Protein AF-0000000072253967 (afdb_homodimer)

Sequence (772 aa):
MDDGGRALGSASVDHFDETDSSAFPDSEAYYEPDLLSLSLSDIFTLGSLANLDDKIRNTKHRLVERRRAIERRVRTPEVIRLRDKLSFVLGLLNVLFTEYVILRQPARLWQWYLYQLTPLLILRYYSYRKSAQHYFMYDYCYFVQALLVAFYFGWPRTQAWRQVMFVALFASANGPVLWAMVAWRNALVFHSLDKMTSVFIHIFPPLVTYNARWHSDLIISRRIGICSHEADCIALGRRAFTVAVPLVIFLIWQTLYLAKILVISRRKLDRNPELITSLRWLTRHSGSAVSRMLNIFGERYQNLALAFWQLIFTGVTCLPTALFWRYKWMHEIVLAFVGLIVVWNGSNYYFEVFASRYTRRMLEYARDRVQKIETNASSNPEKSSMMDDGGRALGSASVDHFDETDSSAFPDSEAYYEPDLLSLSLSDIFTLGSLANLDDKIRNTKHRLVERRRAIERRVRTPEVIRLRDKLSFVLGLLNVLFTEYVILRQPARLWQWYLYQLTPLLILRYYSYRKSAQHYFMYDYCYFVQALLVAFYFGWPRTQAWRQVMFVALFASANGPVLWAMVAWRNALVFHSLDKMTSVFIHIFPPLVTYNARWHSDLIISRRIGICSHEADCIALGRRAFTVAVPLVIFLIWQTLYLAKILVISRRKLDRNPELITSLRWLTRHSGSAVSRMLNIFGERYQNLALAFWQLIFTGVTCLPTALFWRYKWMHEIVLAFVGLIVVWNGSNYYFEVFASRYTRRMLEYARDRVQKIETNASSNPEKSSM

InterPro domains:
  IPR021261 Glycerophosphocholine acyltransferase 1 [PF10998] (84-198)
  IPR021261 Glycerophosphocholine acyltransferase 1 [PTHR31201] (51-378)

Secondary structure (DSSP, 8-state):
----------------------------------GGG--HHHHHHHHHHHHHHHHHHHHHHHHHHHHHHHHHHHTSHHHHHHHHHHHHHHHHHHHHHHHHHHHH-GGGHHHHHHHHHHHHHHHHHHHHHHTT-GGGGGSHHHHHHHHHHHHHTT-S-SHHHHHHHHHHHHHHIIIIIHHHHHHTT----TT-HHHHHHHHHHHHHHHHHHHHHHSTTT---TTT-S-SSHHHHHHHHHHHHHTTHHHHHHHHHHHHHHHIIIIITHHHHHH-TT---HHHHHTSSTTSHHHHHHTTT-GGGHHHHHHHHHHHHHHHHHTTHHHHHH-HHHHHHHHHHHHHHHHHHHHHIIIIIIHHHHHHHHHHHHHHHHHHHHHHHHH-GGGGG-/----------------------------------GGG--HHHHHHHHHHHHHHHHHHHHHHHHHHHHHHHHHHHTSHHHHHHHHHHHHHHHHHHHHHHHHHHHH-GGGHHHHHHHHHHHHHHHHHHHHHHTT-GGGGGSHHHHHHHHHHHHHTT-S-SHHHHHHHHHHHHHHIIIIIHHHHHHTT----TT-HHHHHHHHHHHHHHHHHHHHHHSTTT---TTT-S-SSHHHHHHHHHHHHHTTHHHHHHHHHHHHHHHIIIIITHHHHHH-TT---HHHHHTSSTT-HHHHHHTTT-GGGHHHHHHHHHHHHHHHHHTTHHHHHH-HHHHHHHHHHHHHHHHHHHHHIIIIIIHHHHHHHHHHHHHHHHHHHHHHHHH-GGGG--

pLDDT: mean 79.74, std 23.06, range [17.34, 98.75]

Radius of gyration: 39.13 Å; Cα contacts (8 Å, |Δi|>4): 632; chains: 2; bounding box: 82×145×123 Å

Structure (mmCIF, N/CA/C/O backbone):
data_AF-0000000072253967-model_v1
#
loop_
_entity.id
_entity.type
_entity.pdbx_description
1 polymer 'Glycerophosphocholine acyltransferase 1'
#
loop_
_atom_site.group_PDB
_atom_site.id
_atom_site.type_symbol
_atom_site.label_atom_id
_atom_site.label_alt_id
_atom_site.label_comp_id
_atom_site.label_asym_id
_atom_site.label_entity_id
_atom_site.label_seq_id
_atom_site.pdbx_PDB_ins_code
_atom_site.Cartn_x
_atom_site.Cartn_y
_atom_site.Cartn_z
_atom_site.occupancy
_atom_site.B_iso_or_equiv
_atom_site.auth_seq_id
_atom_site.auth_comp_id
_atom_site.auth_asym_id
_atom_site.auth_atom_id
_atom_site.pdbx_PDB_model_num
ATOM 1 N N . MET A 1 1 ? -24.891 -51.688 -54.688 1 18.69 1 MET A N 1
ATOM 2 C CA . MET A 1 1 ? -24.297 -53.031 -54.812 1 18.69 1 MET A CA 1
ATOM 3 C C . MET A 1 1 ? -23.406 -53.344 -53.594 1 18.69 1 MET A C 1
ATOM 5 O O . MET A 1 1 ? -23.906 -53.438 -52.469 1 18.69 1 MET A O 1
ATOM 9 N N . ASP A 1 2 ? -22.094 -53.312 -53.75 1 17.34 2 ASP A N 1
ATOM 10 C CA . ASP A 1 2 ? -21.109 -54.375 -53.531 1 17.34 2 ASP A CA 1
ATOM 11 C C . ASP A 1 2 ? -20.5 -54.25 -52.156 1 17.34 2 ASP A C 1
ATOM 13 O O . ASP A 1 2 ? -19.484 -54.906 -51.844 1 17.34 2 ASP A O 1
ATOM 17 N N . ASP A 1 3 ? -20.781 -53.156 -51.469 1 22.33 3 ASP A N 1
ATOM 18 C CA . ASP A 1 3 ? -19.719 -52.656 -50.625 1 22.33 3 ASP A CA 1
ATOM 19 C C . ASP A 1 3 ? -19.344 -53.719 -49.562 1 22.33 3 ASP A C 1
ATOM 21 O O . ASP A 1 3 ? -20.203 -54.219 -48.844 1 22.33 3 ASP A O 1
ATOM 25 N N . GLY A 1 4 ? -18.297 -54.281 -49.688 1 19.69 4 GLY A N 1
ATOM 26 C CA . GLY A 1 4 ? -17.531 -55.438 -49.312 1 19.69 4 GLY A CA 1
ATOM 27 C C . GLY A 1 4 ? -17.406 -55.625 -47.812 1 19.69 4 GLY A C 1
ATOM 28 O O . GLY A 1 4 ? -17.5 -54.656 -47.031 1 19.69 4 GLY A O 1
ATOM 29 N N . GLY A 1 5 ? -17.531 -56.781 -47.156 1 19.44 5 GLY A N 1
ATOM 30 C CA . GLY A 1 5 ? -17.844 -57.719 -46.094 1 19.44 5 GLY A CA 1
ATOM 31 C C . GLY A 1 5 ? -16.719 -57.875 -45.094 1 19.44 5 GLY A C 1
ATOM 32 O O . GLY A 1 5 ? -16.375 -59 -44.719 1 19.44 5 GLY A O 1
ATOM 33 N N . ARG A 1 6 ? -15.797 -56.594 -45.094 1 20.58 6 ARG A N 1
ATOM 34 C CA . ARG A 1 6 ? -14.453 -56.906 -44.594 1 20.58 6 ARG A CA 1
ATOM 35 C C . ARG A 1 6 ? -14.508 -57.719 -43.312 1 20.58 6 ARG A C 1
ATOM 37 O O . ARG A 1 6 ? -15.172 -57.344 -42.344 1 20.58 6 ARG A O 1
ATOM 44 N N . ALA A 1 7 ? -14.133 -58.906 -43.281 1 19.08 7 ALA A N 1
ATOM 45 C CA . ALA A 1 7 ? -14.148 -60.188 -42.594 1 19.08 7 ALA A CA 1
ATOM 46 C C . ALA A 1 7 ? -13.375 -60.125 -41.25 1 19.08 7 ALA A C 1
ATOM 48 O O . ALA A 1 7 ? -12.148 -60.188 -41.25 1 19.08 7 ALA A O 1
ATOM 49 N N . LEU A 1 8 ? -13.43 -58.906 -40.594 1 20.52 8 LEU A N 1
ATOM 50 C CA . LEU A 1 8 ? -12.484 -58.688 -39.5 1 20.52 8 LEU A CA 1
ATOM 51 C C . LEU A 1 8 ? -12.422 -59.906 -38.594 1 20.52 8 LEU A C 1
ATOM 53 O O . LEU A 1 8 ? -13.461 -60.438 -38.188 1 20.52 8 LEU A O 1
ATOM 57 N N . GLY A 1 9 ? -11.406 -60.531 -38.594 1 18.14 9 GLY A N 1
ATOM 58 C CA . GLY A 1 9 ? -10.891 -61.812 -38.125 1 18.14 9 GLY A CA 1
ATOM 59 C C . GLY A 1 9 ? -11.148 -62.062 -36.656 1 18.14 9 GLY A C 1
ATOM 60 O O . GLY A 1 9 ? -11.469 -61.156 -35.906 1 18.14 9 GLY A O 1
ATOM 61 N N . SER A 1 10 ? -11.273 -63.25 -36.125 1 18.56 10 SER A N 1
ATOM 62 C CA . SER A 1 10 ? -11.805 -64.25 -35.219 1 18.56 10 SER A CA 1
ATOM 63 C C . SER A 1 10 ? -11.016 -64.25 -33.906 1 18.56 10 SER A C 1
ATOM 65 O O . SER A 1 10 ? -10.516 -65.312 -33.469 1 18.56 10 SER A O 1
ATOM 67 N N . ALA A 1 11 ? -10.422 -63.094 -33.5 1 18.89 11 ALA A N 1
ATOM 68 C CA . ALA A 1 11 ? -9.352 -63.281 -32.531 1 18.89 11 ALA A CA 1
ATOM 69 C C . ALA A 1 11 ? -9.797 -64.188 -31.422 1 18.89 11 ALA A C 1
ATOM 71 O O . ALA A 1 11 ? -10.898 -64.062 -30.875 1 18.89 11 ALA A O 1
ATOM 72 N N . SER A 1 12 ? -9.195 -65.312 -31.281 1 17.7 12 SER A N 1
ATOM 73 C CA . SER A 1 12 ? -9.367 -66.5 -30.531 1 17.7 12 SER A CA 1
ATOM 74 C C . SER A 1 12 ? -9.328 -66.25 -29.031 1 17.7 12 SER A C 1
ATOM 76 O O . SER A 1 12 ? -8.406 -65.625 -28.531 1 17.7 12 SER A O 1
ATOM 78 N N . VAL A 1 13 ? -10.43 -65.875 -28.344 1 21.59 13 VAL A N 1
ATOM 79 C CA . VAL A 1 13 ? -10.844 -65.75 -26.938 1 21.59 13 VAL A CA 1
ATOM 80 C C . VAL A 1 13 ? -10.344 -67 -26.141 1 21.59 13 VAL A C 1
ATOM 82 O O . VAL A 1 13 ? -10.867 -68.062 -26.297 1 21.59 13 VAL A O 1
ATOM 85 N N . ASP A 1 14 ? -8.984 -67.125 -26.234 1 19.31 14 ASP A N 1
ATOM 86 C CA . ASP A 1 14 ? -8.477 -68.312 -25.609 1 19.31 14 ASP A CA 1
ATOM 87 C C . ASP A 1 14 ? -9.102 -68.562 -24.234 1 19.31 14 ASP A C 1
ATOM 89 O O . ASP A 1 14 ? -9.398 -67.562 -23.531 1 19.31 14 ASP A O 1
ATOM 93 N N . HIS A 1 15 ? -9.656 -69.75 -23.969 1 21.47 15 HIS A N 1
ATOM 94 C CA . HIS A 1 15 ? -10.438 -70.5 -23.016 1 21.47 15 HIS A CA 1
ATOM 95 C C . HIS A 1 15 ? -9.695 -70.625 -21.688 1 21.47 15 HIS A C 1
ATOM 97 O O . HIS A 1 15 ? -8.82 -71.5 -21.531 1 21.47 15 HIS A O 1
ATOM 103 N N . PHE A 1 16 ? -9 -69.5 -21.281 1 20.86 16 PHE A N 1
ATOM 104 C CA . PHE A 1 16 ? -8.164 -69.875 -20.141 1 20.86 16 PHE A CA 1
ATOM 105 C C . PHE A 1 16 ? -8.922 -70.75 -19.156 1 20.86 16 PHE A C 1
ATOM 107 O O . PHE A 1 16 ? -10.094 -70.5 -18.875 1 20.86 16 PHE A O 1
ATOM 114 N N . ASP A 1 17 ? -8.406 -71.875 -18.875 1 18.98 17 ASP A N 1
ATOM 115 C CA . ASP A 1 17 ? -8.703 -73.125 -18.234 1 18.98 17 ASP A CA 1
ATOM 116 C C . ASP A 1 17 ? -9.25 -72.938 -16.828 1 18.98 17 ASP A C 1
ATOM 118 O O . ASP A 1 17 ? -9.062 -71.875 -16.234 1 18.98 17 ASP A O 1
ATOM 122 N N . GLU A 1 18 ? -9.609 -74 -16.109 1 20.31 18 GLU A N 1
ATOM 123 C CA . GLU A 1 18 ? -10.5 -74.688 -15.164 1 20.31 18 GLU A CA 1
ATOM 124 C C . GLU A 1 18 ? -10.086 -74.375 -13.727 1 20.31 18 GLU A C 1
ATOM 126 O O . GLU A 1 18 ? -10.805 -74.75 -12.789 1 20.31 18 GLU A O 1
ATOM 131 N N . THR A 1 19 ? -8.828 -73.812 -13.43 1 21 19 THR A N 1
ATOM 132 C CA . THR A 1 19 ? -8.258 -74.562 -12.32 1 21 19 THR A CA 1
ATOM 133 C C . THR A 1 19 ? -9.195 -74.562 -11.117 1 21 19 THR A C 1
ATOM 135 O O . THR A 1 19 ? -10.062 -73.688 -11 1 21 19 THR A O 1
ATOM 138 N N . ASP A 1 20 ? -8.789 -75.375 -10 1 20.56 20 ASP A N 1
ATOM 139 C CA . ASP A 1 20 ? -9.336 -76.188 -8.93 1 20.56 20 ASP A CA 1
ATOM 140 C C . ASP A 1 20 ? -9.805 -75.375 -7.75 1 20.56 20 ASP A C 1
ATOM 142 O O . ASP A 1 20 ? -9.008 -74.625 -7.145 1 20.56 20 ASP A O 1
ATOM 146 N N . SER A 1 21 ? -10.953 -74.688 -7.801 1 21.7 21 SER A N 1
ATOM 147 C CA . SER A 1 21 ? -11.688 -74.062 -6.723 1 21.7 21 SER A CA 1
ATOM 148 C C . SER A 1 21 ? -11.664 -74.875 -5.449 1 21.7 21 SER A C 1
ATOM 150 O O . SER A 1 21 ? -12.477 -75.812 -5.281 1 21.7 21 SER A O 1
ATOM 152 N N . SER A 1 22 ? -10.453 -75.312 -5.102 1 21.95 22 SER A N 1
ATOM 153 C CA . SER A 1 22 ? -10.43 -76.25 -3.943 1 21.95 22 SER A CA 1
ATOM 154 C C . SER A 1 22 ? -11.297 -75.688 -2.814 1 21.95 22 SER A C 1
ATOM 156 O O . SER A 1 22 ? -11.625 -74.5 -2.787 1 21.95 22 SER A O 1
ATOM 158 N N . ALA A 1 23 ? -11.57 -76.625 -1.784 1 22.97 23 ALA A N 1
ATOM 159 C CA . ALA A 1 23 ? -12.492 -76.938 -0.687 1 22.97 23 ALA A CA 1
ATOM 160 C C . ALA A 1 23 ? -12.328 -75.938 0.45 1 22.97 23 ALA A C 1
ATOM 162 O O . ALA A 1 23 ? -11.273 -75.875 1.09 1 22.97 23 ALA A O 1
ATOM 163 N N . PHE A 1 24 ? -12.727 -74.688 0.358 1 21.67 24 PHE A N 1
ATOM 164 C CA . PHE A 1 24 ? -12.719 -73.75 1.496 1 21.67 24 PHE A CA 1
ATOM 165 C C . PHE A 1 24 ? -13.211 -74.5 2.756 1 21.67 24 PHE A C 1
ATOM 167 O O . PHE A 1 24 ? -14.328 -75 2.795 1 21.67 24 PHE A O 1
ATOM 174 N N . PRO A 1 25 ? -12.25 -75.062 3.516 1 25.84 25 PRO A N 1
ATOM 175 C CA . PRO A 1 25 ? -12.688 -75.875 4.648 1 25.84 25 PRO A CA 1
ATOM 176 C C . PRO A 1 25 ? -13.766 -75.25 5.488 1 25.84 25 PRO A C 1
ATOM 178 O O . PRO A 1 25 ? -13.898 -74 5.449 1 25.84 25 PRO A O 1
ATOM 181 N N . ASP A 1 26 ? -14.695 -76.062 6.102 1 23.52 26 ASP A N 1
ATOM 182 C CA . ASP A 1 26 ? -15.938 -75.875 6.844 1 23.52 26 ASP A CA 1
ATOM 183 C C . ASP A 1 26 ? -15.758 -74.812 7.969 1 23.52 26 ASP A C 1
ATOM 185 O O . ASP A 1 26 ? -14.633 -74.5 8.32 1 23.52 26 ASP A O 1
ATOM 189 N N . SER A 1 27 ? -16.828 -74.75 8.898 1 24.58 27 SER A N 1
ATOM 190 C CA . SER A 1 27 ? -17.453 -74 9.977 1 24.58 27 SER A CA 1
ATOM 191 C C . SER A 1 27 ? -16.547 -73.938 11.203 1 24.58 27 SER A C 1
ATOM 193 O O . SER A 1 27 ? -16.406 -74.938 11.93 1 24.58 27 SER A O 1
ATOM 195 N N . GLU A 1 28 ? -15.312 -73.562 11.148 1 26.88 28 GLU A N 1
ATOM 196 C CA . GLU A 1 28 ? -14.508 -73.75 12.359 1 26.88 28 GLU A CA 1
ATOM 197 C C . GLU A 1 28 ? -15.211 -73.188 13.578 1 26.88 28 GLU A C 1
ATOM 199 O O . GLU A 1 28 ? -15.719 -72.062 13.531 1 26.88 28 GLU A O 1
ATOM 204 N N . ALA A 1 29 ? -15.625 -74 14.633 1 26.86 29 ALA A N 1
ATOM 205 C CA . ALA A 1 29 ? -16.25 -73.938 15.953 1 26.86 29 ALA A CA 1
ATOM 206 C C . ALA A 1 29 ? -15.656 -72.75 16.766 1 26.86 29 ALA A C 1
ATOM 208 O O . ALA A 1 29 ? -14.438 -72.625 16.844 1 26.86 29 ALA A O 1
ATOM 209 N N . TYR A 1 30 ? -16.359 -71.625 17 1 26.19 30 TYR A N 1
ATOM 210 C CA . TYR A 1 30 ? -16.234 -70.5 17.875 1 26.19 30 TYR A CA 1
ATOM 211 C C . TYR A 1 30 ? -15.758 -70.875 19.266 1 26.19 30 TYR A C 1
ATOM 213 O O . TYR A 1 30 ? -16.516 -71.5 20.016 1 26.19 30 TYR A O 1
ATOM 221 N N . TYR A 1 31 ? -14.539 -71.5 19.344 1 27.09 31 TYR A N 1
ATOM 222 C CA . TYR A 1 31 ? -14.047 -71.812 20.688 1 27.09 31 TYR A CA 1
ATOM 223 C C . TYR A 1 31 ? -14.148 -70.562 21.578 1 27.09 31 TYR A C 1
ATOM 225 O O . TYR A 1 31 ? -13.633 -69.5 21.234 1 27.09 31 TYR A O 1
ATOM 233 N N . GLU A 1 32 ? -15.25 -70.375 22.391 1 30.83 32 GLU A N 1
ATOM 234 C CA . GLU A 1 32 ? -15.461 -69.5 23.516 1 30.83 32 GLU A CA 1
ATOM 235 C C . GLU A 1 32 ? -14.258 -69.5 24.438 1 30.83 32 GLU A C 1
ATOM 237 O O . GLU A 1 32 ? -13.914 -70.5 25.031 1 30.83 32 GLU A O 1
ATOM 242 N N . PRO A 1 33 ? -13.172 -68.75 24.094 1 33.84 33 PRO A N 1
ATOM 243 C CA . PRO A 1 33 ? -12.055 -68.75 25.031 1 33.84 33 PRO A CA 1
ATOM 244 C C . PRO A 1 33 ? -12.508 -68.688 26.484 1 33.84 33 PRO A C 1
ATOM 246 O O . PRO A 1 33 ? -13.547 -68.062 26.781 1 33.84 33 PRO A O 1
ATOM 249 N N . ASP A 1 34 ? -12.383 -69.688 27.188 1 35.53 34 ASP A N 1
ATOM 250 C CA . ASP A 1 34 ? -12.672 -69.812 28.609 1 35.53 34 ASP A CA 1
ATOM 251 C C . ASP A 1 34 ? -12.133 -68.625 29.391 1 35.53 34 ASP A C 1
ATOM 253 O O . ASP A 1 34 ? -10.914 -68.438 29.469 1 35.53 34 ASP A O 1
ATOM 257 N N . LEU A 1 35 ? -12.828 -67.438 29.422 1 37.34 35 LEU A N 1
ATOM 258 C CA . LEU A 1 35 ? -12.617 -66.25 30.219 1 37.34 35 LEU A CA 1
ATOM 259 C C . LEU A 1 35 ? -12.125 -66.562 31.625 1 37.34 35 LEU A C 1
ATOM 261 O O . LEU A 1 35 ? -11.805 -65.688 32.406 1 37.34 35 LEU A O 1
ATOM 265 N N . LEU A 1 36 ? -12.336 -67.875 32 1 38 36 LEU A N 1
ATOM 266 C CA . LEU A 1 36 ? -11.984 -68.188 33.375 1 38 36 LEU A CA 1
ATOM 267 C C . LEU A 1 36 ? -10.469 -68.125 33.594 1 38 36 LEU A C 1
ATOM 269 O O . LEU A 1 36 ? -10 -68.062 34.719 1 38 36 LEU A O 1
ATOM 273 N N . SER A 1 37 ? -9.641 -68.625 32.531 1 40.19 37 SER A N 1
ATOM 274 C CA . SER A 1 37 ? -8.219 -68.688 32.844 1 40.19 37 SER A CA 1
ATOM 275 C C . SER A 1 37 ? -7.543 -67.312 32.656 1 40.19 37 SER A C 1
ATOM 277 O O . SER A 1 37 ? -6.344 -67.25 32.375 1 40.19 37 SER A O 1
ATOM 279 N N . LEU A 1 38 ? -8.258 -66.312 32.375 1 41.09 38 LEU A N 1
ATOM 280 C CA . LEU A 1 38 ? -7.523 -65.062 32.281 1 41.09 38 LEU A CA 1
ATOM 281 C C . LEU A 1 38 ? -6.836 -64.688 33.594 1 41.09 38 LEU A C 1
ATOM 283 O O . LEU A 1 38 ? -7.469 -64.688 34.656 1 41.09 38 LEU A O 1
ATOM 287 N N . SER A 1 39 ? -5.508 -64.875 33.688 1 48.28 39 SER A N 1
ATOM 288 C CA . SER A 1 39 ? -4.715 -64.562 34.875 1 48.28 39 SER A CA 1
ATOM 289 C C . SER A 1 39 ? -4.863 -63.094 35.281 1 48.28 39 SER A C 1
ATOM 291 O O . SER A 1 39 ? -5.25 -62.281 34.438 1 48.28 39 SER A O 1
ATOM 293 N N . LEU A 1 40 ? -4.766 -62.75 36.562 1 52.91 40 LEU A N 1
ATOM 294 C CA . LEU A 1 40 ? -4.801 -61.438 37.188 1 52.91 40 LEU A CA 1
ATOM 295 C C . LEU A 1 40 ? -3.893 -60.469 36.469 1 52.91 40 LEU A C 1
ATOM 297 O O . LEU A 1 40 ? -4.23 -59.281 36.312 1 52.91 40 LEU A O 1
ATOM 301 N N . SER A 1 41 ? -2.736 -60.875 35.938 1 56.81 41 SER A N 1
ATOM 302 C CA . SER A 1 41 ? -1.793 -60.031 35.219 1 56.81 41 SER A CA 1
ATOM 303 C C . SER A 1 41 ? -2.391 -59.531 33.906 1 56.81 41 SER A C 1
ATOM 305 O O . SER A 1 41 ? -2.152 -58.406 33.469 1 56.81 41 SER A O 1
ATOM 307 N N . ASP A 1 42 ? -3.127 -60.375 33.156 1 56 42 ASP A N 1
ATOM 308 C CA . ASP A 1 42 ? -3.754 -60 31.906 1 56 42 ASP A CA 1
ATOM 309 C C . ASP A 1 42 ? -4.855 -58.969 32.125 1 56 42 ASP A C 1
ATOM 311 O O . ASP A 1 42 ? -5.012 -58.031 31.328 1 56 42 ASP A O 1
ATOM 315 N N . ILE A 1 43 ? -5.59 -59.125 33.25 1 54.5 43 ILE A N 1
ATOM 316 C CA . ILE A 1 43 ? -6.605 -58.156 33.594 1 54.5 43 ILE A CA 1
ATOM 317 C C . ILE A 1 43 ? -5.941 -56.812 33.875 1 54.5 43 ILE A C 1
ATOM 319 O O . ILE A 1 43 ? -6.434 -55.75 33.469 1 54.5 43 ILE A O 1
ATOM 323 N N . PHE A 1 44 ? -4.793 -56.812 34.594 1 57.47 44 PHE A N 1
ATOM 324 C CA . PHE A 1 44 ? -4.086 -55.594 34.875 1 57.47 44 PHE A CA 1
ATOM 325 C C . PHE A 1 44 ? -3.561 -54.938 33.594 1 57.47 44 PHE A C 1
ATOM 327 O O . PHE A 1 44 ? -3.621 -53.719 33.469 1 57.47 44 PHE A O 1
ATOM 334 N N . THR A 1 45 ? -2.992 -55.719 32.75 1 58.16 45 THR A N 1
ATOM 335 C CA . THR A 1 45 ? -2.508 -55.156 31.484 1 58.16 45 THR A CA 1
ATOM 336 C C . THR A 1 45 ? -3.668 -54.656 30.625 1 58.16 45 THR A C 1
ATOM 338 O O . THR A 1 45 ? -3.574 -53.625 30 1 58.16 45 THR A O 1
ATOM 341 N N . LEU A 1 46 ? -4.746 -55.406 30.547 1 58.16 46 LEU A N 1
ATOM 342 C CA . LEU A 1 46 ? -5.93 -54.938 29.828 1 58.16 46 LEU A CA 1
ATOM 343 C C . LEU A 1 46 ? -6.531 -53.719 30.484 1 58.16 46 LEU A C 1
ATOM 345 O O . LEU A 1 46 ? -6.961 -52.781 29.797 1 58.16 46 LEU A O 1
ATOM 349 N N . GLY A 1 47 ? -6.555 -53.719 31.797 1 59.94 47 GLY A N 1
ATOM 350 C CA . GLY A 1 47 ? -7.016 -52.562 32.531 1 59.94 47 GLY A CA 1
ATOM 351 C C . GLY A 1 47 ? -6.148 -51.312 32.312 1 59.94 47 GLY A C 1
ATOM 352 O O . GLY A 1 47 ? -6.66 -50.219 32.156 1 59.94 47 GLY A O 1
ATOM 353 N N . SER A 1 48 ? -4.84 -51.625 32.375 1 64.5 48 SER A N 1
ATOM 354 C CA . SER A 1 48 ? -3.893 -50.531 32.156 1 64.5 48 SER A CA 1
ATOM 355 C C . SER A 1 48 ? -3.998 -50.031 30.719 1 64.5 48 SER A C 1
ATOM 357 O O . SER A 1 48 ? -3.971 -48.812 30.484 1 64.5 48 SER A O 1
ATOM 359 N N . LEU A 1 49 ? -4.168 -50.938 29.797 1 66.12 49 LEU A N 1
ATOM 360 C CA . LEU A 1 49 ? -4.344 -50.531 28.406 1 66.12 49 LEU A CA 1
ATOM 361 C C . LEU A 1 49 ? -5.672 -49.812 28.219 1 66.12 49 LEU A C 1
ATOM 363 O O . LEU A 1 49 ? -5.746 -48.812 27.484 1 66.12 49 LEU A O 1
ATOM 367 N N . ALA A 1 50 ? -6.711 -50.344 28.844 1 66.69 50 ALA A N 1
ATOM 368 C CA . ALA A 1 50 ? -8.008 -49.688 28.797 1 66.69 50 ALA A CA 1
ATOM 369 C C . ALA A 1 50 ? -7.938 -48.281 29.422 1 66.69 50 ALA A C 1
ATOM 371 O O . ALA A 1 50 ? -8.516 -47.344 28.891 1 66.69 50 ALA A O 1
ATOM 372 N N . ASN A 1 51 ? -7.211 -48.219 30.531 1 69.56 51 ASN A N 1
ATOM 373 C CA . ASN A 1 51 ? -7.035 -46.906 31.188 1 69.56 51 ASN A CA 1
ATOM 374 C C . ASN A 1 51 ? -6.215 -45.969 30.344 1 69.56 51 ASN A C 1
ATOM 376 O O . ASN A 1 51 ? -6.508 -44.75 30.281 1 69.56 51 ASN A O 1
ATOM 380 N N . LEU A 1 52 ? -5.25 -46.5 29.672 1 70 52 LEU A N 1
ATOM 381 C CA . LEU A 1 52 ? -4.461 -45.656 28.766 1 70 52 LEU A CA 1
ATOM 382 C C . LEU A 1 52 ? -5.301 -45.219 27.578 1 70 52 LEU A C 1
ATOM 384 O O . LEU A 1 52 ? -5.207 -44.062 27.156 1 70 52 LEU A O 1
ATOM 388 N N . ASP A 1 53 ? -6.066 -46.125 27.031 1 70.19 53 ASP A N 1
ATOM 389 C CA . ASP A 1 53 ? -6.973 -45.781 25.938 1 70.19 53 ASP A CA 1
ATOM 390 C C . ASP A 1 53 ? -7.973 -44.719 26.375 1 70.19 53 ASP A C 1
ATOM 392 O O . ASP A 1 53 ? -8.297 -43.812 25.609 1 70.19 53 ASP A O 1
ATOM 396 N N . ASP A 1 54 ? -8.477 -44.938 27.641 1 73 54 ASP A N 1
ATOM 397 C CA . ASP A 1 54 ? -9.406 -43.938 28.172 1 73 54 ASP A CA 1
ATOM 398 C C . ASP A 1 54 ? -8.711 -42.594 28.359 1 73 54 ASP A C 1
ATOM 400 O O . ASP A 1 54 ? -9.297 -41.562 28.078 1 73 54 ASP A O 1
ATOM 404 N N . LYS A 1 55 ? -7.492 -42.562 28.766 1 67.88 55 LYS A N 1
ATOM 405 C CA . LYS A 1 55 ? -6.73 -41.312 28.953 1 67.88 55 LYS A CA 1
ATOM 406 C C . LYS A 1 55 ? -6.461 -40.656 27.609 1 67.88 55 LYS A C 1
ATOM 408 O O . LYS A 1 55 ? -6.566 -39.438 27.484 1 67.88 55 LYS A O 1
ATOM 413 N N . ILE A 1 56 ? -6.145 -41.5 26.688 1 76.88 56 ILE A N 1
ATOM 414 C CA . ILE A 1 56 ? -5.906 -41 25.344 1 76.88 56 ILE A CA 1
ATOM 415 C C . ILE A 1 56 ? -7.203 -40.406 24.781 1 76.88 56 ILE A C 1
ATOM 417 O O . ILE A 1 56 ? -7.203 -39.312 24.203 1 76.88 56 ILE A O 1
ATOM 421 N N . ARG A 1 57 ? -8.273 -41.125 24.969 1 74.12 57 ARG A N 1
ATOM 422 C CA . ARG A 1 57 ? -9.57 -40.688 24.484 1 74.12 57 ARG A CA 1
ATOM 423 C C . ARG A 1 57 ? -9.984 -39.375 25.188 1 74.12 57 ARG A C 1
ATOM 425 O O . ARG A 1 57 ? -10.484 -38.469 24.547 1 74.12 57 ARG A O 1
ATOM 432 N N . ASN A 1 58 ? -9.719 -39.344 26.453 1 75.88 58 ASN A N 1
ATOM 433 C CA . ASN A 1 58 ? -10.047 -38.125 27.219 1 75.88 58 ASN A CA 1
ATOM 434 C C . ASN A 1 58 ? -9.18 -36.938 26.812 1 75.88 58 ASN A C 1
ATOM 436 O O . ASN A 1 58 ? -9.664 -35.812 26.703 1 75.88 58 ASN A O 1
ATOM 440 N N . THR A 1 59 ? -7.906 -37.188 26.562 1 75.75 59 THR A N 1
ATOM 441 C CA . THR A 1 59 ? -7.012 -36.125 26.109 1 75.75 59 THR A CA 1
ATOM 442 C C . THR A 1 59 ? -7.41 -35.625 24.719 1 75.75 59 THR A C 1
ATOM 444 O O . THR A 1 59 ? -7.41 -34.438 24.453 1 75.75 59 THR A O 1
ATOM 447 N N . LYS A 1 60 ? -7.742 -36.625 23.922 1 71.69 60 LYS A N 1
ATOM 448 C CA . LYS A 1 60 ? -8.219 -36.25 22.594 1 71.69 60 LYS A CA 1
ATOM 449 C C . LYS A 1 60 ? -9.484 -35.406 22.688 1 71.69 60 LYS A C 1
ATOM 451 O O . LYS A 1 60 ? -9.625 -34.406 21.969 1 71.69 60 LYS A O 1
ATOM 456 N N . HIS A 1 61 ? -10.352 -35.844 23.578 1 76.12 61 HIS A N 1
ATOM 457 C CA . HIS A 1 61 ? -11.586 -35.094 23.766 1 76.12 61 HIS A CA 1
ATOM 458 C C . HIS A 1 61 ? -11.305 -33.719 24.297 1 76.12 61 HIS A C 1
ATOM 460 O O . HIS A 1 61 ? -11.922 -32.75 23.859 1 76.12 61 HIS A O 1
ATOM 466 N N . ARG A 1 62 ? -10.422 -33.594 25.156 1 73.56 62 ARG A N 1
ATOM 467 C CA . ARG A 1 62 ? -10.055 -32.312 25.703 1 73.56 62 ARG A CA 1
ATOM 468 C C . ARG A 1 62 ? -9.414 -31.422 24.625 1 73.56 62 ARG A C 1
ATOM 470 O O . ARG A 1 62 ? -9.68 -30.219 24.562 1 73.56 62 ARG A O 1
ATOM 477 N N . LEU A 1 63 ? -8.609 -32.031 23.844 1 73.56 63 LEU A N 1
ATOM 478 C CA . LEU A 1 63 ? -7.953 -31.281 22.781 1 73.56 63 LEU A CA 1
ATOM 479 C C . LEU A 1 63 ? -8.969 -30.797 21.75 1 73.56 63 LEU A C 1
ATOM 481 O O . LEU A 1 63 ? -8.875 -29.672 21.266 1 73.56 63 LEU A O 1
ATOM 4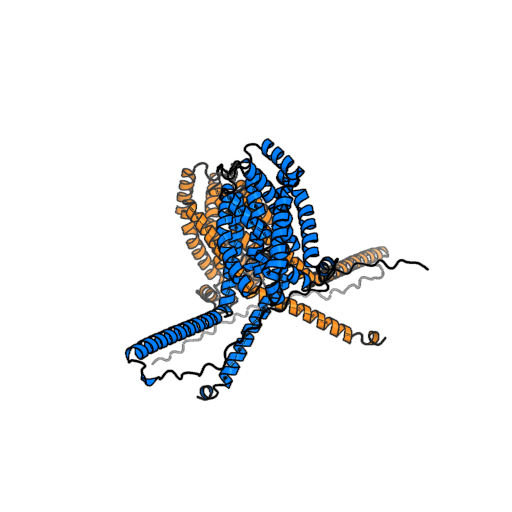85 N N . VAL A 1 64 ? -9.898 -31.703 21.484 1 73.38 64 VAL A N 1
ATOM 486 C CA . VAL A 1 64 ? -10.961 -31.328 20.547 1 73.38 64 VAL A CA 1
ATOM 487 C C . VAL A 1 64 ? -11.789 -30.188 21.141 1 73.38 64 VAL A C 1
ATOM 489 O O . VAL A 1 64 ? -12.148 -29.234 20.453 1 73.38 64 VAL A O 1
ATOM 492 N N . GLU A 1 65 ? -12.008 -30.266 22.391 1 72.38 65 GLU A N 1
ATOM 493 C CA . GLU A 1 65 ? -12.773 -29.219 23.062 1 72.38 65 GLU A CA 1
ATOM 494 C C . GLU A 1 65 ? -12 -27.906 23.094 1 72.38 65 GLU A C 1
ATOM 496 O O . GLU A 1 65 ? -12.578 -26.844 22.922 1 72.38 65 GLU A O 1
ATOM 501 N N . ARG A 1 66 ? -10.805 -28.031 23.344 1 66.12 66 ARG A N 1
ATOM 502 C CA . ARG A 1 66 ? -9.961 -26.828 23.328 1 66.12 66 ARG A CA 1
ATOM 503 C C . ARG A 1 66 ? -9.898 -26.219 21.938 1 66.12 66 ARG A C 1
ATOM 505 O O . ARG A 1 66 ? -9.977 -24.984 21.797 1 66.12 66 ARG A O 1
ATOM 512 N N . ARG A 1 67 ? -9.742 -27.078 21 1 66.38 67 ARG A N 1
ATOM 513 C CA . ARG A 1 67 ? -9.742 -26.609 19.625 1 66.38 67 ARG A CA 1
ATOM 514 C C . ARG A 1 67 ? -11.055 -25.922 19.281 1 66.38 67 ARG A C 1
ATOM 516 O O . ARG A 1 67 ? -11.055 -24.859 18.641 1 66.38 67 ARG A O 1
ATOM 523 N N . ARG A 1 68 ? -12.109 -26.484 19.703 1 66.69 68 ARG A N 1
ATOM 524 C CA . ARG A 1 68 ? -13.43 -25.906 19.469 1 66.69 68 ARG A CA 1
ATOM 525 C C . ARG A 1 68 ? -13.57 -24.562 20.188 1 66.69 68 ARG A C 1
ATOM 527 O O . ARG A 1 68 ? -14.148 -23.625 19.641 1 66.69 68 ARG A O 1
ATOM 534 N N . ALA A 1 69 ? -13.023 -24.562 21.328 1 67.06 69 ALA A N 1
ATOM 535 C CA . ALA A 1 69 ? -13.062 -23.328 22.109 1 67.06 69 ALA A CA 1
ATOM 536 C C . ALA A 1 69 ? -12.227 -22.234 21.438 1 67.06 69 ALA A C 1
ATOM 538 O O . ALA A 1 69 ? -12.656 -21.078 21.359 1 67.06 69 ALA A O 1
ATOM 539 N N . ILE A 1 70 ? -11.133 -22.656 21.016 1 65.88 70 ILE A N 1
ATOM 540 C CA . ILE A 1 70 ? -10.273 -21.719 20.312 1 65.88 70 ILE A CA 1
ATOM 541 C C . ILE A 1 70 ? -10.945 -21.281 19.016 1 65.88 70 ILE A C 1
ATOM 543 O O . ILE A 1 70 ? -10.945 -20.078 18.688 1 65.88 70 ILE A O 1
ATOM 547 N N . GLU A 1 71 ? -11.516 -22.172 18.375 1 66.75 71 GLU A N 1
ATOM 548 C CA . GLU A 1 71 ? -12.227 -21.875 17.141 1 66.75 71 GLU A CA 1
ATOM 549 C C . GLU A 1 71 ? -13.383 -20.906 17.391 1 66.75 71 GLU A C 1
ATOM 551 O O . GLU A 1 71 ? -13.641 -20 16.594 1 66.75 71 GLU A O 1
ATOM 556 N N . ARG A 1 72 ? -13.977 -21.062 18.5 1 66.06 72 ARG A N 1
ATOM 557 C CA . ARG A 1 72 ? -15.078 -20.172 18.844 1 66.06 72 ARG A CA 1
ATOM 558 C C . ARG A 1 72 ? -14.562 -18.766 19.188 1 66.06 72 ARG A C 1
ATOM 560 O O . ARG A 1 72 ? -15.188 -17.766 18.812 1 66.06 72 ARG A O 1
ATOM 567 N N . ARG A 1 73 ? -13.453 -18.812 19.812 1 64 73 ARG A N 1
ATOM 568 C CA . ARG A 1 73 ? -12.883 -17.531 20.219 1 64 73 ARG A CA 1
ATOM 569 C C . ARG A 1 73 ? -12.336 -16.766 19.016 1 64 73 ARG A C 1
ATOM 571 O O . ARG A 1 73 ? -12.445 -15.539 18.953 1 64 73 ARG A O 1
ATOM 578 N N . VAL A 1 74 ? -11.836 -17.531 18.125 1 69.12 74 VAL A N 1
ATOM 579 C CA . VAL A 1 74 ? -11.203 -16.891 16.969 1 69.12 74 VAL A CA 1
ATOM 580 C C . VAL A 1 74 ? -12.273 -16.469 15.969 1 69.12 74 VAL A C 1
ATOM 582 O O . VAL A 1 74 ? -12.023 -15.633 15.102 1 69.12 74 VAL A O 1
ATOM 585 N N . ARG A 1 75 ? -13.469 -16.844 16.375 1 69.31 75 ARG A N 1
ATOM 586 C CA . ARG A 1 75 ? -14.539 -16.531 15.43 1 69.31 75 ARG A CA 1
ATOM 587 C C . ARG A 1 75 ? -15.398 -15.375 15.938 1 69.31 75 ARG A C 1
ATOM 589 O O . ARG A 1 75 ? -16.422 -15.047 15.336 1 69.31 75 ARG A O 1
ATOM 596 N N . THR A 1 76 ? -14.852 -14.773 16.953 1 70.56 76 THR A N 1
ATOM 597 C CA . THR A 1 76 ? -15.555 -13.578 17.391 1 70.56 76 THR A CA 1
ATOM 598 C C . THR A 1 76 ? -15.242 -12.391 16.484 1 70.56 76 THR A C 1
ATOM 600 O O . THR A 1 76 ? -14.164 -12.328 15.891 1 70.56 76 THR A O 1
ATOM 603 N N . PRO A 1 77 ? -16.203 -11.531 16.281 1 75.25 77 PRO A N 1
ATOM 604 C CA . PRO A 1 77 ? -16 -10.383 15.398 1 75.25 77 PRO A CA 1
ATOM 605 C C . PRO A 1 77 ? -14.773 -9.555 15.773 1 75.25 77 PRO A C 1
ATOM 607 O O . PRO A 1 77 ? -14.086 -9.031 14.898 1 75.25 77 PRO A O 1
ATOM 610 N N . GLU A 1 78 ? -14.547 -9.484 17.016 1 79.31 78 GLU A N 1
ATOM 611 C CA . GLU A 1 78 ? -13.406 -8.695 17.484 1 79.31 78 GLU A CA 1
ATOM 612 C C . GLU A 1 78 ? -12.086 -9.312 17.047 1 79.31 78 GLU A C 1
ATOM 614 O O . GLU A 1 78 ? -11.18 -8.609 16.594 1 79.31 78 GLU A O 1
ATOM 619 N N . VAL A 1 79 ? -12.086 -10.594 17.188 1 79.38 79 VAL A N 1
ATOM 620 C CA . VAL A 1 79 ? -10.852 -11.297 16.844 1 79.38 79 VAL A CA 1
ATOM 621 C C . VAL A 1 79 ? -10.672 -11.305 15.32 1 79.38 79 VAL A C 1
ATOM 623 O O . VAL A 1 79 ? -9.562 -11.133 14.82 1 79.38 79 VAL A O 1
ATOM 626 N N . ILE A 1 80 ? -11.695 -11.461 14.594 1 81.62 80 ILE A N 1
ATOM 627 C CA . ILE A 1 80 ? -11.641 -11.445 13.141 1 81.62 80 ILE A CA 1
ATOM 628 C C . ILE A 1 80 ? -11.156 -10.078 12.656 1 81.62 80 ILE A C 1
ATOM 630 O O . ILE A 1 80 ? -10.289 -9.984 11.781 1 81.62 80 ILE A O 1
ATOM 634 N N . ARG A 1 81 ? -11.664 -9.07 13.266 1 85.06 81 ARG A N 1
ATOM 635 C CA . ARG A 1 81 ? -11.266 -7.715 12.898 1 85.06 81 ARG A CA 1
ATOM 636 C C . ARG A 1 81 ? -9.781 -7.484 13.188 1 85.06 81 ARG A C 1
ATOM 638 O O . ARG A 1 81 ? -9.07 -6.914 12.359 1 85.06 81 ARG A O 1
ATOM 645 N N . LEU A 1 82 ? -9.406 -7.902 14.32 1 88.88 82 LEU A N 1
ATOM 646 C CA . LEU A 1 82 ? -8.008 -7.723 14.695 1 88.88 82 LEU A CA 1
ATOM 647 C C . LEU A 1 82 ? -7.086 -8.469 13.734 1 88.88 82 LEU A C 1
ATOM 649 O O . LEU A 1 82 ? -6.059 -7.93 13.312 1 88.88 82 LEU A O 1
ATOM 653 N N . ARG A 1 83 ? -7.461 -9.656 13.43 1 88.38 83 ARG A N 1
ATOM 654 C CA . ARG A 1 83 ? -6.664 -10.453 12.5 1 88.38 83 ARG A CA 1
ATOM 655 C C . ARG A 1 83 ? -6.578 -9.781 11.133 1 88.38 83 ARG A C 1
ATOM 657 O O . ARG A 1 83 ? -5.504 -9.711 10.539 1 88.38 83 ARG A O 1
ATOM 664 N N . ASP A 1 84 ? -7.633 -9.328 10.68 1 90.12 84 ASP A N 1
ATOM 665 C CA . ASP A 1 84 ? -7.664 -8.68 9.375 1 90.12 84 ASP A CA 1
ATOM 666 C C . ASP A 1 84 ? -6.844 -7.391 9.383 1 90.12 84 ASP A C 1
ATOM 668 O O . ASP A 1 84 ? -6.145 -7.082 8.414 1 90.12 84 ASP A O 1
ATOM 672 N N . LYS A 1 85 ? -6.953 -6.652 10.477 1 93.44 85 LYS A N 1
ATOM 673 C CA . LYS A 1 85 ? -6.172 -5.422 10.609 1 93.44 85 LYS A CA 1
ATOM 674 C C . LYS A 1 85 ? -4.676 -5.719 10.617 1 93.44 85 LYS A C 1
ATOM 676 O O . LYS A 1 85 ? -3.908 -5.07 9.906 1 93.44 85 LYS A O 1
ATOM 681 N N . LEU A 1 86 ? -4.316 -6.695 11.375 1 94.06 86 LEU A N 1
ATOM 682 C CA . LEU A 1 86 ? -2.912 -7.078 11.453 1 94.06 86 LEU A CA 1
ATOM 683 C C . LEU A 1 86 ? -2.412 -7.574 10.102 1 94.06 86 LEU A C 1
ATOM 685 O O . LEU A 1 86 ? -1.298 -7.246 9.688 1 94.06 86 LEU A O 1
ATOM 689 N N . SER A 1 87 ? -3.201 -8.367 9.422 1 94.44 87 SER A N 1
ATOM 690 C CA . SER A 1 87 ? -2.836 -8.883 8.109 1 94.44 87 SER A CA 1
ATOM 691 C C . SER A 1 87 ? -2.68 -7.758 7.094 1 94.44 87 SER A C 1
ATOM 693 O O . SER A 1 87 ? -1.775 -7.785 6.258 1 94.44 87 SER A O 1
ATOM 695 N N . PHE A 1 88 ? -3.588 -6.832 7.238 1 96.56 88 PHE A N 1
ATOM 696 C CA . PHE A 1 88 ? -3.504 -5.672 6.359 1 96.56 88 PHE A CA 1
ATOM 697 C C . PHE A 1 88 ? -2.18 -4.945 6.547 1 96.56 88 PHE A C 1
ATOM 699 O O . PHE A 1 88 ? -1.48 -4.652 5.574 1 96.56 88 PHE A O 1
ATOM 706 N N . VAL A 1 89 ? -1.838 -4.66 7.754 1 97.5 89 VAL A N 1
ATOM 707 C CA . VAL A 1 89 ? -0.618 -3.932 8.086 1 97.5 89 VAL A CA 1
ATOM 708 C C . VAL A 1 89 ? 0.602 -4.723 7.621 1 97.5 89 VAL A C 1
ATOM 710 O O . VAL A 1 89 ? 1.479 -4.184 6.945 1 97.5 89 VAL A O 1
ATOM 713 N N . LEU A 1 90 ? 0.618 -5.996 7.883 1 96.44 90 LEU A N 1
ATOM 714 C CA . LEU A 1 90 ? 1.755 -6.832 7.516 1 96.44 90 LEU A CA 1
ATOM 715 C C . LEU A 1 90 ? 1.86 -6.973 6 1 96.44 90 LEU A C 1
ATOM 717 O O . LEU A 1 90 ? 2.965 -7.004 5.453 1 96.44 90 LEU A O 1
ATOM 721 N N . GLY A 1 91 ? 0.717 -7.098 5.367 1 97.19 91 GLY A N 1
ATOM 722 C CA . GLY A 1 91 ? 0.714 -7.16 3.912 1 97.19 91 GLY A CA 1
ATOM 723 C C . GLY A 1 91 ? 1.299 -5.922 3.262 1 97.19 91 GLY A C 1
ATOM 724 O O . GLY A 1 91 ? 2.143 -6.02 2.369 1 97.19 91 GLY A O 1
ATOM 725 N N . LEU A 1 92 ? 0.835 -4.777 3.73 1 97.62 92 LEU A N 1
ATOM 726 C CA . LEU A 1 92 ? 1.335 -3.518 3.193 1 97.62 92 LEU A CA 1
ATOM 727 C C . LEU A 1 92 ? 2.82 -3.348 3.5 1 97.62 92 LEU A C 1
ATOM 729 O O . LEU A 1 92 ? 3.6 -2.971 2.621 1 97.62 92 LEU A O 1
ATOM 733 N N . LEU A 1 93 ? 3.254 -3.625 4.699 1 97.44 93 LEU A N 1
ATOM 734 C CA . LEU A 1 93 ? 4.656 -3.504 5.082 1 97.44 93 LEU A CA 1
ATOM 735 C C . LEU A 1 93 ? 5.527 -4.453 4.262 1 97.44 93 LEU A C 1
ATOM 737 O O . LEU A 1 93 ? 6.664 -4.121 3.928 1 97.44 93 LEU A O 1
ATOM 741 N N . ASN A 1 94 ? 4.992 -5.629 3.975 1 97.31 94 ASN A N 1
ATOM 742 C CA . ASN A 1 94 ? 5.73 -6.574 3.146 1 97.31 94 ASN A CA 1
ATOM 743 C C . ASN A 1 94 ? 5.996 -6.012 1.752 1 97.31 94 ASN A C 1
ATOM 745 O O . ASN A 1 94 ? 7.094 -6.164 1.215 1 97.31 94 ASN A O 1
ATOM 749 N N . VAL A 1 95 ? 4.992 -5.391 1.163 1 97.56 95 VAL A N 1
ATOM 750 C CA . VAL A 1 95 ? 5.145 -4.789 -0.157 1 97.56 95 VAL A CA 1
ATOM 751 C C . VAL A 1 95 ? 6.188 -3.676 -0.101 1 97.56 95 VAL A C 1
ATOM 753 O O . VAL A 1 95 ? 7.082 -3.609 -0.949 1 97.56 95 VAL A O 1
ATOM 756 N N . LEU A 1 96 ? 6.141 -2.832 0.934 1 97.44 96 LEU A N 1
ATOM 757 C CA . LEU A 1 96 ? 7.074 -1.722 1.088 1 97.44 96 LEU A CA 1
ATOM 758 C C . LEU A 1 96 ? 8.492 -2.232 1.338 1 97.44 96 LEU A C 1
ATOM 760 O O . LEU A 1 96 ? 9.453 -1.705 0.776 1 97.44 96 LEU A O 1
ATOM 764 N N . PHE A 1 97 ? 8.633 -3.25 2.109 1 97.12 97 PHE A N 1
ATOM 765 C CA . PHE A 1 97 ? 9.953 -3.799 2.4 1 97.12 97 PHE A CA 1
ATOM 766 C C . PHE A 1 97 ? 10.531 -4.496 1.177 1 97.12 97 PHE A C 1
ATOM 768 O O . PHE A 1 97 ? 11.734 -4.441 0.934 1 97.12 97 PHE A O 1
ATOM 775 N N . THR A 1 98 ? 9.68 -5.219 0.48 1 96.88 98 THR A N 1
ATOM 776 C CA . THR A 1 98 ? 10.125 -5.844 -0.761 1 96.88 98 THR A CA 1
ATOM 777 C C . THR A 1 98 ? 10.656 -4.793 -1.735 1 96.88 98 THR A C 1
ATOM 779 O O . THR A 1 98 ? 11.688 -4.996 -2.371 1 96.88 98 THR A O 1
ATOM 782 N N . GLU A 1 99 ? 9.945 -3.693 -1.827 1 96.75 99 GLU A N 1
ATOM 783 C CA . GLU A 1 99 ? 10.43 -2.605 -2.672 1 96.75 99 GLU A CA 1
ATOM 784 C C . GLU A 1 99 ? 11.781 -2.092 -2.184 1 96.75 99 GLU A C 1
ATOM 786 O O . GLU A 1 99 ? 12.672 -1.815 -2.988 1 96.75 99 GLU A O 1
ATOM 791 N N . TYR A 1 100 ? 11.953 -1.966 -0.917 1 96.56 100 TYR A N 1
ATOM 792 C CA . TYR A 1 100 ? 13.234 -1.56 -0.349 1 96.56 100 TYR A CA 1
ATOM 793 C C . TYR A 1 100 ? 14.352 -2.5 -0.791 1 96.56 100 TYR A C 1
ATOM 795 O O . TYR A 1 100 ? 15.422 -2.049 -1.207 1 96.56 100 TYR A O 1
ATOM 803 N N . VAL A 1 101 ? 14.117 -3.77 -0.741 1 94.69 101 VAL A N 1
ATOM 804 C CA . VAL A 1 101 ? 15.125 -4.758 -1.097 1 94.69 101 VAL A CA 1
ATOM 805 C C . VAL A 1 101 ? 15.461 -4.648 -2.584 1 94.69 101 VAL A C 1
ATOM 807 O O . VAL A 1 101 ? 16.625 -4.641 -2.965 1 94.69 101 VAL A O 1
ATOM 810 N N . ILE A 1 102 ? 14.422 -4.48 -3.416 1 93.56 102 ILE A N 1
ATOM 811 C CA . ILE A 1 102 ? 14.594 -4.387 -4.859 1 93.56 102 ILE A CA 1
ATOM 812 C C . ILE A 1 102 ? 15.453 -3.168 -5.199 1 93.56 102 ILE A C 1
ATOM 814 O O . ILE A 1 102 ? 16.344 -3.242 -6.051 1 93.56 102 ILE A O 1
ATOM 818 N N . LEU A 1 103 ? 15.25 -2.115 -4.43 1 92.69 103 LEU A N 1
ATOM 819 C CA . LEU A 1 103 ? 15.852 -0.841 -4.805 1 92.69 103 LEU A CA 1
ATOM 820 C C . LEU A 1 103 ? 17.203 -0.664 -4.129 1 92.69 103 LEU A C 1
ATOM 822 O O . LEU A 1 103 ? 18.125 -0.091 -4.715 1 92.69 103 LEU A O 1
ATOM 826 N N . ARG A 1 104 ? 17.406 -1.235 -2.916 1 91.75 104 ARG A N 1
ATOM 827 C CA . ARG A 1 104 ? 18.609 -0.919 -2.143 1 91.75 104 ARG A CA 1
ATOM 828 C C . ARG A 1 104 ? 19.531 -2.131 -2.037 1 91.75 104 ARG A C 1
ATOM 830 O O . ARG A 1 104 ? 20.75 -1.982 -1.928 1 91.75 104 ARG A O 1
ATOM 837 N N . GLN A 1 105 ? 18.922 -3.275 -2.006 1 91 105 GLN A N 1
ATOM 838 C CA . GLN A 1 105 ? 19.703 -4.496 -1.838 1 91 105 GLN A CA 1
ATOM 839 C C . GLN A 1 105 ? 19.281 -5.559 -2.852 1 91 105 GLN A C 1
ATOM 841 O O . GLN A 1 105 ? 18.969 -6.688 -2.479 1 91 105 GLN A O 1
ATOM 846 N N . PRO A 1 106 ? 19.438 -5.207 -4.086 1 88.06 106 PRO A N 1
ATOM 847 C CA . PRO A 1 106 ? 18.984 -6.164 -5.098 1 88.06 106 PRO A CA 1
ATOM 848 C C . PRO A 1 106 ? 19.719 -7.504 -5.016 1 88.06 106 PRO A C 1
ATOM 850 O O . PRO A 1 106 ? 19.141 -8.547 -5.332 1 88.06 106 PRO A O 1
ATOM 853 N N . ALA A 1 107 ? 20.953 -7.574 -4.578 1 84.44 107 ALA A N 1
ATOM 854 C CA . ALA A 1 107 ? 21.734 -8.805 -4.449 1 84.44 107 ALA A CA 1
ATOM 855 C C . ALA A 1 107 ? 21.109 -9.742 -3.424 1 84.44 107 ALA A C 1
ATOM 857 O O . ALA A 1 107 ? 21.359 -10.953 -3.449 1 84.44 107 ALA A O 1
ATOM 858 N N . ARG A 1 108 ? 20.25 -9.164 -2.613 1 90.06 108 ARG A N 1
ATOM 859 C CA . ARG A 1 108 ? 19.672 -9.961 -1.533 1 90.06 108 ARG A CA 1
ATOM 860 C C . ARG A 1 108 ? 18.219 -10.336 -1.847 1 90.06 108 ARG A C 1
ATOM 862 O O . ARG A 1 108 ? 17.547 -10.977 -1.03 1 90.06 108 ARG A O 1
ATOM 869 N N . LEU A 1 109 ? 17.812 -10.023 -2.99 1 93.44 109 LEU A N 1
ATOM 870 C CA . LEU A 1 109 ? 16.406 -10.266 -3.336 1 93.44 109 LEU A CA 1
ATOM 871 C C . LEU A 1 109 ? 16.094 -11.766 -3.322 1 93.44 109 LEU A C 1
ATOM 873 O O . LEU A 1 109 ? 15.031 -12.172 -2.863 1 93.44 109 LEU A O 1
ATOM 877 N N . TRP A 1 110 ? 17 -12.602 -3.859 1 91.12 110 TRP A N 1
ATOM 878 C CA . TRP A 1 110 ? 16.75 -14.039 -3.893 1 91.12 110 TRP A CA 1
ATOM 879 C C . TRP A 1 110 ? 16.641 -14.609 -2.48 1 91.12 110 TRP A C 1
ATOM 881 O O . TRP A 1 110 ? 15.852 -15.523 -2.234 1 91.12 110 TRP A O 1
ATOM 891 N N . GLN A 1 111 ? 17.406 -14.07 -1.567 1 93.56 111 GLN A N 1
ATOM 892 C CA . GLN A 1 111 ? 17.297 -14.508 -0.18 1 93.56 111 GLN A CA 1
ATOM 893 C C . GLN A 1 111 ? 15.953 -14.117 0.422 1 93.56 111 GLN A C 1
ATOM 895 O O . GLN A 1 111 ? 15.328 -14.906 1.127 1 93.56 111 GLN A O 1
ATOM 900 N N . TRP A 1 112 ? 15.594 -12.852 0.176 1 96 112 TRP A N 1
ATOM 901 C CA . TRP A 1 112 ? 14.297 -12.367 0.638 1 96 112 TRP A CA 1
ATOM 902 C C . TRP A 1 112 ? 13.172 -13.227 0.075 1 96 112 TRP A C 1
ATOM 904 O O . TRP A 1 112 ? 12.211 -13.555 0.785 1 96 112 TRP A O 1
ATOM 914 N N . TYR A 1 113 ? 13.32 -13.617 -1.155 1 96.88 113 TYR A N 1
ATOM 915 C CA . TYR A 1 113 ? 12.391 -14.516 -1.823 1 96.88 113 TYR A CA 1
ATOM 916 C C . TYR A 1 113 ? 12.305 -15.852 -1.092 1 96.88 113 TYR A C 1
ATOM 918 O O . TYR A 1 113 ? 11.211 -16.312 -0.751 1 96.88 113 TYR A O 1
ATOM 926 N N . LEU A 1 114 ? 13.375 -16.406 -0.787 1 95.94 114 LEU A N 1
ATOM 927 C CA . LEU A 1 114 ? 13.398 -17.719 -0.135 1 95.94 114 LEU A CA 1
ATOM 928 C C . LEU A 1 114 ? 12.852 -17.625 1.285 1 95.94 114 LEU A C 1
ATOM 930 O O . LEU A 1 114 ? 12.164 -18.531 1.749 1 95.94 114 LEU A O 1
ATOM 934 N N . TYR A 1 115 ? 13.148 -16.547 1.954 1 96.62 115 TYR A N 1
ATOM 935 C CA . TYR A 1 115 ? 12.68 -16.344 3.318 1 96.62 115 TYR A CA 1
ATOM 936 C C . TYR A 1 115 ? 11.156 -16.312 3.367 1 96.62 115 TYR A C 1
ATOM 938 O O . TYR A 1 115 ? 10.547 -16.812 4.316 1 96.62 115 TYR A O 1
ATOM 946 N N . GLN A 1 116 ? 10.516 -15.781 2.367 1 97.5 116 GLN A N 1
ATOM 947 C CA . GLN A 1 116 ? 9.062 -15.648 2.355 1 97.5 116 GLN A CA 1
ATOM 948 C C . GLN A 1 116 ? 8.398 -16.906 1.801 1 97.5 116 GLN A C 1
ATOM 950 O O . GLN A 1 116 ? 7.297 -17.266 2.215 1 97.5 116 GLN A O 1
ATOM 955 N N . LEU A 1 117 ? 9.055 -17.578 0.883 1 97.5 117 LEU A N 1
ATOM 956 C CA . LEU A 1 117 ? 8.461 -18.703 0.162 1 97.5 117 LEU A CA 1
ATOM 957 C C . LEU A 1 117 ? 8.086 -19.828 1.12 1 97.5 117 LEU A C 1
ATOM 959 O O . LEU A 1 117 ? 6.969 -20.344 1.069 1 97.5 117 LEU A O 1
ATOM 963 N N . THR A 1 118 ? 8.93 -20.125 2.045 1 94.25 118 THR A N 1
ATOM 964 C CA . THR A 1 118 ? 8.766 -21.297 2.9 1 94.25 118 THR A CA 1
ATOM 965 C C . THR A 1 118 ? 7.531 -21.156 3.785 1 94.25 118 THR A C 1
ATOM 967 O O . THR A 1 118 ? 6.613 -21.969 3.713 1 94.25 118 THR A O 1
ATOM 970 N N . PRO A 1 119 ? 7.391 -20.094 4.555 1 95.62 119 PRO A N 1
ATOM 971 C CA . PRO A 1 119 ? 6.188 -20 5.383 1 95.62 119 PRO A CA 1
ATOM 972 C C . PRO A 1 119 ? 4.914 -19.828 4.559 1 95.62 119 PRO A C 1
ATOM 974 O O . PRO A 1 119 ? 3.859 -20.344 4.926 1 95.62 119 PRO A O 1
ATOM 977 N N . LEU A 1 120 ? 4.957 -19.156 3.496 1 96.94 120 LEU A N 1
ATOM 978 C CA . LEU A 1 120 ? 3.771 -18.938 2.672 1 96.94 120 LEU A CA 1
ATOM 979 C C . LEU A 1 120 ? 3.271 -20.25 2.082 1 96.94 120 LEU A C 1
ATOM 981 O O . LEU A 1 120 ? 2.068 -20.531 2.088 1 96.94 120 LEU A O 1
ATOM 985 N N . LEU A 1 121 ? 4.195 -21.094 1.622 1 96.62 121 LEU A N 1
ATOM 986 C CA . LEU A 1 121 ? 3.789 -22.359 1.012 1 96.62 121 LEU A CA 1
ATOM 987 C C . LEU A 1 121 ? 3.311 -23.344 2.07 1 96.62 121 LEU A C 1
ATOM 989 O O . LEU A 1 121 ? 2.387 -24.125 1.827 1 96.62 121 LEU A O 1
ATOM 993 N N . ILE A 1 122 ? 3.939 -23.297 3.246 1 95.5 122 ILE A N 1
ATOM 994 C CA . ILE A 1 122 ? 3.502 -24.172 4.332 1 95.5 122 ILE A CA 1
ATOM 995 C C . ILE A 1 122 ? 2.076 -23.797 4.742 1 95.5 122 ILE A C 1
ATOM 997 O O . ILE A 1 122 ? 1.212 -24.672 4.848 1 95.5 122 ILE A O 1
ATOM 1001 N N . LEU A 1 123 ? 1.806 -22.562 4.879 1 95.44 123 LEU A N 1
ATOM 1002 C CA . LEU A 1 123 ? 0.482 -22.094 5.277 1 95.44 123 LEU A CA 1
ATOM 1003 C C . LEU A 1 123 ? -0.542 -22.375 4.18 1 95.44 123 LEU A C 1
ATOM 1005 O O . LEU A 1 123 ? -1.683 -22.75 4.469 1 95.44 123 LEU A O 1
ATOM 1009 N N . ARG A 1 124 ? -0.179 -22.25 2.977 1 96.25 124 ARG A N 1
ATOM 1010 C CA . ARG A 1 124 ? -1.092 -22.531 1.873 1 96.25 124 ARG A CA 1
ATOM 1011 C C . ARG A 1 124 ? -1.431 -24.016 1.802 1 96.25 124 ARG A C 1
ATOM 1013 O O . ARG A 1 124 ? -2.588 -24.375 1.585 1 96.25 124 ARG A O 1
ATOM 1020 N N . TYR A 1 125 ? -0.381 -24.797 1.946 1 96.06 125 TYR A N 1
ATOM 1021 C CA . TYR A 1 125 ? -0.631 -26.234 1.921 1 96.06 125 TYR A CA 1
ATOM 1022 C C . TYR A 1 125 ? -1.656 -26.625 2.977 1 96.06 125 TYR A C 1
ATOM 1024 O O . TYR A 1 125 ? -2.582 -27.391 2.699 1 96.06 125 TYR A O 1
ATOM 1032 N N . TYR A 1 126 ? -1.47 -26.078 4.125 1 94.06 126 TYR A N 1
ATOM 1033 C CA . TYR A 1 126 ? -2.395 -26.359 5.215 1 94.06 126 TYR A CA 1
ATOM 1034 C C . TYR A 1 126 ? -3.801 -25.875 4.879 1 94.06 126 TYR A C 1
ATOM 1036 O O . TYR A 1 126 ? -4.773 -26.625 5.027 1 94.06 126 TYR A O 1
ATOM 1044 N N . SER A 1 127 ? -3.906 -24.719 4.434 1 93.81 127 SER A N 1
ATOM 1045 C CA . SER A 1 127 ? -5.203 -24.125 4.109 1 93.81 127 SER A CA 1
ATOM 1046 C C . SER A 1 127 ? -5.855 -24.844 2.936 1 93.81 127 SER A C 1
ATOM 1048 O O . SER A 1 127 ? -7.059 -25.125 2.957 1 93.81 127 SER A O 1
ATOM 1050 N N . TYR A 1 128 ? -5.082 -25.203 1.952 1 94.5 128 TYR A N 1
ATOM 1051 C CA . TYR A 1 128 ? -5.613 -25.828 0.746 1 94.5 128 TYR A CA 1
ATOM 1052 C C . TYR A 1 128 ? -6.027 -27.281 1.016 1 94.5 128 TYR A C 1
ATOM 1054 O O . TYR A 1 128 ? -6.988 -27.766 0.427 1 94.5 128 TYR A O 1
ATOM 1062 N N . ARG A 1 129 ? -5.332 -27.891 1.91 1 93.25 129 ARG A N 1
ATOM 1063 C CA . ARG A 1 129 ? -5.734 -29.25 2.301 1 93.25 129 ARG A CA 1
ATOM 1064 C C . ARG A 1 129 ? -7.074 -29.219 3.029 1 93.25 129 ARG A C 1
ATOM 1066 O O . ARG A 1 129 ? -7.93 -30.078 2.791 1 93.25 129 ARG A O 1
ATOM 1073 N N . LYS A 1 130 ? -7.242 -28.25 3.812 1 91.12 130 LYS A N 1
ATOM 1074 C CA . LYS A 1 130 ? -8.484 -28.125 4.574 1 91.12 130 LYS A CA 1
ATOM 1075 C C . LYS A 1 130 ? -9.656 -27.797 3.658 1 91.12 130 LYS A C 1
ATOM 1077 O O . LYS A 1 130 ? -10.781 -28.25 3.906 1 91.12 130 LYS A O 1
ATOM 1082 N N . SER A 1 131 ? -9.383 -27.094 2.609 1 92.75 131 SER A N 1
ATOM 1083 C CA . SER A 1 131 ? -10.461 -26.688 1.718 1 92.75 131 SER A CA 1
ATOM 1084 C C . SER A 1 131 ? -10.516 -27.562 0.472 1 92.75 131 SER A C 1
ATOM 1086 O O . SER A 1 131 ? -11.172 -27.219 -0.514 1 92.75 131 SER A O 1
ATOM 1088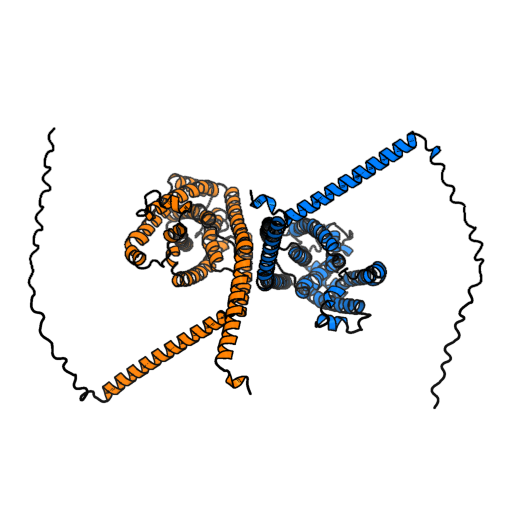 N N . ALA A 1 132 ? -9.75 -28.578 0.416 1 93.81 132 ALA A N 1
ATOM 1089 C CA . ALA A 1 132 ? -9.727 -29.547 -0.673 1 93.81 132 ALA A CA 1
ATOM 1090 C C . ALA A 1 132 ? -9.289 -28.891 -1.981 1 93.81 132 ALA A C 1
ATOM 1092 O O . ALA A 1 132 ? -9.836 -29.188 -3.045 1 93.81 132 ALA A O 1
ATOM 1093 N N . GLN A 1 133 ? -8.32 -27.953 -1.866 1 94.81 133 GLN A N 1
ATOM 1094 C CA . GLN A 1 133 ? -7.836 -27.25 -3.039 1 94.81 133 GLN A CA 1
ATOM 1095 C C . GLN A 1 133 ? -6.352 -27.5 -3.27 1 94.81 133 GLN A C 1
ATOM 1097 O O . GLN A 1 133 ? -5.703 -26.797 -4.047 1 94.81 133 GLN A O 1
ATOM 1102 N N . HIS A 1 134 ? -5.82 -28.516 -2.672 1 94.69 134 HIS A N 1
ATOM 1103 C CA . HIS A 1 134 ? -4.375 -28.719 -2.68 1 94.69 134 HIS A CA 1
ATOM 1104 C C . HIS A 1 134 ? -3.896 -29.188 -4.051 1 94.69 134 HIS A C 1
ATOM 1106 O O . HIS A 1 134 ? -2.699 -29.156 -4.34 1 94.69 134 HIS A O 1
ATOM 1112 N N . TYR A 1 135 ? -4.777 -29.625 -4.914 1 95.19 135 TYR A N 1
ATOM 1113 C CA . TYR A 1 135 ? -4.375 -30.016 -6.258 1 95.19 135 TYR A CA 1
ATOM 1114 C C . TYR A 1 135 ? -3.906 -28.812 -7.066 1 95.19 135 TYR A C 1
ATOM 1116 O O . TYR A 1 135 ? -3.193 -28.969 -8.062 1 95.19 135 TYR A O 1
ATOM 1124 N N . PHE A 1 136 ? -4.285 -27.594 -6.633 1 94.38 136 PHE A N 1
ATOM 1125 C CA . PHE A 1 136 ? -3.766 -26.391 -7.258 1 94.38 136 PHE A CA 1
ATOM 1126 C C . PHE A 1 136 ? -2.248 -26.312 -7.129 1 94.38 136 PHE A C 1
ATOM 1128 O O . PHE A 1 136 ? -1.574 -25.719 -7.969 1 94.38 136 PHE A O 1
ATOM 1135 N N . MET A 1 137 ? -1.734 -26.969 -6.164 1 96.44 137 MET A N 1
ATOM 1136 C CA . MET A 1 137 ? -0.313 -26.828 -5.859 1 96.44 137 MET A CA 1
ATOM 1137 C C . MET A 1 137 ? 0.525 -27.719 -6.77 1 96.44 137 MET A C 1
ATOM 1139 O O . MET A 1 137 ? 1.751 -27.766 -6.645 1 96.44 137 MET A O 1
ATOM 1143 N N . TYR A 1 138 ? -0.124 -28.406 -7.766 1 96.19 138 TYR A N 1
ATOM 1144 C CA . TYR A 1 138 ? 0.58 -29.156 -8.805 1 96.19 138 TYR A CA 1
ATOM 1145 C C . TYR A 1 138 ? 0.672 -28.359 -10.094 1 96.19 138 TYR A C 1
ATOM 1147 O O . TYR A 1 138 ? 1.233 -28.828 -11.086 1 96.19 138 TYR A O 1
ATOM 1155 N N . ASP A 1 139 ? 0.216 -27.172 -10.047 1 96.69 139 ASP A N 1
ATOM 1156 C CA . ASP A 1 139 ? 0.206 -26.328 -11.242 1 96.69 139 ASP A CA 1
ATOM 1157 C C . ASP A 1 139 ? 1.616 -25.859 -11.594 1 96.69 139 ASP A C 1
ATOM 1159 O O . ASP A 1 139 ? 2.547 -26.031 -10.805 1 96.69 139 ASP A O 1
ATOM 1163 N N . TYR A 1 140 ? 1.718 -25.328 -12.766 1 97.56 140 TYR A N 1
ATOM 1164 C CA . TYR A 1 140 ? 3.01 -25.016 -13.367 1 97.56 140 TYR A CA 1
ATOM 1165 C C . TYR A 1 140 ? 3.783 -24.016 -12.508 1 97.56 140 TYR A C 1
ATOM 1167 O O . TYR A 1 140 ? 5.008 -24.109 -12.391 1 97.56 140 TYR A O 1
ATOM 1175 N N . CYS A 1 141 ? 3.123 -23.047 -11.898 1 97.19 141 CYS A N 1
ATOM 1176 C CA . CYS A 1 141 ? 3.785 -22.031 -11.102 1 97.19 141 CYS A CA 1
ATOM 1177 C C . CYS A 1 141 ? 4.535 -22.641 -9.93 1 97.19 141 CYS A C 1
ATOM 1179 O O . CYS A 1 141 ? 5.613 -22.188 -9.562 1 97.19 141 CYS A O 1
ATOM 1181 N N . TYR A 1 142 ? 4.023 -23.672 -9.406 1 97.56 142 TYR A N 1
ATOM 1182 C CA . TYR A 1 142 ? 4.688 -24.359 -8.297 1 97.56 142 TYR A CA 1
ATOM 1183 C C . TYR A 1 142 ? 5.879 -25.172 -8.797 1 97.56 142 TYR A C 1
ATOM 1185 O O . TYR A 1 142 ? 6.883 -25.297 -8.094 1 97.56 142 TYR A O 1
ATOM 1193 N N . PHE A 1 143 ? 5.719 -25.734 -9.961 1 97.25 143 PHE A N 1
ATOM 1194 C CA . PHE A 1 143 ? 6.836 -26.438 -10.578 1 97.25 143 PHE A CA 1
ATOM 1195 C C . PHE A 1 143 ? 8.008 -25.5 -10.82 1 97.25 143 PHE A C 1
ATOM 1197 O O . PHE A 1 143 ? 9.156 -25.828 -10.523 1 97.25 143 PHE A O 1
ATOM 1204 N N . VAL A 1 144 ? 7.676 -24.359 -11.328 1 97.38 144 VAL A N 1
ATOM 1205 C CA . VAL A 1 144 ? 8.695 -23.359 -11.586 1 97.38 144 VAL A CA 1
ATOM 1206 C C . VAL A 1 144 ? 9.328 -22.906 -10.273 1 97.38 144 VAL A C 1
ATOM 1208 O O . VAL A 1 144 ? 10.547 -22.719 -10.195 1 97.38 144 VAL A O 1
ATOM 1211 N N . GLN A 1 145 ? 8.539 -22.781 -9.211 1 97.25 145 GLN A N 1
ATOM 1212 C CA . GLN A 1 145 ? 9.062 -22.453 -7.887 1 97.25 145 GLN A CA 1
ATOM 1213 C C . GLN A 1 145 ? 10.086 -23.484 -7.43 1 97.25 145 GLN A C 1
ATOM 1215 O O . GLN A 1 145 ? 11.164 -23.125 -6.941 1 97.25 145 GLN A O 1
ATOM 1220 N N . ALA A 1 146 ? 9.75 -24.688 -7.578 1 96.62 146 ALA A N 1
ATOM 1221 C CA . ALA A 1 146 ? 10.625 -25.766 -7.133 1 96.62 146 ALA A CA 1
ATOM 1222 C C . ALA A 1 146 ? 11.953 -25.75 -7.883 1 96.62 146 ALA A C 1
ATOM 1224 O O . ALA A 1 146 ? 13.016 -25.875 -7.273 1 96.62 146 ALA A O 1
ATOM 1225 N N . LEU A 1 147 ? 11.891 -25.562 -9.164 1 96.06 147 LEU A N 1
ATOM 1226 C CA . LEU A 1 147 ? 13.109 -25.516 -9.969 1 96.06 147 LEU A CA 1
ATOM 1227 C C . LEU A 1 147 ? 13.938 -24.281 -9.641 1 96.06 147 LEU A C 1
ATOM 1229 O O . LEU A 1 147 ? 15.172 -24.344 -9.633 1 96.06 147 LEU A O 1
ATOM 1233 N N . LEU A 1 148 ? 13.25 -23.203 -9.414 1 96.06 148 LEU A N 1
ATOM 1234 C CA . LEU A 1 148 ? 13.938 -21.969 -9.07 1 96.06 148 LEU A CA 1
ATOM 1235 C C . LEU A 1 148 ? 14.672 -22.109 -7.734 1 96.06 148 LEU A C 1
ATOM 1237 O O . LEU A 1 148 ? 15.805 -21.641 -7.594 1 96.06 148 LEU A O 1
ATOM 1241 N N . VAL A 1 149 ? 14.031 -22.703 -6.758 1 96.06 149 VAL A N 1
ATOM 1242 C CA . VAL A 1 149 ? 14.664 -22.953 -5.469 1 96.06 149 VAL A CA 1
ATOM 1243 C C . VAL A 1 149 ? 15.883 -23.859 -5.66 1 96.06 149 VAL A C 1
ATOM 1245 O O . VAL A 1 149 ? 16.953 -23.578 -5.113 1 96.06 149 VAL A O 1
ATOM 1248 N N . ALA A 1 150 ? 15.75 -24.906 -6.484 1 94.31 150 ALA A N 1
ATOM 1249 C CA . ALA A 1 150 ? 16.875 -25.797 -6.773 1 94.31 150 ALA A CA 1
ATOM 1250 C C . ALA A 1 150 ? 18.031 -25.031 -7.418 1 94.31 150 ALA A C 1
ATOM 1252 O O . ALA A 1 150 ? 19.188 -25.25 -7.066 1 94.31 150 ALA A O 1
ATOM 1253 N N . PHE A 1 151 ? 17.641 -24.141 -8.32 1 93.25 151 PHE A N 1
ATOM 1254 C CA . PHE A 1 151 ? 18.656 -23.344 -9 1 93.25 151 PHE A CA 1
ATOM 1255 C C . PHE A 1 151 ? 19.438 -22.5 -8.008 1 93.25 151 PHE A C 1
ATOM 1257 O O . PHE A 1 151 ? 20.672 -22.484 -8.039 1 93.25 151 PHE A O 1
ATOM 1264 N N . TYR A 1 152 ? 18.781 -21.844 -7.094 1 90.38 152 TYR A N 1
ATOM 1265 C CA . TYR A 1 152 ? 19.438 -20.953 -6.152 1 90.38 152 TYR A CA 1
ATOM 1266 C C . TYR A 1 152 ? 20.203 -21.734 -5.094 1 90.38 152 TYR A C 1
ATOM 1268 O O . TYR A 1 152 ? 21.094 -21.188 -4.434 1 90.38 152 TYR A O 1
ATOM 1276 N N . PHE A 1 153 ? 19.875 -22.969 -4.988 1 90.81 153 PHE A N 1
ATOM 1277 C CA . PHE A 1 153 ? 20.625 -23.812 -4.07 1 90.81 153 PHE A CA 1
ATOM 1278 C C . PHE A 1 153 ? 21.766 -24.516 -4.789 1 90.81 153 PHE A C 1
ATOM 1280 O O . PHE A 1 153 ? 22.406 -25.422 -4.23 1 90.81 153 PHE A O 1
ATOM 1287 N N . GLY A 1 154 ? 21.984 -24.281 -6.047 1 87.62 154 GLY A N 1
ATOM 1288 C CA . GLY A 1 154 ? 23.203 -24.672 -6.727 1 87.62 154 GLY A CA 1
ATOM 1289 C C . GLY A 1 154 ? 23 -25.812 -7.703 1 87.62 154 GLY A C 1
ATOM 1290 O O . GLY A 1 154 ? 23.969 -26.391 -8.211 1 87.62 154 GLY A O 1
ATOM 1291 N N . TRP A 1 155 ? 21.734 -26.172 -7.926 1 89.62 155 TRP A N 1
ATOM 1292 C CA . TRP A 1 155 ? 21.469 -27.234 -8.891 1 89.62 155 TRP A CA 1
ATOM 1293 C C . TRP A 1 155 ? 21.016 -26.656 -10.219 1 89.62 155 TRP A C 1
ATOM 1295 O O . TRP A 1 155 ? 20.234 -25.703 -10.258 1 89.62 155 TRP A O 1
ATOM 1305 N N . PRO A 1 156 ? 21.375 -27.125 -11.406 1 88.31 156 PRO A N 1
ATOM 1306 C CA . PRO A 1 156 ? 22.406 -28.156 -11.531 1 88.31 156 PRO A CA 1
ATOM 1307 C C . PRO A 1 156 ? 23.812 -27.625 -11.234 1 88.31 156 PRO A C 1
ATOM 1309 O O . PRO A 1 156 ? 24.016 -26.406 -11.18 1 88.31 156 PRO A O 1
ATOM 1312 N N . ARG A 1 157 ? 24.906 -28.422 -11.18 1 87.62 157 ARG A N 1
ATOM 1313 C CA . ARG A 1 157 ? 26.234 -28.047 -10.727 1 87.62 157 ARG A CA 1
ATOM 1314 C C . ARG A 1 157 ? 27.125 -27.625 -11.906 1 87.62 157 ARG A C 1
ATOM 1316 O O . ARG A 1 157 ? 27.953 -26.734 -11.781 1 87.62 157 ARG A O 1
ATOM 1323 N N . THR A 1 158 ? 26.875 -28.312 -13.047 1 87.94 158 THR A N 1
ATOM 1324 C CA . THR A 1 158 ? 27.688 -27.984 -14.219 1 87.94 158 THR A CA 1
ATOM 1325 C C . THR A 1 158 ? 27.25 -26.641 -14.797 1 87.94 158 THR A C 1
ATOM 1327 O O . THR A 1 158 ? 26.047 -26.359 -14.914 1 87.94 158 THR A O 1
ATOM 1330 N N . GLN A 1 159 ? 28.172 -25.844 -15.211 1 83.62 159 GLN A N 1
ATOM 1331 C CA . GLN A 1 159 ? 27.922 -24.469 -15.648 1 83.62 159 GLN A CA 1
ATOM 1332 C C . GLN A 1 159 ? 27.047 -24.453 -16.906 1 83.62 159 GLN A C 1
ATOM 1334 O O . GLN A 1 159 ? 26.141 -23.625 -17 1 83.62 159 GLN A O 1
ATOM 1339 N N . ALA A 1 160 ? 27.297 -25.312 -17.75 1 83.69 160 ALA A N 1
ATOM 1340 C CA . ALA A 1 160 ? 26.547 -25.359 -19 1 83.69 160 ALA A CA 1
ATOM 1341 C C . ALA A 1 160 ? 25.062 -25.625 -18.75 1 83.69 160 ALA A C 1
ATOM 1343 O O . ALA A 1 160 ? 24.188 -24.953 -19.297 1 83.69 160 ALA A O 1
ATOM 1344 N N . TRP A 1 161 ? 24.781 -26.547 -17.906 1 87.38 161 TRP A N 1
ATOM 1345 C CA . TRP A 1 161 ? 23.406 -26.922 -17.609 1 87.38 161 TRP A CA 1
ATOM 1346 C C . TRP A 1 161 ? 22.719 -25.844 -16.766 1 87.38 161 TRP A C 1
ATOM 1348 O O . TRP A 1 161 ? 21.516 -25.609 -16.891 1 87.38 161 TRP A O 1
ATOM 1358 N N . ARG A 1 162 ? 23.469 -25.188 -15.977 1 89.25 162 ARG A N 1
ATOM 1359 C CA . ARG A 1 162 ? 22.922 -24.094 -15.164 1 89.25 162 ARG A CA 1
ATOM 1360 C C . ARG A 1 162 ? 22.469 -22.938 -16.031 1 89.25 162 ARG A C 1
ATOM 1362 O O . ARG A 1 162 ? 21.422 -22.344 -15.789 1 89.25 162 ARG A O 1
ATOM 1369 N N . GLN A 1 163 ? 23.281 -22.672 -17.016 1 87.69 163 GLN A N 1
ATOM 1370 C CA . GLN A 1 163 ? 22.969 -21.578 -17.938 1 87.69 163 GLN A CA 1
ATOM 1371 C C . GLN A 1 163 ? 21.688 -21.891 -18.719 1 87.69 163 GLN A C 1
ATOM 1373 O O . GLN A 1 163 ? 20.812 -21.031 -18.844 1 87.69 163 GLN A O 1
ATOM 1378 N N . VAL A 1 164 ? 21.562 -23.062 -19.125 1 87.88 164 VAL A N 1
ATOM 1379 C CA . VAL A 1 164 ? 20.391 -23.469 -19.891 1 87.88 164 VAL A CA 1
ATOM 1380 C C . VAL A 1 164 ? 19.156 -23.469 -19 1 87.88 164 VAL A C 1
ATOM 1382 O O . VAL A 1 164 ? 18.094 -22.984 -19.391 1 87.88 164 VAL A O 1
ATOM 1385 N N . MET A 1 165 ? 19.344 -23.953 -17.844 1 91.19 165 MET A N 1
ATOM 1386 C CA . MET A 1 165 ? 18.25 -23.969 -16.891 1 91.19 165 MET A CA 1
ATOM 1387 C C . MET A 1 165 ? 17.781 -22.562 -16.562 1 91.19 165 MET A C 1
ATOM 1389 O O . MET A 1 165 ? 16.578 -22.297 -16.469 1 91.19 165 MET A O 1
ATOM 1393 N N . PHE A 1 166 ? 18.734 -21.688 -16.438 1 92.31 166 PHE A N 1
ATOM 1394 C CA . PHE A 1 166 ? 18.375 -20.312 -16.094 1 92.31 166 PHE A CA 1
ATOM 1395 C C . PHE A 1 166 ? 17.547 -19.672 -17.203 1 92.31 166 PHE A C 1
ATOM 1397 O O . PHE A 1 166 ? 16.578 -18.969 -16.938 1 92.31 166 PHE A O 1
ATOM 1404 N N . VAL A 1 167 ? 17.938 -19.906 -18.391 1 92.62 167 VAL A N 1
ATOM 1405 C CA . VAL A 1 167 ? 17.188 -19.328 -19.5 1 92.62 167 VAL A CA 1
ATOM 1406 C C . VAL A 1 167 ? 15.773 -19.875 -19.516 1 92.62 167 VAL A C 1
ATOM 1408 O O . VAL A 1 167 ? 14.812 -19.141 -19.75 1 92.62 167 VAL A O 1
ATOM 1411 N N . ALA A 1 168 ? 15.664 -21.188 -19.297 1 94.25 168 ALA A N 1
ATOM 1412 C CA . ALA A 1 168 ? 14.352 -21.812 -19.25 1 94.25 168 ALA A CA 1
ATOM 1413 C C . ALA A 1 168 ? 13.508 -21.234 -18.109 1 94.25 168 ALA A C 1
ATOM 1415 O O . ALA A 1 168 ? 12.328 -20.953 -18.297 1 94.25 168 ALA A O 1
ATOM 1416 N N . LEU A 1 169 ? 14.156 -21.031 -16.984 1 95.88 169 LEU A N 1
ATOM 1417 C CA . LEU A 1 169 ? 13.477 -20.484 -15.812 1 95.88 169 LEU A CA 1
ATOM 1418 C C . LEU A 1 169 ? 13.094 -19.016 -16.047 1 95.88 169 LEU A C 1
ATOM 1420 O O . LEU A 1 169 ? 12 -18.594 -15.672 1 95.88 169 LEU A O 1
ATOM 1424 N N . PHE A 1 170 ? 14.023 -18.297 -16.641 1 96 170 PHE A N 1
ATOM 1425 C CA . PHE A 1 170 ? 13.75 -16.906 -16.984 1 96 170 PHE A CA 1
ATOM 1426 C C . PHE A 1 170 ? 12.523 -16.797 -17.875 1 96 170 PHE A C 1
ATOM 1428 O O . PHE A 1 170 ? 11.617 -16 -17.609 1 96 170 PHE A O 1
ATOM 1435 N N . ALA A 1 171 ? 12.484 -17.609 -18.859 1 97.31 171 ALA A N 1
ATOM 1436 C CA . ALA A 1 171 ? 11.375 -17.578 -19.812 1 97.31 171 ALA A CA 1
ATOM 1437 C C . ALA A 1 171 ? 10.07 -18.031 -19.141 1 97.31 171 ALA A C 1
ATOM 1439 O O . ALA A 1 171 ? 9.016 -17.422 -19.375 1 97.31 171 ALA A O 1
ATOM 1440 N N . SER A 1 172 ? 10.125 -19.016 -18.359 1 97.69 172 SER A N 1
ATOM 1441 C CA . SER A 1 172 ? 8.945 -19.531 -17.672 1 97.69 172 SER A CA 1
ATOM 1442 C C . SER A 1 172 ? 8.398 -18.516 -16.672 1 97.69 172 SER A C 1
ATOM 1444 O O . SER A 1 172 ? 7.188 -18.312 -16.594 1 97.69 172 SER A O 1
ATOM 1446 N N . ALA A 1 173 ? 9.305 -17.906 -15.922 1 98.31 173 ALA A N 1
ATOM 1447 C CA . ALA A 1 173 ? 8.922 -16.953 -14.891 1 98.31 173 ALA A CA 1
ATOM 1448 C C . ALA A 1 173 ? 8.32 -15.688 -15.508 1 98.31 173 ALA A C 1
ATOM 1450 O O . ALA A 1 173 ? 7.301 -15.188 -15.039 1 98.31 173 ALA A O 1
ATOM 1451 N N . ASN A 1 174 ? 8.953 -15.219 -16.609 1 98.44 174 ASN A N 1
ATOM 1452 C CA . ASN A 1 174 ? 8.547 -13.961 -17.219 1 98.44 174 ASN A CA 1
ATOM 1453 C C . ASN A 1 174 ? 7.535 -14.18 -18.328 1 98.44 174 ASN A C 1
ATOM 1455 O O . ASN A 1 174 ? 7.078 -13.219 -18.953 1 98.44 174 ASN A O 1
ATOM 1459 N N . GLY A 1 175 ? 7.211 -15.398 -18.594 1 98.12 175 GLY A N 1
ATOM 1460 C CA . GLY A 1 175 ? 6.176 -15.773 -19.547 1 98.12 175 GLY A CA 1
ATOM 1461 C C . GLY A 1 175 ? 4.914 -16.281 -18.891 1 98.12 175 GLY A C 1
ATOM 1462 O O . GLY A 1 175 ? 4.168 -15.516 -18.281 1 98.12 175 GLY A O 1
ATOM 1463 N N . PRO A 1 176 ? 4.738 -17.609 -18.906 1 98 176 PRO A N 1
ATOM 1464 C CA . PRO A 1 176 ? 3.455 -18.125 -18.438 1 98 176 PRO A CA 1
ATOM 1465 C C . PRO A 1 176 ? 3.205 -17.828 -16.969 1 98 176 PRO A C 1
ATOM 1467 O O . PRO A 1 176 ? 2.066 -17.562 -16.562 1 98 176 PRO A O 1
ATOM 1470 N N . VAL A 1 177 ? 4.184 -17.844 -16.062 1 98.5 177 VAL A N 1
ATOM 1471 C CA . VAL A 1 177 ? 3.977 -17.594 -14.641 1 98.5 177 VAL A CA 1
ATOM 1472 C C . VAL A 1 177 ? 3.551 -16.141 -14.422 1 98.5 177 VAL A C 1
ATOM 1474 O O . VAL A 1 177 ? 2.59 -15.883 -13.695 1 98.5 177 VAL A O 1
ATOM 1477 N N . LEU A 1 178 ? 4.188 -15.242 -15.047 1 98.75 178 LEU A N 1
ATOM 1478 C CA . LEU A 1 178 ? 3.855 -13.828 -14.914 1 98.75 178 LEU A CA 1
ATOM 1479 C C . LEU A 1 178 ? 2.465 -13.547 -15.477 1 98.75 178 LEU A C 1
ATOM 1481 O O . LEU A 1 178 ? 1.637 -12.93 -14.797 1 98.75 178 LEU A O 1
ATOM 1485 N N . TRP A 1 179 ? 2.199 -14.047 -16.594 1 98.5 179 TRP A N 1
ATOM 1486 C CA . TRP A 1 179 ? 0.952 -13.719 -17.281 1 98.5 179 TRP A CA 1
ATOM 1487 C C . TRP A 1 179 ? -0.217 -14.492 -16.672 1 98.5 179 TRP A C 1
ATOM 1489 O O . TRP A 1 179 ? -1.38 -14.156 -16.906 1 98.5 179 TRP A O 1
ATOM 1499 N N . ALA A 1 180 ? 0.065 -15.492 -15.938 1 98.06 180 ALA A N 1
ATOM 1500 C CA . ALA A 1 180 ? -0.995 -16.156 -15.188 1 98.06 180 ALA A CA 1
ATOM 1501 C C . ALA A 1 180 ? -1.634 -15.203 -14.18 1 98.06 180 ALA A C 1
ATOM 1503 O O . ALA A 1 180 ? -2.789 -15.383 -13.789 1 98.06 180 ALA A O 1
ATOM 1504 N N . MET A 1 181 ? -0.919 -14.18 -13.742 1 98.44 181 MET A N 1
ATOM 1505 C CA . MET A 1 181 ? -1.492 -13.195 -12.828 1 98.44 181 MET A CA 1
ATOM 1506 C C . MET A 1 181 ? -2.678 -12.484 -13.477 1 98.44 181 MET A C 1
ATOM 1508 O O . MET A 1 181 ? -3.656 -12.164 -12.797 1 98.44 181 MET A O 1
ATOM 1512 N N . VAL A 1 182 ? -2.561 -12.273 -14.773 1 97.56 182 VAL A N 1
ATOM 1513 C CA . VAL A 1 182 ? -3.639 -11.641 -15.523 1 97.56 182 VAL A CA 1
ATOM 1514 C C . VAL A 1 182 ? -4.762 -12.648 -15.766 1 97.56 182 VAL A C 1
ATOM 1516 O O . VAL A 1 182 ? -5.93 -12.352 -15.516 1 97.56 182 VAL A O 1
ATOM 1519 N N . ALA A 1 183 ? -4.367 -13.828 -16.141 1 94.81 183 ALA A N 1
ATOM 1520 C CA . ALA A 1 183 ? -5.336 -14.859 -16.5 1 94.81 183 ALA A CA 1
ATOM 1521 C C . ALA A 1 183 ? -6.16 -15.289 -15.289 1 94.81 183 ALA A C 1
ATOM 1523 O O . ALA A 1 183 ? -7.363 -15.547 -15.406 1 94.81 183 ALA A O 1
ATOM 1524 N N . TRP A 1 184 ? -5.516 -15.367 -14.164 1 94.94 184 TRP A N 1
ATOM 1525 C CA . TRP A 1 184 ? -6.191 -15.852 -12.961 1 94.94 184 TRP A CA 1
ATOM 1526 C C . TRP A 1 184 ? -6.629 -14.688 -12.086 1 94.94 184 TRP A C 1
ATOM 1528 O O . TRP A 1 184 ? -7.062 -14.891 -10.945 1 94.94 184 TRP A O 1
ATOM 1538 N N . ARG A 1 185 ? -6.387 -13.438 -12.508 1 96 185 ARG A N 1
ATOM 1539 C CA . ARG A 1 185 ? -6.859 -12.227 -11.852 1 96 185 ARG A CA 1
ATOM 1540 C C . ARG A 1 185 ? -6.312 -12.125 -10.43 1 96 185 ARG A C 1
ATOM 1542 O O . ARG A 1 185 ? -7.066 -11.883 -9.484 1 96 185 ARG A O 1
ATOM 1549 N N . ASN A 1 186 ? -5.047 -12.414 -10.352 1 98.06 186 ASN A N 1
ATOM 1550 C CA . ASN A 1 186 ? -4.414 -12.148 -9.062 1 98.06 186 ASN A CA 1
ATOM 1551 C C . ASN A 1 186 ? -4.66 -10.719 -8.602 1 98.06 186 ASN A C 1
ATOM 1553 O O . ASN A 1 186 ? -4.652 -9.789 -9.406 1 98.06 186 ASN A O 1
ATOM 1557 N N . ALA A 1 187 ? -4.93 -10.539 -7.312 1 98.19 187 ALA A N 1
ATOM 1558 C CA . ALA A 1 187 ? -5.297 -9.242 -6.75 1 98.19 187 ALA A CA 1
ATOM 1559 C C . ALA A 1 187 ? -4.484 -8.938 -5.496 1 98.19 187 ALA A C 1
ATOM 1561 O O . ALA A 1 187 ? -4.32 -9.797 -4.625 1 98.19 187 ALA A O 1
ATOM 1562 N N . LEU A 1 188 ? -3.963 -7.711 -5.445 1 97.88 188 LEU A N 1
ATOM 1563 C CA . LEU A 1 188 ? -3.229 -7.258 -4.27 1 97.88 188 LEU A CA 1
ATOM 1564 C C . LEU A 1 188 ? -4.188 -6.852 -3.154 1 97.88 188 LEU A C 1
ATOM 1566 O O . LEU A 1 188 ? -4.633 -5.703 -3.102 1 97.88 188 LEU A O 1
ATOM 1570 N N . VAL A 1 189 ? -4.512 -7.785 -2.322 1 97.06 189 VAL A N 1
ATOM 1571 C CA . VAL A 1 189 ? -5.422 -7.602 -1.193 1 97.06 189 VAL A CA 1
ATOM 1572 C C . VAL A 1 189 ? -4.66 -7.801 0.117 1 97.06 189 VAL A C 1
ATOM 1574 O O . VAL A 1 189 ? -4.492 -8.938 0.577 1 97.06 189 VAL A O 1
ATOM 1577 N N . PHE A 1 190 ? -4.352 -6.789 0.768 1 96.94 190 PHE A N 1
ATOM 1578 C CA . PHE A 1 190 ? -3.35 -6.781 1.827 1 96.94 190 PHE A CA 1
ATOM 1579 C C . PHE A 1 190 ? -3.795 -7.648 2.998 1 96.94 190 PHE A C 1
ATOM 1581 O O . PHE A 1 190 ? -2.963 -8.242 3.689 1 96.94 190 PHE A O 1
ATOM 1588 N N . HIS A 1 191 ? -5.047 -7.754 3.244 1 94.38 191 HIS A N 1
ATOM 1589 C CA . HIS A 1 191 ? -5.492 -8.453 4.445 1 94.38 191 HIS A CA 1
ATOM 1590 C C . HIS A 1 191 ? -5.797 -9.922 4.145 1 94.38 191 HIS A C 1
ATOM 1592 O O . HIS A 1 191 ? -6.156 -10.68 5.047 1 94.38 191 HIS A O 1
ATOM 1598 N N . SER A 1 192 ? -5.629 -10.367 2.906 1 95.56 192 SER A N 1
ATOM 1599 C CA . SER A 1 192 ? -5.895 -11.75 2.521 1 95.56 192 SER A CA 1
ATOM 1600 C C . SER A 1 192 ? -4.594 -12.523 2.324 1 95.56 192 SER A C 1
ATOM 1602 O O . SER A 1 192 ? -3.912 -12.352 1.312 1 95.56 192 SER A O 1
ATOM 1604 N N . LEU A 1 193 ? -4.363 -13.43 3.184 1 94.38 193 LEU A N 1
ATOM 1605 C CA . LEU A 1 193 ? -3.156 -14.242 3.068 1 94.38 193 LEU A CA 1
ATOM 1606 C C . LEU A 1 193 ? -3.18 -15.07 1.79 1 94.38 193 LEU A C 1
ATOM 1608 O O . LEU A 1 193 ? -2.15 -15.234 1.133 1 94.38 193 LEU A O 1
ATOM 1612 N N . ASP A 1 194 ? -4.305 -15.586 1.432 1 95.19 194 ASP A N 1
ATOM 1613 C CA . ASP A 1 194 ? -4.453 -16.422 0.239 1 95.19 194 ASP A CA 1
ATOM 1614 C C . ASP A 1 194 ? -4.129 -15.625 -1.024 1 95.19 194 ASP A C 1
ATOM 1616 O O . ASP A 1 194 ? -3.316 -16.047 -1.846 1 95.19 194 ASP A O 1
ATOM 1620 N N . LYS A 1 195 ? -4.711 -14.477 -1.157 1 97 195 LYS A N 1
ATOM 1621 C CA . LYS A 1 195 ? -4.492 -13.656 -2.346 1 97 195 LYS A CA 1
ATOM 1622 C C . LYS A 1 195 ? -3.068 -13.109 -2.385 1 97 195 LYS A C 1
ATOM 1624 O O . LYS A 1 195 ? -2.445 -13.062 -3.449 1 97 195 LYS A O 1
ATOM 1629 N N . MET A 1 196 ? -2.574 -12.75 -1.237 1 97.62 196 MET A N 1
ATOM 1630 C CA . MET A 1 196 ? -1.197 -12.266 -1.176 1 97.62 196 MET A CA 1
ATOM 1631 C C . MET A 1 196 ? -0.216 -13.367 -1.557 1 97.62 196 MET A C 1
ATOM 1633 O O . MET A 1 196 ? 0.787 -13.109 -2.225 1 97.62 196 MET A O 1
ATOM 1637 N N . THR A 1 197 ? -0.471 -14.586 -1.104 1 97.62 197 THR A N 1
ATOM 1638 C CA . THR A 1 197 ? 0.382 -15.719 -1.454 1 97.62 197 THR A CA 1
ATOM 1639 C C . THR A 1 197 ? 0.346 -15.977 -2.957 1 97.62 197 THR A C 1
ATOM 1641 O O . THR A 1 197 ? 1.382 -16.25 -3.572 1 97.62 197 THR A O 1
ATOM 1644 N N . SER A 1 198 ? -0.866 -15.891 -3.545 1 97.94 198 SER A N 1
ATOM 1645 C CA . SER A 1 198 ? -0.987 -16.062 -4.988 1 97.94 198 SER A CA 1
ATOM 1646 C C . SER A 1 198 ? -0.18 -15.008 -5.738 1 97.94 198 SER A C 1
ATOM 1648 O O . SER A 1 198 ? 0.514 -15.328 -6.707 1 97.94 198 SER A O 1
ATOM 1650 N N . VAL A 1 199 ? -0.228 -13.789 -5.25 1 98.44 199 VAL A N 1
ATOM 1651 C CA . VAL A 1 199 ? 0.563 -12.719 -5.855 1 98.44 199 VAL A CA 1
ATOM 1652 C C . VAL A 1 199 ? 2.051 -13.023 -5.691 1 98.44 199 VAL A C 1
ATOM 1654 O O . VAL A 1 199 ? 2.822 -12.906 -6.648 1 98.44 199 VAL A O 1
ATOM 1657 N N . PHE A 1 200 ? 2.449 -13.508 -4.578 1 97.94 200 PHE A N 1
ATOM 1658 C CA . PHE A 1 200 ? 3.846 -13.805 -4.277 1 97.94 200 PHE A CA 1
ATOM 1659 C C . PHE A 1 200 ? 4.391 -14.875 -5.211 1 97.94 200 PHE A C 1
ATOM 1661 O O . PHE A 1 200 ? 5.441 -14.688 -5.828 1 97.94 200 PHE A O 1
ATOM 1668 N N . ILE A 1 201 ? 3.723 -15.922 -5.344 1 97.81 201 ILE A N 1
ATOM 1669 C CA . ILE A 1 201 ? 4.258 -17.078 -6.051 1 97.81 201 ILE A CA 1
ATOM 1670 C C . ILE A 1 201 ? 4.375 -16.766 -7.539 1 97.81 201 ILE A C 1
ATOM 1672 O O . ILE A 1 201 ? 5.098 -17.453 -8.266 1 97.81 201 ILE A O 1
ATOM 1676 N N . HIS A 1 202 ? 3.674 -15.742 -7.965 1 98.62 202 HIS A N 1
ATOM 1677 C CA . HIS A 1 202 ? 3.717 -15.445 -9.391 1 98.62 202 HIS A CA 1
ATOM 1678 C C . HIS A 1 202 ? 4.625 -14.25 -9.672 1 98.62 202 HIS A C 1
ATOM 1680 O O . HIS A 1 202 ? 5.25 -14.18 -10.734 1 98.62 202 HIS A O 1
ATOM 1686 N N . ILE A 1 203 ? 4.793 -13.312 -8.734 1 98.31 203 ILE A N 1
ATOM 1687 C CA . ILE A 1 203 ? 5.523 -12.086 -9.039 1 98.31 203 ILE A CA 1
ATOM 1688 C C . ILE A 1 203 ? 6.996 -12.258 -8.672 1 98.31 203 ILE A C 1
ATOM 1690 O O . ILE A 1 203 ? 7.871 -11.641 -9.281 1 98.31 203 ILE A O 1
ATOM 1694 N N . PHE A 1 204 ? 7.32 -13.07 -7.742 1 98.25 204 PHE A N 1
ATOM 1695 C CA . PHE A 1 204 ? 8.688 -13.133 -7.242 1 98.25 204 PHE A CA 1
ATOM 1696 C C . PHE A 1 204 ? 9.594 -13.852 -8.234 1 98.25 204 PHE A C 1
ATOM 1698 O O . PHE A 1 204 ? 10.734 -13.438 -8.453 1 98.25 204 PHE A O 1
ATOM 1705 N N . PRO A 1 205 ? 9.102 -14.938 -8.883 1 98 205 PRO A N 1
ATOM 1706 C CA . PRO A 1 205 ? 9.992 -15.578 -9.859 1 98 205 PRO A CA 1
ATOM 1707 C C . PRO A 1 205 ? 10.469 -14.609 -10.945 1 98 205 PRO A C 1
ATOM 1709 O O . PRO A 1 205 ? 11.672 -14.492 -11.18 1 98 205 PRO A O 1
ATOM 1712 N N . PRO A 1 206 ? 9.586 -13.852 -11.562 1 98.06 206 PRO A N 1
ATOM 1713 C CA . PRO A 1 206 ? 10.086 -12.883 -12.539 1 98.06 206 PRO A CA 1
ATOM 1714 C C . PRO A 1 206 ? 10.984 -11.82 -11.906 1 98.06 206 PRO A C 1
ATOM 1716 O O . PRO A 1 206 ? 11.945 -11.367 -12.531 1 98.06 206 PRO A O 1
ATOM 1719 N N . LEU A 1 207 ? 10.789 -11.43 -10.672 1 96.75 207 LEU A N 1
ATOM 1720 C CA . LEU A 1 207 ? 11.602 -10.414 -10.016 1 96.75 207 LEU A CA 1
ATOM 1721 C C . LEU A 1 207 ? 13.008 -10.938 -9.75 1 96.75 207 LEU A C 1
ATOM 1723 O O . LEU A 1 207 ? 13.992 -10.25 -10.023 1 96.75 207 LEU A O 1
ATOM 1727 N N . VAL A 1 208 ? 13.109 -12.133 -9.25 1 95.12 208 VAL A N 1
ATOM 1728 C CA . VAL A 1 208 ? 14.422 -12.648 -8.883 1 95.12 208 VAL A CA 1
ATOM 1729 C C . VAL A 1 208 ? 15.203 -13.008 -10.141 1 95.12 208 VAL A C 1
ATOM 1731 O O . VAL A 1 208 ? 16.422 -12.875 -10.18 1 95.12 208 VAL A O 1
ATOM 1734 N N . THR A 1 209 ? 14.531 -13.477 -11.219 1 94.25 209 THR A N 1
ATOM 1735 C CA . THR A 1 209 ? 15.242 -13.758 -12.461 1 94.25 209 THR A CA 1
ATOM 1736 C C . THR A 1 209 ? 15.633 -12.469 -13.172 1 94.25 209 THR A C 1
ATOM 1738 O O . THR A 1 209 ? 16.672 -12.406 -13.828 1 94.25 209 THR A O 1
ATOM 1741 N N . TYR A 1 210 ? 14.781 -11.445 -13.047 1 94.06 210 TYR A N 1
ATOM 1742 C CA . TYR A 1 210 ? 15.156 -10.109 -13.516 1 94.06 210 TYR A CA 1
ATOM 1743 C C . TYR A 1 210 ? 16.453 -9.648 -12.867 1 94.06 210 TYR A C 1
ATOM 1745 O O . TYR A 1 210 ? 17.359 -9.18 -13.547 1 94.06 210 TYR A O 1
ATOM 1753 N N . ASN A 1 211 ? 16.406 -9.789 -11.578 1 90.19 211 ASN A N 1
ATOM 1754 C CA . ASN A 1 211 ? 17.578 -9.359 -10.828 1 90.19 211 ASN A CA 1
ATOM 1755 C C . ASN A 1 211 ? 18.812 -10.141 -11.242 1 90.19 211 ASN A C 1
ATOM 1757 O O . ASN A 1 211 ? 19.891 -9.562 -11.422 1 90.19 211 ASN A O 1
ATOM 1761 N N . ALA A 1 212 ? 18.719 -11.391 -11.414 1 88.38 212 ALA A N 1
ATOM 1762 C CA . ALA A 1 212 ? 19.844 -12.234 -11.789 1 88.38 212 ALA A CA 1
ATOM 1763 C C . ALA A 1 212 ? 20.359 -11.891 -13.188 1 88.38 212 ALA A C 1
ATOM 1765 O O . ALA A 1 212 ? 21.562 -11.883 -13.43 1 88.38 212 ALA A O 1
ATOM 1766 N N . ARG A 1 213 ? 19.438 -11.562 -14.055 1 89.44 213 ARG A N 1
ATOM 1767 C CA . ARG A 1 213 ? 19.812 -11.258 -15.43 1 89.44 213 ARG A CA 1
ATOM 1768 C C . ARG A 1 213 ? 20.453 -9.875 -15.539 1 89.44 213 ARG A C 1
ATOM 1770 O O . ARG A 1 213 ? 21.438 -9.695 -16.25 1 89.44 213 ARG A O 1
ATOM 1777 N N . TRP A 1 214 ? 19.922 -8.938 -14.797 1 88.19 214 TRP A N 1
ATOM 1778 C CA . TRP A 1 214 ? 20.297 -7.559 -15.078 1 88.19 214 TRP A CA 1
ATOM 1779 C C . TRP A 1 214 ? 21.203 -7.012 -13.984 1 88.19 214 TRP A C 1
ATOM 1781 O O . TRP A 1 214 ? 21.875 -5.992 -14.172 1 88.19 214 TRP A O 1
ATOM 1791 N N . HIS A 1 215 ? 21.25 -7.574 -12.859 1 79.44 215 HIS A N 1
ATOM 1792 C CA . HIS A 1 215 ? 22.094 -7.074 -11.789 1 79.44 215 HIS A CA 1
ATOM 1793 C C . HIS A 1 215 ? 23.078 -8.141 -11.328 1 79.44 215 HIS A C 1
ATOM 1795 O O . HIS A 1 215 ? 23.375 -8.25 -10.133 1 79.44 215 HIS A O 1
ATOM 1801 N N . SER A 1 216 ? 23.469 -9 -12.227 1 64.44 216 SER A N 1
ATOM 1802 C CA . SER A 1 216 ? 24.359 -10.117 -11.977 1 64.44 216 SER A CA 1
ATOM 1803 C C . SER A 1 216 ? 25.719 -9.625 -11.477 1 64.44 216 SER A C 1
ATOM 1805 O O . SER A 1 216 ? 26.391 -10.32 -10.711 1 64.44 216 SER A O 1
ATOM 1807 N N . ASP A 1 217 ? 26.047 -8.586 -12.031 1 59.41 217 ASP A N 1
ATOM 1808 C CA . ASP A 1 217 ? 27.344 -8.062 -11.617 1 59.41 217 ASP A CA 1
ATOM 1809 C C . ASP A 1 217 ? 27.359 -7.789 -10.109 1 59.41 217 ASP A C 1
ATOM 1811 O O . ASP A 1 217 ? 28.422 -7.832 -9.484 1 59.41 217 ASP A O 1
ATOM 1815 N N . LEU A 1 218 ? 26.266 -7.496 -9.68 1 53.44 218 LEU A N 1
ATOM 1816 C CA . LEU A 1 218 ? 26.141 -7.223 -8.258 1 53.44 218 LEU A CA 1
ATOM 1817 C C . LEU A 1 218 ? 26.047 -8.516 -7.457 1 53.44 218 LEU A C 1
ATOM 1819 O O . LEU A 1 218 ? 26.266 -8.523 -6.246 1 53.44 218 LEU A O 1
ATOM 1823 N N . ILE A 1 219 ? 25.641 -9.508 -8.336 1 54.44 219 ILE A N 1
ATOM 1824 C CA . ILE A 1 219 ? 25.484 -10.797 -7.676 1 54.44 219 ILE A CA 1
ATOM 1825 C C . ILE A 1 219 ? 26.828 -11.516 -7.605 1 54.44 219 ILE A C 1
ATOM 1827 O O . ILE A 1 219 ? 27.391 -11.906 -8.633 1 54.44 219 ILE A O 1
ATOM 1831 N N . ILE A 1 220 ? 27.594 -11.141 -6.664 1 47.84 220 ILE A N 1
ATOM 1832 C CA . ILE A 1 220 ? 28.969 -11.57 -6.449 1 47.84 220 ILE A CA 1
ATOM 1833 C C . ILE A 1 220 ? 29.062 -13.094 -6.539 1 47.84 220 ILE A C 1
ATOM 1835 O O . ILE A 1 220 ? 30.125 -13.648 -6.793 1 47.84 220 ILE A O 1
ATOM 1839 N N . SER A 1 221 ? 27.969 -13.703 -6.238 1 49.75 221 SER A N 1
ATOM 1840 C CA . SER A 1 221 ? 28.25 -15.117 -6 1 49.75 221 SER A CA 1
ATOM 1841 C C . SER A 1 221 ? 28.281 -15.906 -7.309 1 49.75 221 SER A C 1
ATOM 1843 O O . SER A 1 221 ? 27.438 -15.695 -8.18 1 49.75 221 SER A O 1
ATOM 1845 N N . ARG A 1 222 ? 29.422 -16.375 -7.664 1 50.34 222 ARG A N 1
ATOM 1846 C CA . ARG A 1 222 ? 29.609 -17.438 -8.641 1 50.34 222 ARG A CA 1
ATOM 1847 C C . ARG A 1 222 ? 28.375 -18.312 -8.742 1 50.34 222 ARG A C 1
ATOM 1849 O O . ARG A 1 222 ? 28.156 -18.984 -9.75 1 50.34 222 ARG A O 1
ATOM 1856 N N . ARG A 1 223 ? 27.625 -18.266 -7.727 1 52.56 223 ARG A N 1
ATOM 1857 C CA . ARG A 1 223 ? 26.5 -19.172 -7.594 1 52.56 223 ARG A CA 1
ATOM 1858 C C . ARG A 1 223 ? 25.344 -18.734 -8.492 1 52.56 223 ARG A C 1
ATOM 1860 O O . ARG A 1 223 ? 24.594 -19.578 -9 1 52.56 223 ARG A O 1
ATOM 1867 N N . ILE A 1 224 ? 25.312 -17.406 -8.727 1 60 224 ILE A N 1
ATOM 1868 C CA . ILE A 1 224 ? 24.156 -16.969 -9.492 1 60 224 ILE A CA 1
ATOM 1869 C C . ILE A 1 224 ? 24.609 -16.375 -10.82 1 60 224 ILE A C 1
ATOM 1871 O O . ILE A 1 224 ? 23.844 -16.297 -11.781 1 60 224 ILE A O 1
ATOM 1875 N N . GLY A 1 225 ? 25.766 -16.141 -10.906 1 62.56 225 GLY A N 1
ATOM 1876 C CA . GLY A 1 225 ? 26.281 -15.508 -12.109 1 62.56 225 GLY A CA 1
ATOM 1877 C C . GLY A 1 225 ? 26.094 -16.359 -13.352 1 62.56 225 GLY A C 1
ATOM 1878 O O . GLY A 1 225 ? 26.578 -17.484 -13.414 1 62.56 225 GLY A O 1
ATOM 1879 N N . ILE A 1 226 ? 25.188 -15.906 -14.188 1 72.38 226 ILE A N 1
ATOM 1880 C CA . ILE A 1 226 ? 24.812 -16.641 -15.391 1 72.38 226 ILE A CA 1
ATOM 1881 C C . ILE A 1 226 ? 25.828 -16.359 -16.5 1 72.38 226 ILE A C 1
ATOM 1883 O O . ILE A 1 226 ? 26.266 -17.266 -17.203 1 72.38 226 ILE A O 1
ATOM 1887 N N . CYS A 1 227 ? 26.109 -15.055 -16.531 1 73.81 227 CYS A N 1
ATOM 1888 C CA . CYS A 1 227 ? 27.047 -14.625 -17.562 1 73.81 227 CYS A CA 1
ATOM 1889 C C . CYS A 1 227 ? 27.969 -13.531 -17.031 1 73.81 227 CYS A C 1
ATOM 1891 O O . CYS A 1 227 ? 27.547 -12.695 -16.219 1 73.81 227 CYS A O 1
ATOM 1893 N N . SER A 1 228 ? 29.203 -13.672 -17.375 1 70.56 228 SER A N 1
ATOM 1894 C CA . SER A 1 228 ? 30.203 -12.711 -16.906 1 70.56 228 SER A CA 1
ATOM 1895 C C . SER A 1 228 ? 30.125 -11.414 -17.719 1 70.56 228 SER A C 1
ATOM 1897 O O . SER A 1 228 ? 30.406 -10.336 -17.188 1 70.56 228 SER A O 1
ATOM 1899 N N . HIS A 1 229 ? 29.781 -11.57 -19.031 1 76.25 229 HIS A N 1
ATOM 1900 C CA . HIS A 1 229 ? 29.703 -10.422 -19.906 1 76.25 229 HIS A CA 1
ATOM 1901 C C . HIS A 1 229 ? 28.359 -10.367 -20.641 1 76.25 229 HIS A C 1
ATOM 1903 O O . HIS A 1 229 ? 27.766 -11.414 -20.922 1 76.25 229 HIS A O 1
ATOM 1909 N N . GLU A 1 230 ? 27.922 -9.156 -20.906 1 83.44 230 GLU A N 1
ATOM 1910 C CA . GLU A 1 230 ? 26.641 -8.945 -21.562 1 83.44 230 GLU A CA 1
ATOM 1911 C C . GLU A 1 230 ? 26.594 -9.648 -22.922 1 83.44 230 GLU A C 1
ATOM 1913 O O . GLU A 1 230 ? 25.562 -10.227 -23.281 1 83.44 230 GLU A O 1
ATOM 1918 N N . ALA A 1 231 ? 27.672 -9.594 -23.594 1 83.75 231 ALA A N 1
ATOM 1919 C CA . ALA A 1 231 ? 27.719 -10.242 -24.906 1 83.75 231 ALA A CA 1
ATOM 1920 C C . ALA A 1 231 ? 27.5 -11.742 -24.797 1 83.75 231 ALA A C 1
ATOM 1922 O O . ALA A 1 231 ? 26.812 -12.344 -25.625 1 83.75 231 ALA A O 1
ATOM 1923 N N . ASP A 1 232 ? 28.016 -12.383 -23.797 1 81.94 232 ASP A N 1
ATOM 1924 C CA . ASP A 1 232 ? 27.828 -13.812 -23.531 1 81.94 232 ASP A CA 1
ATOM 1925 C C . ASP A 1 232 ? 26.391 -14.125 -23.156 1 81.94 232 ASP A C 1
ATOM 1927 O O . ASP A 1 232 ? 25.859 -15.164 -23.547 1 81.94 232 ASP A O 1
ATOM 1931 N N . CYS A 1 233 ? 25.828 -13.227 -22.453 1 84.62 233 CYS A N 1
ATOM 1932 C CA . CYS A 1 233 ? 24.438 -13.414 -22.062 1 84.62 233 CYS A CA 1
ATOM 1933 C C . CYS A 1 233 ? 23.516 -13.359 -23.281 1 84.62 233 CYS A C 1
ATOM 1935 O O . CYS A 1 233 ? 22.594 -14.172 -23.406 1 84.62 233 CYS A O 1
ATOM 1937 N N . ILE A 1 234 ? 23.828 -12.438 -24.125 1 86.69 234 ILE A N 1
ATOM 1938 C CA . ILE A 1 234 ? 23.016 -12.281 -25.328 1 86.69 234 ILE A CA 1
ATOM 1939 C C . ILE A 1 234 ? 23.156 -13.523 -26.203 1 86.69 234 ILE A C 1
ATOM 1941 O O . ILE A 1 234 ? 22.156 -14.039 -26.719 1 86.69 234 ILE A O 1
ATOM 1945 N N . ALA A 1 235 ? 24.375 -14 -26.375 1 86.5 235 ALA A N 1
ATOM 1946 C CA . ALA A 1 235 ? 24.609 -15.203 -27.172 1 86.5 235 ALA A CA 1
ATOM 1947 C C . ALA A 1 235 ? 23.906 -16.422 -26.562 1 86.5 235 ALA A C 1
ATOM 1949 O O . ALA A 1 235 ? 23.328 -17.234 -27.281 1 86.5 235 ALA A O 1
ATOM 1950 N N . LEU A 1 236 ? 23.938 -16.5 -25.312 1 84.62 236 LEU A N 1
ATOM 1951 C CA . LEU A 1 236 ? 23.281 -17.578 -24.594 1 84.62 236 LEU A CA 1
ATOM 1952 C C . LEU A 1 236 ? 21.781 -17.547 -24.844 1 84.62 236 LEU A C 1
ATOM 1954 O O . LEU A 1 236 ? 21.188 -18.578 -25.172 1 84.62 236 LEU A O 1
ATOM 1958 N N . GLY A 1 237 ? 21.219 -16.438 -24.672 1 88.25 237 GLY A N 1
ATOM 1959 C CA . GLY A 1 237 ? 19.781 -16.281 -24.906 1 88.25 237 GLY A CA 1
ATOM 1960 C C . GLY A 1 237 ? 19.375 -16.625 -26.328 1 88.25 237 GLY A C 1
ATOM 1961 O O . GLY A 1 237 ? 18.391 -17.344 -26.547 1 88.25 237 GLY A O 1
ATOM 1962 N N . ARG A 1 238 ? 20.156 -16.109 -27.203 1 87 238 ARG A N 1
ATOM 1963 C CA . ARG A 1 238 ? 19.875 -16.375 -28.609 1 87 238 ARG A CA 1
ATOM 1964 C C . ARG A 1 238 ? 19.859 -17.875 -28.891 1 87 238 ARG A C 1
ATOM 1966 O O . ARG A 1 238 ? 18.922 -18.375 -29.531 1 87 238 ARG A O 1
ATOM 1973 N N . ARG A 1 239 ? 20.797 -18.562 -28.422 1 85 239 ARG A N 1
ATOM 1974 C CA . ARG A 1 239 ? 20.906 -20 -28.641 1 85 239 ARG A CA 1
ATOM 1975 C C . ARG A 1 239 ? 19.75 -20.734 -27.953 1 85 239 ARG A C 1
ATOM 1977 O O . ARG A 1 239 ? 19.109 -21.594 -28.562 1 85 239 ARG A O 1
ATOM 1984 N N . ALA A 1 240 ? 19.516 -20.391 -26.766 1 84.19 240 ALA A N 1
ATOM 1985 C CA . ALA A 1 240 ? 18.516 -21.109 -25.953 1 84.19 240 ALA A CA 1
ATOM 1986 C C . ALA A 1 240 ? 17.109 -20.844 -26.469 1 84.19 240 ALA A C 1
ATOM 1988 O O . ALA A 1 240 ? 16.297 -21.781 -26.562 1 84.19 240 ALA A O 1
ATOM 1989 N N . PHE A 1 241 ? 16.828 -19.656 -26.875 1 83.19 241 PHE A N 1
ATOM 1990 C CA . PHE A 1 241 ? 15.492 -19.328 -27.359 1 83.19 241 PHE A CA 1
ATOM 1991 C C . PHE A 1 241 ? 15.258 -19.891 -28.75 1 83.19 241 PHE A C 1
ATOM 1993 O O . PHE A 1 241 ? 14.148 -20.297 -29.094 1 83.19 241 PHE A O 1
ATOM 2000 N N . THR A 1 242 ? 16.344 -19.906 -29.5 1 78.75 242 THR A N 1
ATOM 2001 C CA . THR A 1 242 ? 16.25 -20.438 -30.859 1 78.75 242 THR A CA 1
ATOM 2002 C C . THR A 1 242 ? 15.883 -21.922 -30.828 1 78.75 242 THR A C 1
ATOM 2004 O O . THR A 1 242 ? 15.102 -22.391 -31.656 1 78.75 242 THR A O 1
ATOM 2007 N N . VAL A 1 243 ? 16.359 -22.641 -29.875 1 79.06 243 VAL A N 1
ATOM 2008 C CA . VAL A 1 243 ? 16.078 -24.078 -29.812 1 79.06 243 VAL A CA 1
ATOM 2009 C C . VAL A 1 243 ? 14.906 -24.328 -28.859 1 79.06 243 VAL A C 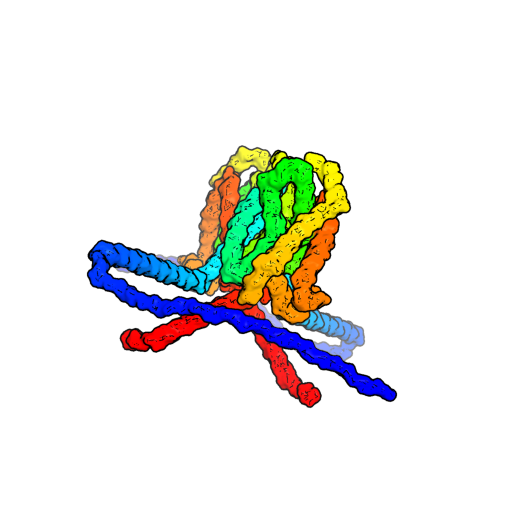1
ATOM 2011 O O . VAL A 1 243 ? 14.68 -25.469 -28.453 1 79.06 243 VAL A O 1
ATOM 2014 N N . ALA A 1 244 ? 14.172 -23.406 -28.422 1 87 244 ALA A N 1
ATOM 2015 C CA . ALA A 1 244 ? 12.938 -23.438 -27.641 1 87 244 ALA A CA 1
ATOM 2016 C C . ALA A 1 244 ? 13.156 -24.156 -26.312 1 87 244 ALA A C 1
ATOM 2018 O O . ALA A 1 244 ? 12.312 -24.938 -25.875 1 87 244 ALA A O 1
ATOM 2019 N N . VAL A 1 245 ? 14.234 -23.938 -25.641 1 84.25 245 VAL A N 1
ATOM 2020 C CA . VAL A 1 245 ? 14.578 -24.516 -24.344 1 84.25 245 VAL A CA 1
ATOM 2021 C C . VAL A 1 245 ? 13.469 -24.188 -23.328 1 84.25 245 VAL A C 1
ATOM 2023 O O . VAL A 1 245 ? 13.102 -25.047 -22.531 1 84.25 245 VAL A O 1
ATOM 2026 N N . PRO A 1 246 ? 12.852 -23.125 -23.438 1 85.81 246 PRO A N 1
ATOM 2027 C CA . PRO A 1 246 ? 11.836 -22.766 -22.438 1 85.81 246 PRO A CA 1
ATOM 2028 C C . PRO A 1 246 ? 10.648 -23.734 -22.453 1 85.81 246 PRO A C 1
ATOM 2030 O O . PRO A 1 246 ? 10.023 -23.953 -21.406 1 85.81 246 PRO A O 1
ATOM 2033 N N . LEU A 1 247 ? 10.43 -24.297 -23.547 1 92.69 247 LEU A N 1
ATOM 2034 C CA . LEU A 1 247 ? 9.266 -25.172 -23.656 1 92.69 247 LEU A CA 1
ATOM 2035 C C . LEU A 1 247 ? 9.547 -26.547 -23.062 1 92.69 247 LEU A C 1
ATOM 2037 O O . LEU A 1 247 ? 8.625 -27.312 -22.781 1 92.69 247 LEU A O 1
ATOM 2041 N N . VAL A 1 248 ? 10.797 -26.797 -22.906 1 91.12 248 VAL A N 1
ATOM 2042 C CA . VAL A 1 248 ? 11.188 -28.141 -22.438 1 91.12 248 VAL A CA 1
ATOM 2043 C C . VAL A 1 248 ? 10.68 -28.359 -21.016 1 91.12 248 VAL A C 1
ATOM 2045 O O . VAL A 1 248 ? 10.07 -29.391 -20.719 1 91.12 248 VAL A O 1
ATOM 2048 N N . ILE A 1 249 ? 10.961 -27.422 -20.156 1 92.19 249 ILE A N 1
ATOM 2049 C CA . ILE A 1 249 ? 10.562 -27.609 -18.766 1 92.19 249 ILE A CA 1
ATOM 2050 C C . ILE A 1 249 ? 9.039 -27.641 -18.656 1 92.19 249 ILE A C 1
ATOM 2052 O O . ILE A 1 249 ? 8.477 -28.359 -17.828 1 92.19 249 ILE A O 1
ATOM 2056 N N . PHE A 1 250 ? 8.367 -26.953 -19.5 1 96.88 250 PHE A N 1
ATOM 2057 C CA . PHE A 1 250 ? 6.906 -26.969 -19.516 1 96.88 250 PHE A CA 1
ATOM 2058 C C . PHE A 1 250 ? 6.387 -28.344 -19.922 1 96.88 250 PHE A C 1
ATOM 2060 O O . PHE A 1 250 ? 5.457 -28.875 -19.312 1 96.88 250 PHE A O 1
ATOM 2067 N N . LEU A 1 251 ? 6.992 -28.875 -20.984 1 96.62 251 LEU A N 1
ATOM 2068 C CA . LEU A 1 251 ? 6.547 -30.172 -21.484 1 96.62 251 LEU A CA 1
ATOM 2069 C C . LEU A 1 251 ? 6.77 -31.25 -20.438 1 96.62 251 LEU A C 1
ATOM 2071 O O . LEU A 1 251 ? 5.953 -32.188 -20.312 1 96.62 251 LEU A O 1
ATOM 2075 N N . ILE A 1 252 ? 7.855 -31.125 -19.75 1 96.06 252 ILE A N 1
ATOM 2076 C CA . ILE A 1 252 ? 8.117 -32.062 -18.656 1 96.06 252 ILE A CA 1
ATOM 2077 C C . ILE A 1 252 ? 7.023 -31.938 -17.594 1 96.06 252 ILE A C 1
ATOM 2079 O O . ILE A 1 252 ? 6.426 -32.938 -17.188 1 96.06 252 ILE A O 1
ATOM 2083 N N . TRP A 1 253 ? 6.719 -30.766 -17.172 1 97.56 253 TRP A N 1
ATOM 2084 C CA . TRP A 1 253 ? 5.684 -30.531 -16.172 1 97.56 253 TRP A CA 1
ATOM 2085 C C . TRP A 1 253 ? 4.328 -31.031 -16.672 1 97.56 253 TRP A C 1
ATOM 2087 O O . TRP A 1 253 ? 3.59 -31.672 -15.922 1 97.56 253 TRP A O 1
ATOM 2097 N N . GLN A 1 254 ? 3.977 -30.656 -17.922 1 97.69 254 GLN A N 1
ATOM 2098 C CA . GLN A 1 254 ? 2.672 -31.031 -18.469 1 97.69 254 GLN A CA 1
ATOM 2099 C C . GLN A 1 254 ? 2.479 -32.531 -18.469 1 97.69 254 GLN A C 1
ATOM 2101 O O . GLN A 1 254 ? 1.394 -33.031 -18.141 1 97.69 254 GLN A O 1
ATOM 2106 N N . THR A 1 255 ? 3.523 -33.281 -18.844 1 97.25 255 THR A N 1
ATOM 2107 C CA . THR A 1 255 ? 3.473 -34.719 -18.859 1 97.25 255 THR A CA 1
ATOM 2108 C C . THR A 1 255 ? 3.281 -35.281 -17.453 1 97.25 255 THR A C 1
ATOM 2110 O O . THR A 1 255 ? 2.443 -36.156 -17.219 1 97.25 255 THR A O 1
ATOM 2113 N N . LEU A 1 256 ? 4.031 -34.719 -16.531 1 97.38 256 LEU A N 1
ATOM 2114 C CA . LEU A 1 256 ? 3.926 -35.125 -15.133 1 97.38 256 LEU A CA 1
ATOM 2115 C C . LEU A 1 256 ? 2.551 -34.781 -14.57 1 97.38 256 LEU A C 1
ATOM 2117 O O . LEU A 1 256 ? 1.971 -35.594 -13.82 1 97.38 256 LEU A O 1
ATOM 2121 N N . TYR A 1 257 ? 2.059 -33.656 -14.922 1 97.06 257 TYR A N 1
ATOM 2122 C CA . TYR A 1 257 ? 0.757 -33.188 -14.438 1 97.06 257 TYR A CA 1
ATOM 2123 C C . TYR A 1 257 ? -0.355 -34.094 -14.938 1 97.06 257 TYR A C 1
ATOM 2125 O O . TYR A 1 257 ? -1.229 -34.5 -14.164 1 97.06 257 TYR A O 1
ATOM 2133 N N . LEU A 1 258 ? -0.331 -34.406 -16.234 1 96 258 LEU A N 1
ATOM 2134 C CA . LEU A 1 258 ? -1.34 -35.281 -16.797 1 96 258 LEU A CA 1
ATOM 2135 C C . LEU A 1 258 ? -1.253 -36.688 -16.188 1 96 258 LEU A C 1
ATOM 2137 O O . LEU A 1 258 ? -2.277 -37.312 -15.945 1 96 258 LEU A O 1
ATOM 2141 N N . ALA A 1 259 ? -0.04 -37.156 -15.969 1 97.25 259 ALA A N 1
ATOM 2142 C CA . ALA A 1 259 ? 0.131 -38.438 -15.289 1 97.25 259 ALA A CA 1
ATOM 2143 C C . ALA A 1 259 ? -0.469 -38.406 -13.891 1 97.25 259 ALA A C 1
ATOM 2145 O O . ALA A 1 259 ? -1.109 -39.375 -13.461 1 97.25 259 ALA A O 1
ATOM 2146 N N . LYS A 1 260 ? -0.261 -37.312 -13.18 1 96.88 260 LYS A N 1
ATOM 2147 C CA . LYS A 1 260 ? -0.783 -37.156 -11.82 1 96.88 260 LYS A CA 1
ATOM 2148 C C . LYS A 1 260 ? -2.309 -37.156 -11.82 1 96.88 260 LYS A C 1
ATOM 2150 O O . LYS A 1 260 ? -2.941 -37.875 -11.039 1 96.88 260 LYS A O 1
ATOM 2155 N N . ILE A 1 261 ? -2.922 -36.438 -12.742 1 94.88 261 ILE A N 1
ATOM 2156 C CA . ILE A 1 261 ? -4.359 -36.188 -12.742 1 94.88 261 ILE A CA 1
ATOM 2157 C C . ILE A 1 261 ? -5.082 -37.375 -13.383 1 94.88 261 ILE A C 1
ATOM 2159 O O . ILE A 1 261 ? -6.117 -37.844 -12.883 1 94.88 261 ILE A O 1
ATOM 2163 N N . LEU A 1 262 ? -4.574 -37.969 -14.484 1 94.31 262 LEU A N 1
ATOM 2164 C CA . LEU A 1 262 ? -5.309 -38.938 -15.297 1 94.31 262 LEU A CA 1
ATOM 2165 C C . LEU A 1 262 ? -4.98 -40.375 -14.859 1 94.31 262 LEU A C 1
ATOM 2167 O O . LEU A 1 262 ? -5.719 -41.281 -15.18 1 94.31 262 LEU A O 1
ATOM 2171 N N . VAL A 1 263 ? -3.85 -40.531 -14.188 1 95.94 263 VAL A N 1
ATOM 2172 C CA . VAL A 1 263 ? -3.445 -41.875 -13.859 1 95.94 263 VAL A CA 1
ATOM 2173 C C . VAL A 1 263 ? -3.352 -42.062 -12.352 1 95.94 263 VAL A C 1
ATOM 2175 O O . VAL A 1 263 ? -4.133 -42.781 -11.75 1 95.94 263 VAL A O 1
ATOM 2178 N N . ILE A 1 264 ? -2.547 -41.281 -11.727 1 96.56 264 ILE A N 1
ATOM 2179 C CA . ILE A 1 264 ? -2.213 -41.469 -10.32 1 96.56 264 ILE A CA 1
ATOM 2180 C C . ILE A 1 264 ? -3.41 -41.125 -9.445 1 96.56 264 ILE A C 1
ATOM 2182 O O . ILE A 1 264 ? -3.801 -41.875 -8.562 1 96.56 264 ILE A O 1
ATOM 2186 N N . SER A 1 265 ? -4.012 -39.938 -9.68 1 95.88 265 SER A N 1
ATOM 2187 C CA . SER A 1 265 ? -5.074 -39.469 -8.805 1 95.88 265 SER A CA 1
ATOM 2188 C C . SER A 1 265 ? -6.449 -39.688 -9.422 1 95.88 265 SER A C 1
ATOM 2190 O O . SER A 1 265 ? -7.453 -39.156 -8.945 1 95.88 265 SER A O 1
ATOM 2192 N N . ARG A 1 266 ? -6.586 -40.438 -10.453 1 93.75 266 ARG A N 1
ATOM 2193 C CA . ARG A 1 266 ? -7.832 -40.625 -11.188 1 93.75 266 ARG A CA 1
ATOM 2194 C C . ARG A 1 266 ? -8.93 -41.156 -10.289 1 93.75 266 ARG A C 1
ATOM 2196 O O . ARG A 1 266 ? -10.031 -40.594 -10.234 1 93.75 266 ARG A O 1
ATOM 2203 N N . ARG A 1 267 ? -8.648 -42.188 -9.586 1 94.5 267 ARG A N 1
ATOM 2204 C CA . ARG A 1 267 ? -9.641 -42.844 -8.727 1 94.5 267 ARG A CA 1
ATOM 2205 C C . ARG A 1 267 ? -10.086 -41.906 -7.602 1 94.5 267 ARG A C 1
ATOM 2207 O O . ARG A 1 267 ? -11.273 -41.844 -7.281 1 94.5 267 ARG A O 1
ATOM 2214 N N . LYS A 1 268 ? -9.094 -41.281 -7.055 1 95.12 268 LYS A N 1
ATOM 2215 C CA . LYS A 1 268 ? -9.391 -40.344 -5.961 1 95.12 268 LYS A CA 1
ATOM 2216 C C . LYS A 1 268 ? -10.266 -39.188 -6.441 1 95.12 268 LYS A C 1
ATOM 2218 O O . LYS A 1 268 ? -11.211 -38.781 -5.758 1 95.12 268 LYS A O 1
ATOM 2223 N N . LEU A 1 269 ? -9.961 -38.656 -7.57 1 94.25 269 LEU A N 1
ATOM 2224 C CA . LEU A 1 269 ? -10.695 -37.531 -8.125 1 94.25 269 LEU A CA 1
ATOM 2225 C C . LEU A 1 269 ? -12.102 -37.938 -8.547 1 94.25 269 LEU A C 1
ATOM 2227 O O . LEU A 1 269 ? -13.055 -37.188 -8.391 1 94.25 269 LEU A O 1
ATOM 2231 N N . ASP A 1 270 ? -12.242 -39.125 -8.961 1 92.31 270 ASP A N 1
ATOM 2232 C CA . ASP A 1 270 ? -13.555 -39.625 -9.352 1 92.31 270 ASP A CA 1
ATOM 2233 C C . ASP A 1 270 ? -14.438 -39.875 -8.133 1 92.31 270 ASP A C 1
ATOM 2235 O O . ASP A 1 270 ? -15.641 -39.625 -8.172 1 92.31 270 ASP A O 1
ATOM 2239 N N . ARG A 1 271 ? -13.844 -40.25 -7.098 1 93.31 271 ARG A N 1
ATOM 2240 C CA . ARG A 1 271 ? -14.578 -40.625 -5.895 1 93.31 271 ARG A CA 1
ATOM 2241 C C . ARG A 1 271 ? -14.953 -39.406 -5.082 1 93.31 271 ARG A C 1
ATOM 2243 O O . ARG A 1 271 ? -15.953 -39.406 -4.359 1 93.31 271 ARG A O 1
ATOM 2250 N N . ASN A 1 272 ? -14.141 -38.406 -5.195 1 94.38 272 ASN A N 1
ATOM 2251 C CA . ASN A 1 272 ? -14.336 -37.219 -4.363 1 94.38 272 ASN A CA 1
ATOM 2252 C C . ASN A 1 272 ? -14.555 -35.969 -5.215 1 94.38 272 ASN A C 1
ATOM 2254 O O . ASN A 1 272 ? -13.602 -35.25 -5.527 1 94.38 272 ASN A O 1
ATOM 2258 N N . PRO A 1 273 ? -15.688 -35.625 -5.414 1 90.12 273 PRO A N 1
ATOM 2259 C CA . PRO A 1 273 ? -15.992 -34.469 -6.25 1 90.12 273 PRO A CA 1
ATOM 2260 C C . PRO A 1 273 ? -15.664 -33.125 -5.562 1 90.12 273 PRO A C 1
ATOM 2262 O O . PRO A 1 273 ? -15.641 -32.094 -6.211 1 90.12 273 PRO A O 1
ATOM 2265 N N . GLU A 1 274 ? -15.336 -33.156 -4.301 1 90.94 274 GLU A N 1
ATOM 2266 C CA . GLU A 1 274 ? -15.047 -31.938 -3.553 1 90.94 274 GLU A CA 1
ATOM 2267 C C . GLU A 1 274 ? -13.633 -31.438 -3.838 1 90.94 274 GLU A C 1
ATOM 2269 O O . GLU A 1 274 ? -13.328 -30.266 -3.602 1 90.94 274 GLU A O 1
ATOM 2274 N N . LEU A 1 275 ? -12.875 -32.375 -4.328 1 93.75 275 LEU A N 1
ATOM 2275 C CA . LEU A 1 275 ? -11.508 -31.969 -4.664 1 93.75 275 LEU A CA 1
ATOM 2276 C C . LEU A 1 275 ? -11.5 -31.047 -5.879 1 93.75 275 LEU A C 1
ATOM 2278 O O . LEU A 1 275 ? -12.039 -31.406 -6.934 1 93.75 275 LEU A O 1
ATOM 2282 N N . ILE A 1 276 ? -10.828 -29.938 -5.688 1 92.5 276 ILE A N 1
ATOM 2283 C CA . ILE A 1 276 ? -10.844 -28.922 -6.738 1 92.5 276 ILE A CA 1
ATOM 2284 C C . ILE A 1 276 ? -9.516 -28.938 -7.492 1 92.5 276 ILE A C 1
ATOM 2286 O O . ILE A 1 276 ? -8.453 -28.828 -6.879 1 92.5 276 ILE A O 1
ATOM 2290 N N . THR A 1 277 ? -9.594 -29.156 -8.734 1 92.81 277 THR A N 1
ATOM 2291 C CA . THR A 1 277 ? -8.469 -29 -9.648 1 92.81 277 THR A CA 1
ATOM 2292 C C . THR A 1 277 ? -8.641 -27.75 -10.508 1 92.81 277 THR A C 1
ATOM 2294 O O . THR A 1 277 ? -9.695 -27.125 -10.492 1 92.81 277 THR A O 1
ATOM 2297 N N . SER A 1 278 ? -7.609 -27.406 -11.203 1 92.62 278 SER A N 1
ATOM 2298 C CA . SER A 1 278 ? -7.688 -26.266 -12.094 1 92.62 278 SER A CA 1
ATOM 2299 C C . SER A 1 278 ? -8.805 -26.438 -13.117 1 92.62 278 SER A C 1
ATOM 2301 O O . SER A 1 278 ? -9.539 -25.484 -13.406 1 92.62 278 SER A O 1
ATOM 2303 N N . LEU A 1 279 ? -8.992 -27.656 -13.617 1 91.88 279 LEU A N 1
ATOM 2304 C CA . LEU A 1 279 ? -10.047 -27.906 -14.594 1 91.88 279 LEU A CA 1
ATOM 2305 C C . LEU A 1 279 ? -11.422 -27.734 -13.953 1 91.88 279 LEU A C 1
ATOM 2307 O O . LEU A 1 279 ? -12.289 -27.047 -14.516 1 91.88 279 LEU A O 1
ATOM 2311 N N . ARG A 1 280 ? -11.656 -28.281 -12.805 1 90.56 280 ARG A N 1
ATOM 2312 C CA . ARG A 1 280 ? -12.938 -28.188 -12.117 1 90.56 280 ARG A CA 1
ATOM 2313 C C . ARG A 1 280 ? -13.266 -26.75 -11.742 1 90.56 280 ARG A C 1
ATOM 2315 O O . ARG A 1 280 ? -14.422 -26.328 -11.812 1 90.56 280 ARG A O 1
ATOM 2322 N N . TRP A 1 281 ? -12.234 -26.047 -11.391 1 90.75 281 TRP A N 1
ATOM 2323 C CA . TRP A 1 281 ? -12.414 -24.641 -11.047 1 90.75 281 TRP A CA 1
ATOM 2324 C C . TRP A 1 281 ? -12.828 -23.828 -12.266 1 90.75 281 TRP A C 1
ATOM 2326 O O . TRP A 1 281 ? -13.75 -23.016 -12.195 1 90.75 281 TRP A O 1
ATOM 2336 N N . LEU A 1 282 ? -12.219 -24.109 -13.375 1 90.5 282 LEU A N 1
ATOM 2337 C CA . LEU A 1 282 ? -12.438 -23.328 -14.586 1 90.5 282 LEU A CA 1
ATOM 2338 C C . LEU A 1 282 ? -13.781 -23.672 -15.219 1 90.5 282 LEU A C 1
ATOM 2340 O O . LEU A 1 282 ? -14.352 -22.859 -15.953 1 90.5 282 LEU A O 1
ATOM 2344 N N . THR A 1 283 ? -14.328 -24.812 -14.906 1 87.88 283 THR A N 1
ATOM 2345 C CA . THR A 1 283 ? -15.578 -25.25 -15.516 1 87.88 283 THR A CA 1
ATOM 2346 C C . THR A 1 283 ? -16.734 -25.109 -14.531 1 87.88 283 THR A C 1
ATOM 2348 O O . THR A 1 283 ? -17.844 -25.609 -14.781 1 87.88 283 THR A O 1
ATOM 2351 N N . ARG A 1 284 ? -16.438 -24.547 -13.453 1 85.5 284 ARG A N 1
ATOM 2352 C CA . ARG A 1 284 ? -17.453 -24.406 -12.422 1 85.5 284 ARG A CA 1
ATOM 2353 C C . ARG A 1 284 ? -18.672 -23.641 -12.945 1 85.5 284 ARG A C 1
ATOM 2355 O O . ARG A 1 284 ? -19.797 -23.922 -12.562 1 85.5 284 ARG A O 1
ATOM 2362 N N . HIS A 1 285 ? -18.344 -22.781 -13.852 1 82.5 285 HIS A N 1
ATOM 2363 C CA . HIS A 1 285 ? -19.438 -22.031 -14.477 1 82.5 285 HIS A CA 1
ATOM 2364 C C . HIS A 1 285 ? -19.672 -22.516 -15.906 1 82.5 285 HIS A C 1
ATOM 2366 O O . HIS A 1 285 ? -19 -22.047 -16.828 1 82.5 285 HIS A O 1
ATOM 2372 N N . SER A 1 286 ? -20.531 -23.391 -16.188 1 77.75 286 SER A N 1
ATOM 2373 C CA . SER A 1 286 ? -20.781 -24.109 -17.438 1 77.75 286 SER A CA 1
ATOM 2374 C C . SER A 1 286 ? -21.125 -23.156 -18.562 1 77.75 286 SER A C 1
ATOM 2376 O O . SER A 1 286 ? -20.812 -23.422 -19.734 1 77.75 286 SER A O 1
ATOM 2378 N N . GLY A 1 287 ? -21.297 -21.938 -18.344 1 79.75 287 GLY A N 1
ATOM 2379 C CA . GLY A 1 287 ? -21.719 -20.984 -19.359 1 79.75 287 GLY A CA 1
ATOM 2380 C C . GLY A 1 287 ? -20.672 -19.922 -19.656 1 79.75 287 GLY A C 1
ATOM 2381 O O . GLY A 1 287 ? -20.859 -19.109 -20.562 1 79.75 287 GLY A O 1
ATOM 2382 N N . SER A 1 288 ? -19.641 -20.203 -19.25 1 85.38 288 SER A N 1
ATOM 2383 C CA . SER A 1 288 ? -18.609 -19.188 -19.438 1 85.38 288 SER A CA 1
ATOM 2384 C C . SER A 1 288 ? -17.812 -19.453 -20.703 1 85.38 288 SER A C 1
ATOM 2386 O O . SER A 1 288 ? -17.859 -20.547 -21.266 1 85.38 288 SER A O 1
ATOM 2388 N N . ALA A 1 289 ? -17.172 -18.438 -21.234 1 88.31 289 ALA A N 1
ATOM 2389 C CA . ALA A 1 289 ? -16.297 -18.562 -22.391 1 88.31 289 ALA A CA 1
ATOM 2390 C C . ALA A 1 289 ? -15.203 -19.594 -22.141 1 88.31 289 ALA A C 1
ATOM 2392 O O . ALA A 1 289 ? -14.836 -20.344 -23.047 1 88.31 289 ALA A O 1
ATOM 2393 N N . VAL A 1 290 ? -14.766 -19.719 -20.969 1 88.62 290 VAL A N 1
ATOM 2394 C CA . VAL A 1 290 ? -13.688 -20.641 -20.609 1 88.62 290 VAL A CA 1
ATOM 2395 C C . VAL A 1 290 ? -14.203 -22.078 -20.688 1 88.62 290 VAL A C 1
ATOM 2397 O O . VAL A 1 290 ? -13.516 -22.969 -21.203 1 88.62 290 VAL A O 1
ATOM 2400 N N . SER A 1 291 ? -15.344 -22.281 -20.25 1 88.12 291 SER A N 1
ATOM 2401 C CA . SER A 1 291 ? -15.93 -23.625 -20.297 1 88.12 291 SER A CA 1
ATOM 2402 C C . SER A 1 291 ? -16.141 -24.078 -21.734 1 88.12 291 SER A C 1
ATOM 2404 O O . SER A 1 291 ? -15.914 -25.25 -22.047 1 88.12 291 SER A O 1
ATOM 2406 N N . ARG A 1 292 ? -16.516 -23.203 -22.547 1 90.38 292 ARG A N 1
ATOM 2407 C CA . ARG A 1 292 ? -16.703 -23.531 -23.953 1 90.38 292 ARG A CA 1
ATOM 2408 C C . ARG A 1 292 ? -15.383 -23.906 -24.609 1 90.38 292 ARG A C 1
ATOM 2410 O O . ARG A 1 292 ? -15.32 -24.859 -25.391 1 90.38 292 ARG A O 1
ATOM 2417 N N . MET A 1 293 ? -14.406 -23.203 -24.25 1 92.56 293 MET A N 1
ATOM 2418 C CA . MET A 1 293 ? -13.078 -23.469 -24.781 1 92.56 293 MET A CA 1
ATOM 2419 C C . MET A 1 293 ? -12.578 -24.844 -24.328 1 92.56 293 MET A C 1
ATOM 2421 O O . MET A 1 293 ? -11.945 -25.562 -25.109 1 92.56 293 MET A O 1
ATOM 2425 N N . LEU A 1 294 ? -12.898 -25.188 -23.172 1 93.12 294 LEU A N 1
ATOM 2426 C CA . LEU A 1 294 ? -12.398 -26.438 -22.594 1 93.12 294 LEU A CA 1
ATOM 2427 C C . LEU A 1 294 ? -13.219 -27.625 -23.078 1 93.12 294 LEU A C 1
ATOM 2429 O O . LEU A 1 294 ? -12.797 -28.781 -22.922 1 93.12 294 LEU A O 1
ATOM 2433 N N . ASN A 1 295 ? -14.32 -27.359 -23.734 1 90.75 295 ASN A N 1
ATOM 2434 C CA . ASN A 1 295 ? -15.18 -28.422 -24.234 1 90.75 295 ASN A CA 1
ATOM 2435 C C . ASN A 1 295 ? -15.008 -28.625 -25.734 1 90.75 295 ASN A C 1
ATOM 2437 O O . ASN A 1 295 ? -15.797 -29.328 -26.359 1 90.75 295 ASN A O 1
ATOM 2441 N N . ILE A 1 296 ? -14.078 -28.047 -26.234 1 90.75 296 ILE A N 1
ATOM 2442 C CA . ILE A 1 296 ? -13.891 -28.062 -27.688 1 90.75 296 ILE A CA 1
ATOM 2443 C C . ILE A 1 296 ? -13.734 -29.516 -28.156 1 90.75 296 ILE A C 1
ATOM 2445 O O . ILE A 1 296 ? -14.141 -29.844 -29.281 1 90.75 296 ILE A O 1
ATOM 2449 N N . PHE A 1 297 ? -13.188 -30.453 -27.406 1 90.56 297 PHE A N 1
ATOM 2450 C CA . PHE A 1 297 ? -12.992 -31.859 -27.766 1 90.56 297 PHE A CA 1
ATOM 2451 C C . PHE A 1 297 ? -14.047 -32.75 -27.109 1 90.56 297 PHE A C 1
ATOM 2453 O O . PHE A 1 297 ? -13.945 -33.969 -27.141 1 90.56 297 PHE A O 1
ATOM 2460 N N . GLY A 1 298 ? -14.992 -32.062 -26.375 1 88.75 298 GLY A N 1
ATOM 2461 C CA . GLY A 1 298 ? -16 -32.812 -25.641 1 88.75 298 GLY A CA 1
ATOM 2462 C C . GLY A 1 298 ? -15.742 -32.844 -24.141 1 88.75 298 GLY A C 1
ATOM 2463 O O . GLY A 1 298 ? -14.625 -32.594 -23.703 1 88.75 298 GLY A O 1
ATOM 2464 N N . GLU A 1 299 ? -16.672 -33.25 -23.375 1 86.38 299 GLU A N 1
ATOM 2465 C CA . GLU A 1 299 ? -16.609 -33.25 -21.906 1 86.38 299 GLU A CA 1
ATOM 2466 C C . GLU A 1 299 ? -15.625 -34.281 -21.391 1 86.38 299 GLU A C 1
ATOM 2468 O O . GLU A 1 299 ? -14.984 -34.062 -20.344 1 86.38 299 GLU A O 1
ATOM 2473 N N . ARG A 1 300 ? -15.438 -35.281 -22.188 1 87.38 300 ARG A N 1
ATOM 2474 C CA . ARG A 1 300 ? -14.586 -36.406 -21.75 1 87.38 300 ARG A CA 1
ATOM 2475 C C . ARG A 1 300 ? -13.117 -36.031 -21.875 1 87.38 300 ARG A C 1
ATOM 2477 O O . ARG A 1 300 ? -12.273 -36.594 -21.172 1 87.38 300 ARG A O 1
ATOM 2484 N N . TYR A 1 301 ? -12.836 -35.094 -22.734 1 93.06 301 TYR A N 1
ATOM 2485 C CA . TYR A 1 301 ? -11.438 -34.812 -23.031 1 93.06 301 TYR A CA 1
ATOM 2486 C C . TYR A 1 301 ? -11.062 -33.406 -22.531 1 93.06 301 TYR A C 1
ATOM 2488 O O . TYR A 1 301 ? -10.203 -32.75 -23.125 1 93.06 301 TYR A O 1
ATOM 2496 N N . GLN A 1 302 ? -11.656 -32.969 -21.516 1 93.38 302 GLN A N 1
ATOM 2497 C CA . GLN A 1 302 ? -11.43 -31.609 -21.016 1 93.38 302 GLN A CA 1
ATOM 2498 C C . GLN A 1 302 ? -10.008 -31.453 -20.484 1 93.38 302 GLN A C 1
ATOM 2500 O O . GLN A 1 302 ? -9.398 -30.391 -20.625 1 93.38 302 GLN A O 1
ATOM 2505 N N . ASN A 1 303 ? -9.523 -32.531 -19.906 1 93.62 303 ASN A N 1
ATOM 2506 C CA . ASN A 1 303 ? -8.148 -32.469 -19.422 1 93.62 303 ASN A CA 1
ATOM 2507 C C . ASN A 1 303 ? -7.152 -32.281 -20.547 1 93.62 303 ASN A C 1
ATOM 2509 O O . ASN A 1 303 ? -6.18 -31.516 -20.406 1 93.62 303 ASN A O 1
ATOM 2513 N N . LEU A 1 304 ? -7.398 -32.938 -21.594 1 93.75 304 LEU A N 1
ATOM 2514 C CA . LEU A 1 304 ? -6.52 -32.812 -22.75 1 93.75 304 LEU A CA 1
ATOM 2515 C C . LEU A 1 304 ? -6.676 -31.422 -23.406 1 93.75 304 LEU A C 1
ATOM 2517 O O . LEU A 1 304 ? -5.703 -30.859 -23.906 1 93.75 304 LEU A O 1
ATOM 2521 N N . ALA A 1 305 ? -7.902 -30.953 -23.438 1 95.81 305 ALA A N 1
ATOM 2522 C CA . ALA A 1 305 ? -8.141 -29.609 -23.953 1 95.81 305 ALA A CA 1
ATOM 2523 C C . ALA A 1 305 ? -7.406 -28.562 -23.125 1 95.81 305 ALA A C 1
ATOM 2525 O O . ALA A 1 305 ? -6.805 -27.625 -23.656 1 95.81 305 ALA A O 1
ATOM 2526 N N . LEU A 1 306 ? -7.5 -28.719 -21.797 1 95.69 306 LEU A N 1
ATOM 2527 C CA . LEU A 1 306 ? -6.789 -27.797 -20.906 1 95.69 306 LEU A CA 1
ATOM 2528 C C . LEU A 1 306 ? -5.289 -27.844 -21.172 1 95.69 306 LEU A C 1
ATOM 2530 O O . LEU A 1 306 ? -4.637 -26.797 -21.234 1 95.69 306 LEU A O 1
ATOM 2534 N N . ALA A 1 307 ? -4.742 -29.016 -21.375 1 96 307 ALA A N 1
ATOM 2535 C CA . ALA A 1 307 ? -3.32 -29.172 -21.672 1 96 307 ALA A CA 1
ATOM 2536 C C . ALA A 1 307 ? -2.963 -28.453 -22.984 1 96 307 ALA A C 1
ATOM 2538 O O . ALA A 1 307 ? -1.917 -27.812 -23.078 1 96 307 ALA A O 1
ATOM 2539 N N . PHE A 1 308 ? -3.832 -28.625 -23.891 1 95.81 308 PHE A N 1
ATOM 2540 C CA . PHE A 1 308 ? -3.637 -28 -25.188 1 95.81 308 PHE A CA 1
ATOM 2541 C C . PHE A 1 308 ? -3.604 -26.484 -25.062 1 95.81 308 PHE A C 1
ATOM 2543 O O . PHE A 1 308 ? -2.699 -25.828 -25.594 1 95.81 308 PHE A O 1
ATOM 2550 N N . TRP A 1 309 ? -4.539 -25.906 -24.391 1 95.88 309 TRP A N 1
ATOM 2551 C CA . TRP A 1 309 ? -4.613 -24.453 -24.234 1 95.88 309 TRP A CA 1
ATOM 2552 C C . TRP A 1 309 ? -3.457 -23.938 -23.375 1 95.88 309 TRP A C 1
ATOM 2554 O O . TRP A 1 309 ? -2.963 -22.844 -23.594 1 95.88 309 TRP A O 1
ATOM 2564 N N . GLN A 1 310 ? -3.021 -24.688 -22.406 1 96.81 310 GLN A N 1
ATOM 2565 C CA . GLN A 1 310 ? -1.868 -24.312 -21.609 1 96.81 310 GLN A CA 1
ATOM 2566 C C . GLN A 1 310 ? -0.593 -24.281 -22.438 1 96.81 310 GLN A C 1
ATOM 2568 O O . GLN A 1 310 ? 0.284 -23.438 -22.219 1 96.81 310 GLN A O 1
ATOM 2573 N N . LEU A 1 311 ? -0.488 -25.234 -23.344 1 96.44 311 LEU A N 1
ATOM 2574 C CA . LEU A 1 311 ? 0.652 -25.25 -24.266 1 96.44 311 LEU A CA 1
ATOM 2575 C C . LEU A 1 311 ? 0.669 -24 -25.125 1 96.44 311 LEU A C 1
ATOM 2577 O O . LEU A 1 311 ? 1.718 -23.359 -25.297 1 96.44 311 LEU A O 1
ATOM 2581 N N . ILE A 1 312 ? -0.451 -23.625 -25.656 1 96.38 312 ILE A N 1
ATOM 2582 C CA . ILE A 1 312 ? -0.566 -22.422 -26.469 1 96.38 312 ILE A CA 1
ATOM 2583 C C . ILE A 1 312 ? -0.237 -21.203 -25.625 1 96.38 312 ILE A C 1
ATOM 2585 O O . ILE A 1 312 ? 0.529 -20.328 -26.062 1 96.38 312 ILE A O 1
ATOM 2589 N N . PHE A 1 313 ? -0.84 -21.125 -24.469 1 97.06 313 PHE A N 1
ATOM 2590 C CA . PHE A 1 313 ? -0.605 -20.016 -23.562 1 97.06 313 PHE A CA 1
ATOM 2591 C C . PHE A 1 313 ? 0.88 -19.875 -23.25 1 97.06 313 PHE A C 1
ATOM 2593 O O . PHE A 1 313 ? 1.427 -18.781 -23.297 1 97.06 313 PHE A O 1
ATOM 2600 N N . THR A 1 314 ? 1.503 -20.969 -22.953 1 97.12 314 THR A N 1
ATOM 2601 C CA . THR A 1 314 ? 2.926 -20.969 -22.625 1 97.12 314 THR A CA 1
ATOM 2602 C C . THR A 1 314 ? 3.756 -20.547 -23.844 1 97.12 314 THR A C 1
ATOM 2604 O O . THR A 1 314 ? 4.668 -19.719 -23.719 1 97.12 314 THR A O 1
ATOM 2607 N N . GLY A 1 315 ? 3.463 -21.125 -25 1 95.19 315 GLY A N 1
ATOM 2608 C CA . GLY A 1 315 ? 4.176 -20.75 -26.203 1 95.19 315 GLY A CA 1
ATOM 2609 C C . GLY A 1 315 ? 4.074 -19.266 -26.531 1 95.19 315 GLY A C 1
ATOM 2610 O O . GLY A 1 315 ? 5.086 -18.625 -26.797 1 95.19 315 GLY A O 1
ATOM 2611 N N . VAL A 1 316 ? 2.924 -18.688 -26.391 1 96.25 316 VAL A N 1
ATOM 2612 C CA . VAL A 1 316 ? 2.66 -17.297 -26.75 1 96.25 316 VAL A CA 1
ATOM 2613 C C . VAL A 1 316 ? 3.326 -16.375 -25.734 1 96.25 316 VAL A C 1
ATOM 2615 O O . VAL A 1 316 ? 3.908 -15.359 -26.094 1 96.25 316 VAL A O 1
ATOM 2618 N N . THR A 1 317 ? 3.264 -16.688 -24.5 1 97.19 317 THR A N 1
ATOM 2619 C CA . THR A 1 317 ? 3.768 -15.805 -23.453 1 97.19 317 THR A CA 1
ATOM 2620 C C . THR A 1 317 ? 5.285 -15.914 -23.344 1 97.19 317 THR A C 1
ATOM 2622 O O . THR A 1 317 ? 5.941 -15.008 -22.812 1 97.19 317 THR A O 1
ATOM 2625 N N . CYS A 1 318 ? 5.859 -17 -23.875 1 95.62 318 CYS A N 1
ATOM 2626 C CA . CYS A 1 318 ? 7.309 -17.156 -23.844 1 95.62 318 CYS A CA 1
ATOM 2627 C C . CYS A 1 318 ? 7.969 -16.359 -24.969 1 95.62 318 CYS A C 1
ATOM 2629 O O . CYS A 1 318 ? 9.133 -15.992 -24.875 1 95.62 318 CYS A O 1
ATOM 2631 N N . LEU A 1 319 ? 7.277 -16.094 -25.969 1 93.94 319 LEU A N 1
ATOM 2632 C CA . LEU A 1 319 ? 7.836 -15.477 -27.172 1 93.94 319 LEU A CA 1
ATOM 2633 C C . LEU A 1 319 ? 8.461 -14.125 -26.828 1 93.94 319 LEU A C 1
ATOM 2635 O O . LEU A 1 319 ? 9.617 -13.867 -27.156 1 93.94 319 LEU A O 1
ATOM 2639 N N . PRO A 1 320 ? 7.746 -13.273 -26.094 1 95.81 320 PRO A N 1
ATOM 2640 C CA . PRO A 1 320 ? 8.32 -11.953 -25.828 1 95.81 320 PRO A CA 1
ATOM 2641 C C . PRO A 1 320 ? 9.469 -12 -24.828 1 95.81 320 PRO A C 1
ATOM 2643 O O . PRO A 1 320 ? 10.203 -11.023 -24.672 1 95.81 320 PRO A O 1
ATOM 2646 N N . THR A 1 321 ? 9.641 -13.062 -24.141 1 96.94 321 THR A N 1
ATOM 2647 C CA . THR A 1 321 ? 10.656 -13.125 -23.094 1 96.94 321 THR A CA 1
ATOM 2648 C C . THR A 1 321 ? 12.055 -13.031 -23.688 1 96.94 321 THR A C 1
ATOM 2650 O O . THR A 1 321 ? 13 -12.641 -23.016 1 96.94 321 THR A O 1
ATOM 2653 N N . ALA A 1 322 ? 12.203 -13.43 -25 1 94.62 322 ALA A N 1
ATOM 2654 C CA . ALA A 1 322 ? 13.477 -13.234 -25.688 1 94.62 322 ALA A CA 1
ATOM 2655 C C . ALA A 1 322 ? 13.836 -11.758 -25.75 1 94.62 322 ALA A C 1
ATOM 2657 O O . ALA A 1 322 ? 15.016 -11.391 -25.641 1 94.62 322 ALA A O 1
ATOM 2658 N N . LEU A 1 323 ? 12.859 -10.945 -25.953 1 95.75 323 LEU A N 1
ATOM 2659 C CA . LEU A 1 323 ? 13.078 -9.508 -25.969 1 95.75 323 LEU A CA 1
ATOM 2660 C C . LEU A 1 323 ? 13.414 -8.984 -24.578 1 95.75 323 LEU A C 1
ATOM 2662 O O . LEU A 1 323 ? 14.234 -8.078 -24.422 1 95.75 323 LEU A O 1
ATOM 2666 N N . PHE A 1 324 ? 12.742 -9.562 -23.547 1 96.62 324 PHE A N 1
ATOM 2667 C CA . PHE A 1 324 ? 13.055 -9.18 -22.172 1 96.62 324 PHE A CA 1
ATOM 2668 C C . PHE A 1 324 ? 14.5 -9.508 -21.844 1 96.62 324 PHE A C 1
ATOM 2670 O O . PHE A 1 324 ? 15.141 -8.789 -21.062 1 96.62 324 PHE A O 1
ATOM 2677 N N . TRP A 1 325 ? 14.992 -10.609 -22.406 1 94 325 TRP A N 1
ATOM 2678 C CA . TRP A 1 325 ? 16.375 -11.047 -22.188 1 94 325 TRP A CA 1
ATOM 2679 C C . TRP A 1 325 ? 17.359 -10.062 -22.812 1 94 325 TRP A C 1
ATOM 2681 O O . TRP A 1 325 ? 18.453 -9.844 -22.281 1 94 325 TRP A O 1
ATOM 2691 N N . ARG A 1 326 ? 16.891 -9.445 -23.859 1 92.56 326 ARG A N 1
ATOM 2692 C CA . ARG A 1 326 ? 17.781 -8.578 -24.625 1 92.56 326 ARG A CA 1
ATOM 2693 C C . ARG A 1 326 ? 17.672 -7.129 -24.172 1 92.56 326 ARG A C 1
ATOM 2695 O O . ARG A 1 326 ? 18.672 -6.406 -24.141 1 92.56 326 ARG A O 1
ATOM 2702 N N . TYR A 1 327 ? 16.469 -6.707 -23.812 1 95.19 327 TYR A N 1
ATOM 2703 C CA . TYR A 1 327 ? 16.234 -5.297 -23.516 1 95.19 327 TYR A CA 1
ATOM 2704 C C . TYR A 1 327 ? 15.711 -5.121 -22.094 1 95.19 327 TYR A C 1
ATOM 2706 O O . TYR A 1 327 ? 14.555 -5.445 -21.812 1 95.19 327 TYR A O 1
ATOM 2714 N N . LYS A 1 328 ? 16.453 -4.508 -21.281 1 93.75 328 LYS A N 1
ATOM 2715 C CA . LYS A 1 328 ? 16.109 -4.316 -19.875 1 93.75 328 LYS A CA 1
ATOM 2716 C C . LYS A 1 328 ? 14.859 -3.453 -19.734 1 93.75 328 LYS A C 1
ATOM 2718 O O . LYS A 1 328 ? 13.984 -3.758 -18.922 1 93.75 328 LYS A O 1
ATOM 2723 N N . TRP A 1 329 ? 14.773 -2.375 -20.547 1 95.69 329 TRP A N 1
ATOM 2724 C CA . TRP A 1 329 ? 13.664 -1.444 -20.422 1 95.69 329 TRP A CA 1
ATOM 2725 C C . TRP A 1 329 ? 12.344 -2.125 -20.766 1 95.69 329 TRP A C 1
ATOM 2727 O O . TRP A 1 329 ? 11.305 -1.835 -20.156 1 95.69 329 TRP A O 1
ATOM 2737 N N . MET A 1 330 ? 12.297 -3.031 -21.672 1 97.44 330 MET A N 1
ATOM 2738 C CA . MET A 1 330 ? 11.086 -3.768 -22.016 1 97.44 330 MET A CA 1
ATOM 2739 C C . MET A 1 330 ? 10.664 -4.68 -20.859 1 97.44 330 MET A C 1
ATOM 2741 O O . MET A 1 330 ? 9.477 -4.801 -20.562 1 97.44 330 MET A O 1
ATOM 2745 N N . HIS A 1 331 ? 11.656 -5.34 -20.297 1 97.06 331 HIS A N 1
ATOM 2746 C CA . HIS A 1 331 ? 11.422 -6.191 -19.141 1 97.06 331 HIS A CA 1
ATOM 2747 C C . HIS A 1 331 ? 10.758 -5.406 -18.016 1 97.06 331 HIS A C 1
ATOM 2749 O O . HIS A 1 331 ? 9.758 -5.848 -17.453 1 97.06 331 HIS A O 1
ATOM 2755 N N . GLU A 1 332 ? 11.258 -4.227 -17.75 1 96.69 332 GLU A N 1
ATOM 2756 C CA . GLU A 1 332 ? 10.773 -3.379 -16.656 1 96.69 332 GLU A CA 1
ATOM 2757 C C . GLU A 1 332 ? 9.359 -2.883 -16.938 1 96.69 332 GLU A C 1
ATOM 2759 O O . GLU A 1 332 ? 8.523 -2.838 -16.031 1 96.69 332 GLU A O 1
ATOM 2764 N N . ILE A 1 333 ? 9.086 -2.543 -18.109 1 97.75 333 ILE A N 1
ATOM 2765 C CA . ILE A 1 333 ? 7.773 -2.037 -18.484 1 97.75 333 ILE A CA 1
ATOM 2766 C C . ILE A 1 333 ? 6.727 -3.135 -18.312 1 97.75 333 ILE A C 1
ATOM 2768 O O . ILE A 1 333 ? 5.637 -2.883 -17.781 1 97.75 333 ILE A O 1
ATOM 2772 N N . VAL A 1 334 ? 7.051 -4.328 -18.719 1 98.25 334 VAL A N 1
ATOM 2773 C CA . VAL A 1 334 ? 6.094 -5.426 -18.625 1 98.25 334 VAL A CA 1
ATOM 2774 C C . VAL A 1 334 ? 5.848 -5.777 -17.156 1 98.25 334 VAL A C 1
ATOM 2776 O O . VAL A 1 334 ? 4.711 -6.016 -16.75 1 98.25 334 VAL A O 1
ATOM 2779 N N . LEU A 1 335 ? 6.914 -5.801 -16.375 1 98 335 LEU A N 1
ATOM 2780 C CA . LEU A 1 335 ? 6.746 -6.066 -14.945 1 98 335 LEU A CA 1
ATOM 2781 C C . LEU A 1 335 ? 5.863 -5.004 -14.297 1 98 335 LEU A C 1
ATOM 2783 O O . LEU A 1 335 ? 4.969 -5.324 -13.516 1 98 335 LEU A O 1
ATOM 2787 N N . ALA A 1 336 ? 6.09 -3.744 -14.656 1 97.25 336 ALA A N 1
ATOM 2788 C CA . ALA A 1 336 ? 5.289 -2.646 -14.125 1 97.25 336 ALA A CA 1
ATOM 2789 C C . ALA A 1 336 ? 3.836 -2.758 -14.578 1 97.25 336 ALA A C 1
ATOM 2791 O O . ALA A 1 336 ? 2.914 -2.512 -13.797 1 97.25 336 ALA A O 1
ATOM 2792 N N . PHE A 1 337 ? 3.686 -3.133 -15.812 1 98.19 337 PHE A N 1
ATOM 2793 C CA . PHE A 1 337 ? 2.352 -3.25 -16.391 1 98.19 337 PHE A CA 1
ATOM 2794 C C . PHE A 1 337 ? 1.545 -4.328 -15.672 1 98.19 337 PHE A C 1
ATOM 2796 O O . PHE A 1 337 ? 0.404 -4.09 -15.273 1 98.19 337 PHE A O 1
ATOM 2803 N N . VAL A 1 338 ? 2.107 -5.469 -15.492 1 98.25 338 VAL A N 1
ATOM 2804 C CA . VAL A 1 338 ? 1.415 -6.559 -14.812 1 98.25 338 VAL A CA 1
ATOM 2805 C C . VAL A 1 338 ? 1.17 -6.176 -13.352 1 98.25 338 VAL A C 1
ATOM 2807 O O . VAL A 1 338 ? 0.107 -6.465 -12.797 1 98.25 338 VAL A O 1
ATOM 2810 N N . GLY A 1 339 ? 2.188 -5.504 -12.742 1 97.81 339 GLY A N 1
ATOM 2811 C CA . GLY A 1 339 ? 1.987 -4.984 -11.398 1 97.81 339 GLY A CA 1
ATOM 2812 C C . GLY A 1 339 ? 0.789 -4.062 -11.281 1 97.81 339 GLY A C 1
ATOM 2813 O O . GLY A 1 339 ? 0.025 -4.145 -10.32 1 97.81 339 GLY A O 1
ATOM 2814 N N . LEU A 1 340 ? 0.607 -3.242 -12.227 1 97.81 340 LEU A N 1
ATOM 2815 C CA . LEU A 1 340 ? -0.512 -2.307 -12.242 1 97.81 340 LEU A CA 1
ATOM 2816 C C . LEU A 1 340 ? -1.84 -3.049 -12.344 1 97.81 340 LEU A C 1
ATOM 2818 O O . LEU A 1 340 ? -2.811 -2.686 -11.672 1 97.81 340 LEU A O 1
ATOM 2822 N N . ILE A 1 341 ? -1.869 -4.09 -13.102 1 98.06 341 ILE A N 1
ATOM 2823 C CA . ILE A 1 341 ? -3.078 -4.887 -13.258 1 98.06 341 ILE A CA 1
ATOM 2824 C C . ILE A 1 341 ? -3.445 -5.539 -11.93 1 98.06 341 ILE A C 1
ATOM 2826 O O . ILE A 1 341 ? -4.617 -5.566 -11.547 1 98.06 341 ILE A O 1
ATOM 2830 N N . VAL A 1 342 ? -2.469 -5.992 -11.273 1 98.38 342 VAL A N 1
ATOM 2831 C CA . VAL A 1 342 ? -2.695 -6.672 -10 1 98.38 342 VAL A CA 1
ATOM 2832 C C . VAL A 1 342 ? -3.225 -5.68 -8.969 1 98.38 342 VAL A C 1
ATOM 2834 O O . VAL A 1 342 ? -4.102 -6.012 -8.172 1 98.38 342 VAL A O 1
ATOM 2837 N N . VAL A 1 343 ? -2.715 -4.438 -8.977 1 98 343 VAL A N 1
ATOM 2838 C CA . VAL A 1 343 ? -3.189 -3.383 -8.086 1 98 343 VAL A CA 1
ATOM 2839 C C . VAL A 1 343 ? -4.629 -3.018 -8.438 1 98 343 VAL A C 1
ATOM 2841 O O . VAL A 1 343 ? -5.473 -2.867 -7.547 1 98 343 VAL A O 1
ATOM 2844 N N . TRP A 1 344 ? -4.898 -2.896 -9.688 1 97.69 344 TRP A N 1
ATOM 2845 C CA . TRP A 1 344 ? -6.254 -2.613 -10.148 1 97.69 344 TRP A CA 1
ATOM 2846 C C . TRP A 1 344 ? -7.219 -3.709 -9.703 1 97.69 344 TRP A C 1
ATOM 2848 O O . TRP A 1 344 ? -8.32 -3.42 -9.219 1 97.69 344 TRP A O 1
ATOM 2858 N N . ASN A 1 345 ? -6.785 -4.945 -9.883 1 97.69 345 ASN A N 1
ATOM 2859 C CA . ASN A 1 345 ? -7.605 -6.059 -9.414 1 97.69 345 ASN A CA 1
ATOM 2860 C C . ASN A 1 345 ? -7.855 -5.984 -7.914 1 97.69 345 ASN A C 1
ATOM 2862 O O . ASN A 1 345 ? -8.938 -6.34 -7.438 1 97.69 345 ASN A O 1
ATOM 2866 N N . GLY A 1 346 ? -6.812 -5.562 -7.207 1 97.25 346 GLY A N 1
ATOM 2867 C CA . GLY A 1 346 ? -6.996 -5.352 -5.781 1 97.25 346 GLY A CA 1
ATOM 2868 C C . GLY A 1 346 ? -8.07 -4.324 -5.465 1 97.25 346 GLY A C 1
ATOM 2869 O O . GLY A 1 346 ? -8.914 -4.547 -4.594 1 97.25 346 GLY A O 1
ATOM 2870 N N . SER A 1 347 ? -8.047 -3.254 -6.184 1 96.06 347 SER A N 1
ATOM 2871 C CA . SER A 1 347 ? -9.055 -2.221 -5.98 1 96.06 347 SER A CA 1
ATOM 2872 C C . SER A 1 347 ? -10.453 -2.736 -6.312 1 96.06 347 SER A C 1
ATOM 2874 O O . SER A 1 347 ? -11.414 -2.441 -5.605 1 96.06 347 SER A O 1
ATOM 2876 N N . ASN A 1 348 ? -10.57 -3.533 -7.371 1 93.56 348 ASN A N 1
ATOM 2877 C CA . ASN A 1 348 ? -11.836 -4.164 -7.707 1 93.56 348 ASN A CA 1
ATOM 2878 C C . ASN A 1 348 ? -12.359 -5.02 -6.555 1 93.56 348 ASN A C 1
ATOM 2880 O O . ASN A 1 348 ? -13.547 -4.961 -6.219 1 93.56 348 ASN A O 1
ATOM 2884 N N . TYR A 1 349 ? -11.492 -5.734 -5.992 1 92.62 349 TYR A N 1
ATOM 2885 C CA . TYR A 1 349 ? -11.883 -6.602 -4.883 1 92.62 349 TYR A CA 1
ATOM 2886 C C . TYR A 1 349 ? -12.375 -5.777 -3.697 1 92.62 349 TYR A C 1
ATOM 2888 O O . TYR A 1 349 ? -13.406 -6.09 -3.104 1 92.62 349 TYR A O 1
ATOM 2896 N N . TYR A 1 350 ? -11.727 -4.742 -3.352 1 89.06 350 TYR A N 1
ATOM 2897 C CA . TYR A 1 350 ? -12.055 -3.934 -2.182 1 89.06 350 TYR A CA 1
ATOM 2898 C C . TYR A 1 350 ? -13.398 -3.238 -2.357 1 89.06 350 TYR A C 1
ATOM 2900 O O . TYR A 1 350 ? -14.211 -3.193 -1.427 1 89.06 350 TYR A O 1
ATOM 2908 N N . PHE A 1 351 ? -13.719 -2.838 -3.564 1 87.38 351 PHE A N 1
ATOM 2909 C CA . PHE A 1 351 ? -14.867 -1.944 -3.703 1 87.38 351 PHE A CA 1
ATOM 2910 C C . PHE A 1 351 ? -16.062 -2.684 -4.293 1 87.38 351 PHE A C 1
ATOM 2912 O O . PHE A 1 351 ? -17.203 -2.219 -4.184 1 87.38 351 PHE A O 1
ATOM 2919 N N . GLU A 1 352 ? -15.781 -3.82 -4.84 1 82.94 352 GLU A N 1
ATOM 2920 C CA . GLU A 1 352 ? -16.906 -4.551 -5.41 1 82.94 352 GLU A CA 1
ATOM 2921 C C . GLU A 1 352 ? -17.266 -5.77 -4.566 1 82.94 352 GLU A C 1
ATOM 2923 O O . GLU A 1 352 ? -18.406 -6.227 -4.574 1 82.94 352 GLU A O 1
ATOM 2928 N N . VAL A 1 353 ? -16.344 -6.262 -3.852 1 78.56 353 VAL A N 1
ATOM 2929 C CA . VAL A 1 353 ? -16.578 -7.539 -3.188 1 78.56 353 VAL A CA 1
ATOM 2930 C C . VAL A 1 353 ? -16.422 -7.371 -1.677 1 78.56 353 VAL A C 1
ATOM 2932 O O . VAL A 1 353 ? -17.344 -7.672 -0.917 1 78.56 353 VAL A O 1
ATOM 2935 N N . PHE A 1 354 ? -15.43 -6.773 -1.299 1 77.88 354 PHE A N 1
ATOM 2936 C CA . PHE A 1 354 ? -15.031 -6.797 0.102 1 77.88 354 PHE A CA 1
ATOM 2937 C C . PHE A 1 354 ? -16 -6 0.958 1 77.88 354 PHE A C 1
ATOM 2939 O O . PHE A 1 354 ? -16.5 -6.496 1.978 1 77.88 354 PHE A O 1
ATOM 2946 N N . ALA A 1 355 ? -16.328 -4.824 0.463 1 73.12 355 ALA A N 1
ATOM 2947 C CA . ALA A 1 355 ? -17.156 -3.963 1.305 1 73.12 355 ALA A CA 1
ATOM 2948 C C . ALA A 1 355 ? -18.5 -4.621 1.608 1 73.12 355 ALA A C 1
ATOM 2950 O O . ALA A 1 355 ? -18.922 -4.668 2.764 1 73.12 355 ALA A O 1
ATOM 2951 N N . SER A 1 356 ? -19.016 -5.238 0.697 1 72.88 356 SER A N 1
ATOM 2952 C CA . SER A 1 356 ? -20.328 -5.875 0.857 1 72.88 356 SER A CA 1
ATOM 2953 C C . SER A 1 356 ? -20.219 -7.176 1.648 1 72.88 356 SER A C 1
ATOM 2955 O O . SER A 1 356 ? -20.984 -7.41 2.576 1 72.88 356 SER A O 1
ATOM 2957 N N . ARG A 1 357 ? -19.266 -7.973 1.34 1 70.69 357 ARG A N 1
ATOM 2958 C CA . ARG A 1 357 ? -19.094 -9.266 1.986 1 70.69 357 ARG A CA 1
ATOM 2959 C C . ARG A 1 357 ? -18.703 -9.109 3.453 1 70.69 357 ARG A C 1
ATOM 2961 O O . ARG A 1 357 ? -19.172 -9.859 4.312 1 70.69 357 ARG A O 1
ATOM 2968 N N . TYR A 1 358 ? -17.922 -8.211 3.652 1 70.62 358 TYR A N 1
ATOM 2969 C CA . TYR A 1 358 ? -17.453 -7.992 5.016 1 70.62 358 TYR A CA 1
ATOM 2970 C C . TYR A 1 358 ? -18.594 -7.535 5.918 1 70.62 358 TYR A C 1
ATOM 2972 O O . TYR A 1 358 ? -18.75 -8.039 7.035 1 70.62 358 TYR A O 1
ATOM 2980 N N . THR A 1 359 ? -19.375 -6.633 5.434 1 69.19 359 THR A N 1
ATOM 2981 C CA . THR A 1 359 ? -20.516 -6.148 6.211 1 69.19 359 THR A CA 1
ATOM 2982 C C . THR A 1 359 ? -21.531 -7.266 6.453 1 69.19 359 THR A C 1
ATOM 2984 O O . THR A 1 359 ? -22.062 -7.398 7.559 1 69.19 359 THR A O 1
ATOM 2987 N N . ARG A 1 360 ? -21.719 -7.992 5.438 1 68.31 360 ARG A N 1
ATOM 2988 C CA . ARG A 1 360 ? -22.656 -9.109 5.566 1 68.31 360 ARG A CA 1
ATOM 2989 C C . ARG A 1 360 ? -22.172 -10.109 6.613 1 68.31 360 ARG A C 1
ATOM 2991 O O . ARG A 1 360 ? -22.953 -10.586 7.434 1 68.31 360 ARG A O 1
ATOM 2998 N N . ARG A 1 361 ? -20.938 -10.453 6.617 1 66 361 ARG A N 1
ATOM 2999 C CA . ARG A 1 361 ? -20.359 -11.391 7.57 1 66 361 ARG A CA 1
ATOM 3000 C C . ARG A 1 361 ? -20.484 -10.875 9 1 66 361 ARG A C 1
ATOM 3002 O O . ARG A 1 361 ? -20.828 -11.633 9.906 1 66 361 ARG A O 1
ATOM 3009 N N . MET A 1 362 ? -20.266 -9.586 9.164 1 65.75 362 MET A N 1
ATOM 3010 C CA . MET A 1 362 ? -20.359 -8.992 10.492 1 65.75 362 MET A CA 1
ATOM 3011 C C . MET A 1 362 ? -21.797 -8.992 10.984 1 65.75 362 MET A C 1
ATOM 3013 O O . MET A 1 362 ? -22.062 -9.227 12.172 1 65.75 362 MET A O 1
ATOM 3017 N N . LEU A 1 363 ? -22.641 -8.766 10.039 1 66.19 363 LEU A N 1
ATOM 3018 C CA . LEU A 1 363 ? -24.062 -8.773 10.383 1 66.19 363 LEU A CA 1
ATOM 3019 C C . LEU A 1 363 ? -24.531 -10.188 10.727 1 66.19 363 LEU A C 1
ATOM 3021 O O . LEU A 1 363 ? -25.344 -10.375 11.625 1 66.19 363 LEU A O 1
ATOM 3025 N N . GLU A 1 364 ? -24.078 -11.172 9.984 1 67.31 364 GLU A N 1
ATOM 3026 C CA . GLU A 1 364 ? -24.406 -12.562 10.258 1 67.31 364 GLU A CA 1
ATOM 3027 C C . GLU A 1 364 ? -23.938 -12.984 11.648 1 67.31 364 GLU A C 1
ATOM 3029 O O . GLU A 1 364 ? -24.656 -13.672 12.375 1 67.31 364 GLU A O 1
ATOM 3034 N N . TYR A 1 365 ? -22.797 -12.602 12.039 1 63.53 365 TYR A N 1
ATOM 3035 C CA . TYR A 1 365 ? -22.266 -12.891 13.375 1 63.53 365 TYR A CA 1
ATOM 3036 C C . TYR A 1 365 ? -23.109 -12.227 14.445 1 63.53 365 TYR A C 1
ATOM 3038 O O . TYR A 1 365 ? -23.406 -12.836 15.484 1 63.53 365 TYR A O 1
ATOM 3046 N N . ALA A 1 366 ? -23.484 -10.953 14.141 1 63.12 366 ALA A N 1
ATOM 3047 C CA . ALA A 1 366 ? -24.328 -10.227 15.086 1 63.12 366 ALA A CA 1
ATOM 3048 C C . ALA A 1 366 ? -25.688 -10.906 15.25 1 63.12 366 ALA A C 1
ATOM 3050 O O . ALA A 1 366 ? -26.203 -11.016 16.359 1 63.12 366 ALA A O 1
ATOM 3051 N N . ARG A 1 367 ? -26.156 -11.328 14.18 1 62.5 367 ARG A N 1
ATOM 3052 C CA . ARG A 1 367 ? -27.453 -12.023 14.211 1 62.5 367 ARG A CA 1
ATOM 3053 C C . ARG A 1 367 ? -27.344 -13.344 14.969 1 62.5 367 ARG A C 1
ATOM 3055 O O . ARG A 1 367 ? -28.219 -13.672 15.773 1 62.5 367 ARG A O 1
ATOM 3062 N N . ASP A 1 368 ? -26.328 -14.086 14.656 1 64.44 368 ASP A N 1
ATOM 3063 C CA . ASP A 1 368 ? -26.109 -15.359 15.336 1 64.44 368 ASP A CA 1
ATOM 3064 C C . ASP A 1 368 ? -25.953 -15.164 16.844 1 64.44 368 ASP A C 1
ATOM 3066 O O . ASP A 1 368 ? -26.438 -15.969 17.641 1 64.44 368 ASP A O 1
ATOM 3070 N N . ARG A 1 369 ? -25.344 -14.062 17.234 1 59.19 369 ARG A N 1
ATOM 3071 C CA . ARG A 1 369 ? -25.156 -13.75 18.656 1 59.19 369 ARG A CA 1
ATOM 3072 C C . ARG A 1 369 ? -26.469 -13.391 19.328 1 59.19 369 ARG A C 1
ATOM 3074 O O . ARG A 1 369 ? -26.719 -13.797 20.469 1 59.19 369 ARG A O 1
ATOM 3081 N N . VAL A 1 370 ? -27.234 -12.656 18.578 1 60.41 370 VAL A N 1
ATOM 3082 C CA . VAL A 1 370 ? -28.531 -12.273 19.109 1 60.41 370 VAL A CA 1
ATOM 3083 C C . VAL A 1 370 ? -29.406 -13.516 19.266 1 60.41 370 VAL A C 1
ATOM 3085 O O . VAL A 1 370 ? -30.094 -13.68 20.281 1 60.41 370 VAL A O 1
ATOM 3088 N N . GLN A 1 371 ? -29.422 -14.305 18.266 1 58.75 371 GLN A N 1
ATOM 3089 C CA . GLN A 1 371 ? -30.203 -15.531 18.312 1 58.75 371 GLN A CA 1
ATOM 3090 C C . GLN A 1 371 ? -29.75 -16.438 19.453 1 58.75 371 GLN A C 1
ATOM 3092 O O . GLN A 1 371 ? -30.578 -17.062 20.125 1 58.75 371 GLN A O 1
ATOM 3097 N N . LYS A 1 372 ? -28.516 -16.562 19.703 1 61 372 LYS A N 1
ATOM 3098 C CA . LYS A 1 372 ? -27.984 -17.375 20.781 1 61 372 LYS A CA 1
ATOM 3099 C C . LYS A 1 372 ? -28.375 -16.797 22.141 1 61 372 LYS A C 1
ATOM 3101 O O . LYS A 1 372 ? -28.688 -17.547 23.078 1 61 372 LYS A O 1
ATOM 3106 N N . ILE A 1 373 ? -28.328 -15.477 22.203 1 58.09 373 ILE A N 1
ATOM 3107 C CA . ILE A 1 373 ? -28.734 -14.812 23.438 1 58.09 373 ILE A CA 1
ATOM 3108 C C . ILE A 1 373 ? -30.234 -15.055 23.688 1 58.09 373 ILE A C 1
ATOM 3110 O O . ILE A 1 373 ? -30.641 -15.32 24.812 1 58.09 373 ILE A O 1
ATOM 3114 N N . GLU A 1 374 ? -30.984 -15.023 22.625 1 59.09 374 GLU A N 1
ATOM 3115 C CA . GLU A 1 374 ? -32.406 -15.258 22.719 1 59.09 374 GLU A CA 1
ATOM 3116 C C . GLU A 1 374 ? -32.719 -16.719 23.078 1 59.09 374 GLU A C 1
ATOM 3118 O O . GLU A 1 374 ? -33.594 -17 23.891 1 59.09 374 GLU A O 1
ATOM 3123 N N . THR A 1 375 ? -32.031 -17.578 22.422 1 61.41 375 THR A N 1
ATOM 3124 C CA . THR A 1 375 ? -32.25 -19 22.688 1 61.41 375 THR A CA 1
ATOM 3125 C C . THR A 1 375 ? -31.797 -19.344 24.109 1 61.41 375 THR A C 1
ATOM 3127 O O . THR A 1 375 ? -32.438 -20.156 24.797 1 61.41 375 THR A O 1
ATOM 3130 N N . ASN A 1 376 ? -30.734 -18.828 24.531 1 56.16 376 ASN A N 1
ATOM 3131 C CA . ASN A 1 376 ? -30.281 -19.031 25.906 1 56.16 376 ASN A CA 1
ATOM 3132 C C . ASN A 1 376 ? -31.219 -18.391 26.922 1 56.16 376 ASN A C 1
ATOM 3134 O O . ASN A 1 376 ? -31.406 -18.922 28.016 1 56.16 376 ASN A O 1
ATOM 3138 N N . ALA A 1 377 ? -31.766 -17.297 26.547 1 60.94 377 ALA A N 1
ATOM 3139 C CA . ALA A 1 377 ? -32.75 -16.625 27.406 1 60.94 377 ALA A CA 1
ATOM 3140 C C . ALA A 1 377 ? -34.031 -17.438 27.5 1 60.94 377 ALA A C 1
ATOM 3142 O O . ALA A 1 377 ? -34.656 -17.5 28.578 1 60.94 377 ALA A O 1
ATOM 3143 N N . SER A 1 378 ? -34.406 -18.016 26.438 1 58.88 378 SER A N 1
ATOM 3144 C CA . SER A 1 378 ? -35.594 -18.828 26.391 1 58.88 378 SER A CA 1
ATOM 3145 C C . SER A 1 378 ? -35.375 -20.172 27.094 1 58.88 378 SER A C 1
ATOM 3147 O O . SER A 1 378 ? -36.312 -20.75 27.625 1 58.88 378 SER A O 1
ATOM 3149 N N . SER A 1 379 ? -34.281 -20.562 27.031 1 62.59 379 SER A N 1
ATOM 3150 C CA . SER A 1 379 ? -34 -21.859 27.641 1 62.59 379 SER A CA 1
ATOM 3151 C C . SER A 1 379 ? -33.812 -21.75 29.141 1 62.59 379 SER A C 1
ATOM 3153 O O . SER A 1 379 ? -34 -22.719 29.875 1 62.59 379 SER A O 1
ATOM 3155 N N . ASN A 1 380 ? -33.375 -20.594 29.688 1 47.44 380 ASN A N 1
ATOM 3156 C CA . ASN A 1 380 ? -33.312 -20.422 31.141 1 47.44 380 ASN A CA 1
ATOM 3157 C C . ASN A 1 380 ? -34.25 -19.344 31.609 1 47.44 380 ASN A C 1
ATOM 3159 O O . ASN A 1 380 ? -33.844 -18.219 31.906 1 47.44 380 ASN A O 1
ATOM 3163 N N . PRO A 1 381 ? -35.594 -19.578 31.531 1 52.28 381 PRO A N 1
ATOM 3164 C CA . PRO A 1 381 ? -36.594 -18.594 32 1 52.28 381 PRO A CA 1
ATOM 3165 C C . PRO A 1 381 ? -36.406 -18.266 33.5 1 52.28 381 PRO A C 1
ATOM 3167 O O . PRO A 1 381 ? -36.938 -17.25 33.938 1 52.28 381 PRO A O 1
ATOM 3170 N N . GLU A 1 382 ? -35.938 -19.156 34.219 1 46.34 382 GLU A N 1
ATOM 3171 C CA . GLU A 1 382 ? -36.031 -19 35.656 1 46.34 382 GLU A CA 1
ATOM 3172 C C . GLU A 1 382 ? -35.156 -17.828 36.156 1 46.34 382 GLU A C 1
ATOM 3174 O O . GLU A 1 382 ? -35.406 -17.266 37.188 1 46.34 382 GLU A O 1
ATOM 3179 N N . LYS A 1 383 ? -34.062 -17.531 35.5 1 48.22 383 LYS A N 1
ATOM 3180 C CA . LYS A 1 383 ? -33.188 -16.594 36.188 1 48.22 383 LYS A CA 1
ATOM 3181 C C . LYS A 1 383 ? -33.656 -15.148 35.969 1 48.22 383 LYS A C 1
ATOM 3183 O O . LYS A 1 383 ? -33.156 -14.227 36.625 1 48.22 383 LYS A O 1
ATOM 3188 N N . SER A 1 384 ? -34.406 -14.82 34.969 1 41.34 384 SER A N 1
ATOM 3189 C CA . SER A 1 384 ? -34.844 -13.43 34.812 1 41.34 384 SER A CA 1
ATOM 3190 C C . SER A 1 384 ? -35.969 -13.078 35.75 1 41.34 384 SER A C 1
ATOM 3192 O O . SER A 1 384 ? -36.438 -11.93 35.781 1 41.34 384 SER A O 1
ATOM 3194 N N . SER A 1 385 ? -36.594 -14.117 36.312 1 37.72 385 SER A N 1
ATOM 3195 C CA . SER A 1 385 ? -37.625 -13.766 37.25 1 37.72 385 SER A CA 1
ATOM 3196 C C . SER A 1 385 ? -37.062 -13.445 38.625 1 37.72 385 SER A C 1
ATOM 3198 O O . SER A 1 385 ? -37.812 -13.102 39.562 1 37.72 385 SER A O 1
ATOM 3200 N N . MET A 1 386 ? -35.75 -13.805 38.938 1 29.05 386 MET A N 1
ATOM 3201 C CA . MET A 1 386 ? -35.438 -13.398 40.312 1 29.05 386 MET A CA 1
ATOM 3202 C C . MET A 1 386 ? -34.844 -11.992 40.344 1 29.05 386 MET A C 1
ATOM 3204 O O . MET A 1 386 ? -34 -11.648 39.469 1 29.05 386 MET A O 1
ATOM 3208 N N . MET B 1 1 ? -28.531 42.938 67.938 1 17.45 1 MET B N 1
ATOM 3209 C CA . MET B 1 1 ? -29.156 44.25 67.875 1 17.45 1 MET B CA 1
ATOM 3210 C C . MET B 1 1 ? -29.266 44.75 66.438 1 17.45 1 MET B C 1
ATOM 3212 O O . MET B 1 1 ? -28.875 44.031 65.5 1 17.45 1 MET B O 1
ATOM 3216 N N . ASP B 1 2 ? -28.562 45.844 66.062 1 18.44 2 ASP B N 1
ATOM 3217 C CA . ASP B 1 2 ? -29.078 46.938 65.25 1 18.44 2 ASP B CA 1
ATOM 3218 C C . ASP B 1 2 ? -29.031 46.625 63.781 1 18.44 2 ASP B C 1
ATOM 3220 O O . ASP B 1 2 ? -27.984 46.219 63.25 1 18.44 2 ASP B O 1
ATOM 3224 N N . ASP B 1 3 ? -30.172 46.281 63.156 1 20.56 3 ASP B N 1
ATOM 3225 C CA . ASP B 1 3 ? -30.938 45.875 61.969 1 20.56 3 ASP B CA 1
ATOM 3226 C C . ASP B 1 3 ? -30.734 46.875 60.812 1 20.56 3 ASP B C 1
ATOM 3228 O O . ASP B 1 3 ? -31.703 47.281 60.188 1 20.56 3 ASP B O 1
ATOM 3232 N N . GLY B 1 4 ? -29.594 47.531 60.969 1 18.62 4 GLY B N 1
ATOM 3233 C CA . GLY B 1 4 ? -29.516 48.812 60.281 1 18.62 4 GLY B CA 1
ATOM 3234 C C . GLY B 1 4 ? -29.812 48.656 58.781 1 18.62 4 GLY B C 1
ATOM 3235 O O . GLY B 1 4 ? -29.688 47.594 58.219 1 18.62 4 GLY B O 1
ATOM 3236 N N . GLY B 1 5 ? -30.562 49.625 58.094 1 18.11 5 GLY B N 1
ATOM 3237 C CA . GLY B 1 5 ? -31.422 50.219 57.094 1 18.11 5 GLY B CA 1
ATOM 3238 C C . GLY B 1 5 ? -30.719 50.469 55.781 1 18.11 5 GLY B C 1
ATOM 3239 O O . GLY B 1 5 ? -30.422 51.594 55.406 1 18.11 5 GLY B O 1
ATOM 3240 N N . ARG B 1 6 ? -29.672 49.5 55.438 1 20.86 6 ARG B N 1
ATOM 3241 C CA . ARG B 1 6 ? -28.703 49.969 54.469 1 20.86 6 ARG B CA 1
ATOM 3242 C C . ARG B 1 6 ? -29.391 50.5 53.219 1 20.86 6 ARG B C 1
ATOM 3244 O O . ARG B 1 6 ? -30.203 49.781 52.594 1 20.86 6 ARG B O 1
ATOM 3251 N N . ALA B 1 7 ? -29.375 51.812 52.969 1 17.8 7 ALA B N 1
ATOM 3252 C CA . ALA B 1 7 ? -29.922 52.875 52.125 1 17.8 7 ALA B CA 1
ATOM 3253 C C . ALA B 1 7 ? -29.656 52.594 50.656 1 17.8 7 ALA B C 1
ATOM 3255 O O . ALA B 1 7 ? -28.5 52.438 50.25 1 17.8 7 ALA B O 1
ATOM 3256 N N . LEU B 1 8 ? -30.469 51.812 49.938 1 20.39 8 LEU B N 1
ATOM 3257 C CA . LEU B 1 8 ? -30.609 51.312 48.562 1 20.39 8 LEU B CA 1
ATOM 3258 C C . LEU B 1 8 ? -30.641 52.469 47.562 1 20.39 8 LEU B C 1
ATOM 3260 O O . LEU B 1 8 ? -31.625 53.188 47.5 1 20.39 8 LEU B O 1
ATOM 3264 N N . GLY B 1 9 ? -29.562 53.375 47.75 1 17.45 9 GLY B N 1
ATOM 3265 C CA . GLY B 1 9 ? -29.688 54.625 47.094 1 17.45 9 GLY B CA 1
ATOM 3266 C C . GLY B 1 9 ? -30.078 54.5 45.625 1 17.45 9 GLY B C 1
ATOM 3267 O O . GLY B 1 9 ? -29.922 53.438 45.031 1 17.45 9 GLY B O 1
ATOM 3268 N N . SER B 1 10 ? -30.969 55.406 45.031 1 18.81 10 SER B N 1
ATOM 3269 C CA . SER B 1 10 ? -31.891 55.844 44 1 18.81 10 SER B CA 1
ATOM 3270 C C . SER B 1 10 ? -31.156 56.25 42.719 1 18.81 10 SER B C 1
ATOM 3272 O O . SER B 1 10 ? -31.734 56.844 41.812 1 18.81 10 SER B O 1
ATOM 3274 N N . ALA B 1 11 ? -29.922 55.656 42.469 1 20.5 11 ALA B N 1
ATOM 3275 C CA . ALA B 1 11 ? -29.172 56.531 41.562 1 20.5 11 ALA B CA 1
ATOM 3276 C C . ALA B 1 11 ? -30 56.906 40.344 1 20.5 11 ALA B C 1
ATOM 3278 O O . ALA B 1 11 ? -30.781 56.094 39.844 1 20.5 11 ALA B O 1
ATOM 3279 N N . SER B 1 12 ? -30.047 58.188 40.031 1 18.53 12 SER B N 1
ATOM 3280 C CA . SER B 1 12 ? -30.656 59.188 39.156 1 18.53 12 SER B CA 1
ATOM 3281 C C . SER B 1 12 ? -30.484 58.844 37.688 1 18.53 12 SER B C 1
ATOM 3283 O O . SER B 1 12 ? -29.375 58.562 37.25 1 18.53 12 SER B O 1
ATOM 3285 N N . VAL B 1 13 ? -31.469 58.156 37.062 1 20.88 13 VAL B N 1
ATOM 3286 C CA . VAL B 1 13 ? -31.797 57.75 35.688 1 20.88 13 VAL B CA 1
ATOM 3287 C C . VAL B 1 13 ? -31.641 58.938 34.719 1 20.88 13 VAL B C 1
ATOM 3289 O O . VAL B 1 13 ? -32.469 59.844 34.75 1 20.88 13 VAL B O 1
ATOM 3292 N N . ASP B 1 14 ? -30.391 59.562 34.781 1 18.95 14 ASP B N 1
ATOM 3293 C CA . ASP B 1 14 ? -30.281 60.812 34.062 1 18.95 14 ASP B CA 1
ATOM 3294 C C . ASP B 1 14 ? -30.906 60.688 32.656 1 18.95 14 ASP B C 1
ATOM 3296 O O . ASP B 1 14 ? -30.781 59.625 32.031 1 18.95 14 ASP B O 1
ATOM 3300 N N . HIS B 1 15 ? -31.938 61.469 32.406 1 20.45 15 HIS B N 1
ATOM 3301 C CA . HIS B 1 15 ? -32.906 61.781 31.375 1 20.45 15 HIS B CA 1
ATOM 3302 C C . HIS B 1 15 ? -32.188 62.156 30.062 1 20.45 15 HIS B C 1
ATOM 3304 O O . HIS B 1 15 ? -31.656 63.25 29.938 1 20.45 15 HIS B O 1
ATOM 3310 N N . PHE B 1 16 ? -31.172 61.312 29.641 1 20.25 16 PHE B N 1
ATOM 3311 C CA . PHE B 1 16 ? -30.516 61.812 28.438 1 20.25 16 PHE B CA 1
ATOM 3312 C C . PHE B 1 16 ? -31.547 62.375 27.453 1 20.25 16 PHE B C 1
ATOM 3314 O O . PHE B 1 16 ? -32.625 61.781 27.25 1 20.25 16 PHE B O 1
ATOM 3321 N N . ASP B 1 17 ? -31.469 63.594 27.203 1 19.02 17 ASP B N 1
ATOM 3322 C CA . ASP B 1 17 ? -32.188 64.625 26.469 1 19.02 17 ASP B CA 1
ATOM 3323 C C . ASP B 1 17 ? -32.562 64.188 25.062 1 19.02 17 ASP B C 1
ATOM 3325 O O . ASP B 1 17 ? -31.844 63.344 24.469 1 19.02 17 ASP B O 1
ATOM 3329 N N . GLU B 1 18 ? -33.812 64.438 24.609 1 20.41 18 GLU B N 1
ATOM 3330 C CA . GLU B 1 18 ? -34.781 64.312 23.516 1 20.41 18 GLU B CA 1
ATOM 3331 C C . GLU B 1 18 ? -34.188 64.875 22.219 1 20.41 18 GLU B C 1
ATOM 3333 O O . GLU B 1 18 ? -34.281 66.062 21.953 1 20.41 18 GLU B O 1
ATOM 3338 N N . THR B 1 19 ? -32.844 64.75 22.016 1 20.39 19 THR B N 1
ATOM 3339 C CA . THR B 1 19 ? -32.375 65.625 20.938 1 20.39 19 THR B CA 1
ATOM 3340 C C . THR B 1 19 ? -33.344 65.625 19.781 1 20.39 19 THR B C 1
ATOM 3342 O O . THR B 1 19 ? -34.125 64.688 19.609 1 20.39 19 THR B O 1
ATOM 3345 N N . ASP B 1 20 ? -33.281 66.688 18.922 1 20.08 20 ASP B N 1
ATOM 3346 C CA . ASP B 1 20 ? -34.062 67.438 17.938 1 20.08 20 ASP B CA 1
ATOM 3347 C C . ASP B 1 20 ? -34.406 66.5 16.75 1 20.08 20 ASP B C 1
ATOM 3349 O O . ASP B 1 20 ? -33.531 65.75 16.25 1 20.08 20 ASP B O 1
ATOM 3353 N N . SER B 1 21 ? -35.688 66.125 16.484 1 21.36 21 SER B N 1
ATOM 3354 C CA . SER B 1 21 ? -36.594 65.562 15.523 1 21.36 21 SER B CA 1
ATOM 3355 C C . SER B 1 21 ? -36.375 66.125 14.117 1 21.36 21 SER B C 1
ATOM 3357 O O . SER B 1 21 ? -37.312 66.188 13.312 1 21.36 21 SER B O 1
ATOM 3359 N N . SER B 1 22 ? -35.219 66.75 13.898 1 21.81 22 SER B N 1
ATOM 3360 C CA . SER B 1 22 ? -35.406 67.688 12.781 1 21.81 22 SER B CA 1
ATOM 3361 C C . SER B 1 22 ? -36.031 67 11.586 1 21.81 22 SER B C 1
ATOM 3363 O O . SER B 1 22 ? -36.031 65.75 11.516 1 21.81 22 SER B O 1
ATOM 3365 N N . ALA B 1 23 ? -36.125 67.812 10.305 1 22.38 23 ALA B N 1
ATOM 3366 C CA . ALA B 1 23 ? -37 68.062 9.164 1 22.38 23 ALA B CA 1
ATOM 3367 C C . ALA B 1 23 ? -36.875 67 8.109 1 22.38 23 ALA B C 1
ATOM 3369 O O . ALA B 1 23 ? -35.781 66.75 7.562 1 22.38 23 ALA B O 1
ATOM 3370 N N . PHE B 1 24 ? -37.531 65.812 8.266 1 21.83 24 PHE B N 1
ATOM 3371 C CA . PHE B 1 24 ? -37.75 64.812 7.246 1 21.83 24 PHE B CA 1
ATOM 3372 C C . PHE B 1 24 ? -38.094 65.438 5.898 1 21.83 24 PHE B C 1
ATOM 3374 O O . PHE B 1 24 ? -39.094 66.125 5.766 1 21.83 24 PHE B O 1
ATOM 3381 N N . PRO B 1 25 ? -37.062 66 5.195 1 25.05 25 PRO B N 1
ATOM 3382 C CA . PRO B 1 25 ? -37.594 66.625 4.004 1 25.05 25 PRO B CA 1
ATOM 3383 C C . PRO B 1 25 ? -38.688 65.875 3.311 1 25.05 25 PRO B C 1
ATOM 3385 O O . PRO B 1 25 ? -38.75 64.625 3.475 1 25.05 25 PRO B O 1
ATOM 3388 N N . ASP B 1 26 ? -39.781 66.562 2.848 1 22.64 26 ASP B N 1
ATOM 3389 C CA . ASP B 1 26 ? -41.031 66.188 2.203 1 22.64 26 ASP B CA 1
ATOM 3390 C C . ASP B 1 26 ? -40.781 65.125 1.105 1 22.64 26 ASP B C 1
ATOM 3392 O O . ASP B 1 26 ? -39.656 65 0.636 1 22.64 26 ASP B O 1
ATOM 3396 N N . SER B 1 27 ? -41.969 64.438 0.662 1 23.7 27 SER B N 1
ATOM 3397 C CA . SER B 1 27 ? -42.406 63.406 -0.263 1 23.7 27 SER B CA 1
ATOM 3398 C C . SER B 1 27 ? -41.906 63.688 -1.677 1 23.7 27 SER B C 1
ATOM 3400 O O . SER B 1 27 ? -42.375 64.625 -2.344 1 23.7 27 SER B O 1
ATOM 3402 N N . GLU B 1 28 ? -40.625 63.812 -1.938 1 26.05 28 GLU B N 1
ATOM 3403 C CA . GLU B 1 28 ? -40.281 64.188 -3.314 1 26.05 28 GLU B CA 1
ATOM 3404 C C . GLU B 1 28 ? -41.094 63.312 -4.309 1 26.05 28 GLU B C 1
ATOM 3406 O O . GLU B 1 28 ? -41.188 62.094 -4.176 1 26.05 28 GLU B O 1
ATOM 3411 N N . ALA B 1 29 ? -42.156 63.938 -5.023 1 25.42 29 ALA B N 1
ATOM 3412 C CA . ALA B 1 29 ? -43.031 63.531 -6.113 1 25.42 29 ALA B CA 1
ATOM 3413 C C . ALA B 1 29 ? -42.281 62.656 -7.129 1 25.42 29 ALA B C 1
ATOM 3415 O O . ALA B 1 29 ? -41.219 63.062 -7.594 1 25.42 29 ALA B O 1
ATOM 3416 N N . TYR B 1 30 ? -42.406 61.312 -7.031 1 25.19 30 TYR B N 1
ATOM 3417 C CA . TYR B 1 30 ? -42.031 60.312 -8.023 1 25.19 30 TYR B CA 1
ATOM 3418 C C . TYR B 1 30 ? -42.344 60.812 -9.43 1 25.19 30 TYR B C 1
ATOM 3420 O O . TYR B 1 30 ? -43.5 60.969 -9.805 1 25.19 30 TYR B O 1
ATOM 3428 N N . TYR B 1 31 ? -41.625 61.875 -9.82 1 26.86 31 TYR B N 1
ATOM 3429 C CA . TYR B 1 31 ? -41.75 62.219 -11.227 1 26.86 31 TYR B CA 1
ATOM 3430 C C . TYR B 1 31 ? -41.719 60.938 -12.094 1 26.86 31 TYR B C 1
ATOM 3432 O O . TYR B 1 31 ? -40.781 60.156 -12.008 1 26.86 31 TYR B O 1
ATOM 3440 N N . GLU B 1 32 ? -42.938 60.344 -12.367 1 29.33 32 GLU B N 1
ATOM 3441 C CA . GLU B 1 32 ? -43.156 59.344 -13.406 1 29.33 32 GLU B CA 1
ATOM 3442 C C . GLU B 1 32 ? -42.375 59.719 -14.68 1 29.33 32 GLU B C 1
ATOM 3444 O O . GLU B 1 32 ? -42.625 60.75 -15.289 1 29.33 32 GLU B O 1
ATOM 3449 N N . PRO B 1 33 ? -41.062 59.406 -14.695 1 33.31 33 PRO B N 1
ATOM 3450 C CA . PRO B 1 33 ? -40.469 59.75 -15.992 1 33.31 33 PRO B CA 1
ATOM 3451 C C . PRO B 1 33 ? -41.375 59.406 -17.172 1 33.31 33 PRO B C 1
ATOM 3453 O O . PRO B 1 33 ? -42.188 58.5 -17.078 1 33.31 33 PRO B O 1
ATOM 3456 N N . ASP B 1 34 ? -41.906 60.438 -17.75 1 34.62 34 ASP B N 1
ATOM 3457 C CA . ASP B 1 34 ? -42.719 60.312 -18.969 1 34.62 34 ASP B CA 1
ATOM 3458 C C . ASP B 1 34 ? -42.125 59.281 -19.906 1 34.62 34 ASP B C 1
ATOM 3460 O O . ASP B 1 34 ? -41.031 59.469 -20.438 1 34.62 34 ASP B O 1
ATOM 3464 N N . LEU B 1 35 ? -42.312 57.969 -19.641 1 36.5 35 LEU B N 1
ATOM 3465 C CA . LEU B 1 35 ? -42.031 56.844 -20.516 1 36.5 35 LEU B CA 1
ATOM 3466 C C . LEU B 1 35 ? -42.25 57.188 -21.984 1 36.5 35 LEU B C 1
ATOM 3468 O O . LEU B 1 35 ? -41.969 56.406 -22.875 1 36.5 35 LEU B O 1
ATOM 3472 N N . LEU B 1 36 ? -43.031 58.281 -22.156 1 37.44 36 LEU B N 1
ATOM 3473 C CA . LEU B 1 36 ? -43.312 58.625 -23.547 1 37.44 36 LEU B CA 1
ATOM 3474 C C . LEU B 1 36 ? -42.062 59.062 -24.281 1 37.44 36 LEU B C 1
ATOM 3476 O O . LEU B 1 36 ? -42 59 -25.516 1 37.44 36 LEU B O 1
ATOM 3480 N N . SER B 1 37 ? -41.156 59.844 -23.562 1 40.53 37 SER B N 1
ATOM 3481 C CA . SER B 1 37 ? -40.031 60.344 -24.344 1 40.53 37 SER B CA 1
ATOM 3482 C C . SER B 1 37 ? -38.938 59.281 -24.484 1 40.53 37 SER B C 1
ATOM 3484 O O . SER B 1 37 ? -37.781 59.625 -24.688 1 40.53 37 SER B O 1
ATOM 3486 N N . LEU B 1 38 ? -39.125 58.125 -23.953 1 40.94 38 LEU B N 1
ATOM 3487 C CA . LEU B 1 38 ? -38.062 57.188 -24.203 1 40.94 38 LEU B CA 1
ATOM 3488 C C . LEU B 1 38 ? -37.844 56.969 -25.688 1 40.94 38 LEU B C 1
ATOM 3490 O O . LEU B 1 38 ? -38.812 56.688 -26.422 1 40.94 38 LEU B O 1
ATOM 3494 N N . SER B 1 39 ? -36.781 57.531 -26.281 1 47.34 39 SER B N 1
ATOM 3495 C CA . SER B 1 39 ? -36.438 57.375 -27.688 1 47.34 39 SER B CA 1
ATOM 3496 C C . SER B 1 39 ? -36.281 55.906 -28.047 1 47.34 39 SER B C 1
ATOM 3498 O O . SER B 1 39 ? -36.031 55.062 -27.156 1 47.34 39 SER B O 1
ATOM 3500 N N . LEU B 1 40 ? -36.562 55.5 -29.266 1 51.56 40 LEU B N 1
ATOM 3501 C CA . LEU B 1 40 ? -36.406 54.188 -29.875 1 51.56 40 LEU B CA 1
ATOM 3502 C C . LEU B 1 40 ? -35.031 53.594 -29.562 1 51.56 40 LEU B C 1
ATOM 3504 O O . LEU B 1 40 ? -34.906 52.406 -29.344 1 51.56 40 LEU B O 1
ATOM 3508 N N . SER B 1 41 ? -33.969 54.406 -29.516 1 56.78 41 SER B N 1
ATOM 3509 C CA . SER B 1 41 ? -32.625 53.969 -29.219 1 56.78 41 SER B CA 1
ATOM 3510 C C . SER B 1 41 ? -32.5 53.438 -27.797 1 56.78 41 SER B C 1
ATOM 3512 O O . SER B 1 41 ? -31.797 52.469 -27.531 1 56.78 41 SER B O 1
ATOM 3514 N N . ASP B 1 42 ? -33.156 54.062 -26.812 1 55.53 42 ASP B N 1
ATOM 3515 C CA . ASP B 1 42 ? -33.125 53.594 -25.422 1 55.53 42 ASP B CA 1
ATOM 3516 C C . ASP B 1 42 ? -33.844 52.281 -25.25 1 55.53 42 ASP B C 1
ATOM 3518 O O . ASP B 1 42 ? -33.406 51.406 -24.484 1 55.53 42 ASP B O 1
ATOM 3522 N N . ILE B 1 43 ? -34.969 52.156 -25.969 1 53.53 43 ILE B N 1
ATOM 3523 C CA . ILE B 1 43 ? -35.688 50.875 -25.953 1 53.53 43 ILE B CA 1
ATOM 3524 C C . ILE B 1 43 ? -34.781 49.781 -26.531 1 53.53 43 ILE B C 1
ATOM 3526 O O . ILE B 1 43 ? -34.719 48.656 -25.984 1 53.53 43 ILE B O 1
ATOM 3530 N N . PHE B 1 44 ? -34.031 50.094 -27.609 1 57.03 44 PHE B N 1
ATOM 3531 C CA . PHE B 1 44 ? -33.125 49.094 -28.203 1 57.03 44 PHE B CA 1
ATOM 3532 C C . PHE B 1 44 ? -32 48.75 -27.234 1 57.03 44 PHE B C 1
ATOM 3534 O O . PHE B 1 44 ? -31.609 47.594 -27.109 1 57.03 44 PHE B O 1
ATOM 3541 N N . THR B 1 45 ? -31.422 49.75 -26.609 1 57.72 45 THR B N 1
ATOM 3542 C CA . THR B 1 45 ? -30.359 49.469 -25.641 1 57.72 45 THR B CA 1
ATOM 3543 C C . THR B 1 45 ? -30.922 48.719 -24.438 1 57.72 45 THR B C 1
ATOM 3545 O O . THR B 1 45 ? -30.281 47.781 -23.938 1 57.72 45 THR B O 1
ATOM 3548 N N . LEU B 1 46 ? -32.062 49.094 -23.891 1 57.53 46 LEU B N 1
ATOM 3549 C CA . LEU B 1 46 ? -32.688 48.375 -22.812 1 57.53 46 LEU B CA 1
ATOM 3550 C C . LEU B 1 46 ? -33.062 46.969 -23.25 1 57.53 46 LEU B C 1
ATOM 3552 O O . LEU B 1 46 ? -32.906 46 -22.5 1 57.53 46 LEU B O 1
ATOM 3556 N N . GLY B 1 47 ? -33.594 46.875 -24.469 1 59.12 47 GLY B N 1
ATOM 3557 C CA . GLY B 1 47 ? -33.906 45.562 -25.031 1 59.12 47 GLY B CA 1
ATOM 3558 C C . GLY B 1 47 ? -32.688 44.688 -25.219 1 59.12 47 GLY B C 1
ATOM 3559 O O . GLY B 1 47 ? -32.75 43.469 -24.938 1 59.12 47 GLY B O 1
ATOM 3560 N N . SER B 1 48 ? -31.656 45.344 -25.75 1 64.12 48 SER B N 1
ATOM 3561 C CA . SER B 1 48 ? -30.406 44.625 -25.922 1 64.12 48 SER B CA 1
ATOM 3562 C C . SER B 1 48 ? -29.812 44.188 -24.594 1 64.12 48 SER B C 1
ATOM 3564 O O . SER B 1 48 ? -29.328 43.062 -24.438 1 64.12 48 SER B O 1
ATOM 3566 N N . LEU B 1 49 ? -29.875 45.094 -23.656 1 66.12 49 LEU B N 1
ATOM 3567 C CA . LEU B 1 49 ? -29.391 44.75 -22.312 1 66.12 49 LEU B CA 1
ATOM 3568 C C . LEU B 1 49 ? -30.266 43.688 -21.672 1 66.12 49 LEU B C 1
ATOM 3570 O O . LEU B 1 49 ? -29.75 42.781 -21.016 1 66.12 49 LEU B O 1
ATOM 3574 N N . ALA B 1 50 ? -31.594 43.844 -21.812 1 66.5 50 ALA B N 1
ATOM 3575 C CA . ALA B 1 50 ? -32.5 42.812 -21.312 1 66.5 50 ALA B CA 1
ATOM 3576 C C . ALA B 1 50 ? -32.25 41.469 -21.984 1 66.5 50 ALA B C 1
ATOM 3578 O O . ALA B 1 50 ? -32.281 40.438 -21.328 1 66.5 50 ALA B O 1
ATOM 3579 N N . ASN B 1 51 ? -32 41.562 -23.312 1 69.31 51 ASN B N 1
AT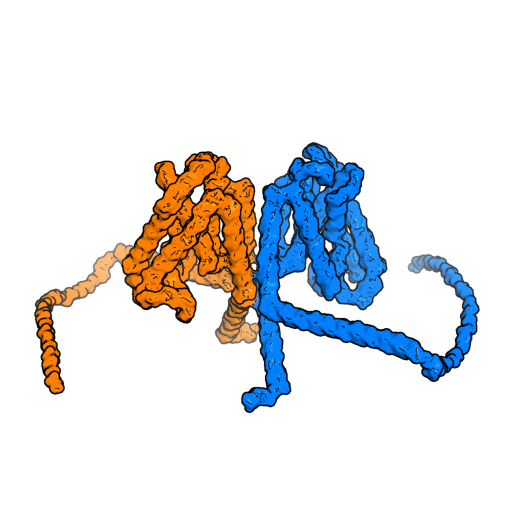OM 3580 C CA . ASN B 1 51 ? -31.703 40.344 -24.047 1 69.31 51 ASN B CA 1
ATOM 3581 C C . ASN B 1 51 ? -30.375 39.719 -23.609 1 69.31 51 ASN B C 1
ATOM 3583 O O . ASN B 1 51 ? -30.25 38.5 -23.5 1 69.31 51 ASN B O 1
ATOM 3587 N N . LEU B 1 52 ? -29.453 40.562 -23.359 1 69.75 52 LEU B N 1
ATOM 3588 C CA . LEU B 1 52 ? -28.172 40.062 -22.844 1 69.75 52 LEU B CA 1
ATOM 3589 C C . LEU B 1 52 ? -28.328 39.469 -21.453 1 69.75 52 LEU B C 1
ATOM 3591 O O . LEU B 1 52 ? -27.75 38.438 -21.156 1 69.75 52 LEU B O 1
ATOM 3595 N N . ASP B 1 53 ? -29.078 40.156 -20.625 1 70.69 53 ASP B N 1
ATOM 3596 C CA . ASP B 1 53 ? -29.359 39.656 -19.297 1 70.69 53 ASP B CA 1
ATOM 3597 C C . ASP B 1 53 ? -30.078 38.312 -19.375 1 70.69 53 ASP B C 1
ATOM 3599 O O . ASP B 1 53 ? -29.812 37.406 -18.594 1 70.69 53 ASP B O 1
ATOM 3603 N N . ASP B 1 54 ? -31.047 38.25 -20.344 1 72.69 54 ASP B N 1
ATOM 3604 C CA . ASP B 1 54 ? -31.75 37 -20.531 1 72.69 54 ASP B CA 1
ATOM 3605 C C . ASP B 1 54 ? -30.812 35.906 -21.031 1 72.69 54 ASP B C 1
ATOM 3607 O O . ASP B 1 54 ? -30.906 34.75 -20.594 1 72.69 54 ASP B O 1
ATOM 3611 N N . LYS B 1 55 ? -29.875 36.25 -21.844 1 69.25 55 LYS B N 1
ATOM 3612 C CA . LYS B 1 55 ? -28.906 35.281 -22.344 1 69.25 55 LYS B CA 1
ATOM 3613 C C . LYS B 1 55 ? -27.969 34.812 -21.234 1 69.25 55 LYS B C 1
ATOM 3615 O O . LYS B 1 55 ? -27.656 33.625 -21.141 1 69.25 55 LYS B O 1
ATOM 3620 N N . ILE B 1 56 ? -27.594 35.75 -20.484 1 76.5 56 ILE B N 1
ATOM 3621 C CA . ILE B 1 56 ? -26.734 35.438 -19.359 1 76.5 56 ILE B CA 1
ATOM 3622 C C . ILE B 1 56 ? -27.484 34.531 -18.375 1 76.5 56 ILE B C 1
ATOM 3624 O O . ILE B 1 56 ? -26.938 33.531 -17.891 1 76.5 56 ILE B O 1
ATOM 3628 N N . ARG B 1 57 ? -28.75 34.875 -18.094 1 74.12 57 ARG B N 1
ATOM 3629 C CA . ARG B 1 57 ? -29.562 34.094 -17.188 1 74.12 57 ARG B CA 1
ATOM 3630 C C . ARG B 1 57 ? -29.797 32.688 -17.75 1 74.12 57 ARG B C 1
ATOM 3632 O O . ARG B 1 57 ? -29.719 31.688 -17.016 1 74.12 57 ARG B O 1
ATOM 3639 N N . ASN B 1 58 ? -30.016 32.656 -19.016 1 76.19 58 ASN B N 1
ATOM 3640 C CA . ASN B 1 58 ? -30.234 31.344 -19.656 1 76.19 58 ASN B CA 1
ATOM 3641 C C . ASN B 1 58 ? -28.969 30.5 -19.656 1 76.19 58 ASN B C 1
ATOM 3643 O O . ASN B 1 58 ? -29.016 29.297 -19.453 1 76.19 58 ASN B O 1
ATOM 3647 N N . THR B 1 59 ? -27.828 31.125 -19.891 1 75.25 59 THR B N 1
ATOM 3648 C CA . THR B 1 59 ? -26.562 30.406 -19.859 1 75.25 59 THR B CA 1
ATOM 3649 C C . THR B 1 59 ? -26.25 29.922 -18.453 1 75.25 59 THR B C 1
ATOM 3651 O O . THR B 1 59 ? -25.797 28.797 -18.266 1 75.25 59 THR B O 1
ATOM 3654 N N . LYS B 1 60 ? -26.562 30.844 -17.547 1 72.06 60 LYS B N 1
ATOM 3655 C CA . LYS B 1 60 ? -26.375 30.438 -16.156 1 72.06 60 LYS B CA 1
ATOM 3656 C C . LYS B 1 60 ? -27.266 29.234 -15.812 1 72.06 60 LYS B C 1
ATOM 3658 O O . LYS B 1 60 ? -26.828 28.297 -15.141 1 72.06 60 LYS B O 1
ATOM 3663 N N . HIS B 1 61 ? -28.5 29.344 -16.266 1 76.56 61 HIS B N 1
ATOM 3664 C CA . HIS B 1 61 ? -29.438 28.25 -16.031 1 76.56 61 HIS B CA 1
ATOM 3665 C C . HIS B 1 61 ? -28.953 26.953 -16.703 1 76.56 61 HIS B C 1
ATOM 3667 O O . HIS B 1 61 ? -29.047 25.875 -16.109 1 76.56 61 HIS B O 1
ATOM 3673 N N . ARG B 1 62 ? -28.453 27.062 -17.828 1 73.19 62 ARG B N 1
ATOM 3674 C CA . ARG B 1 62 ? -27.938 25.906 -18.531 1 73.19 62 ARG B CA 1
ATOM 3675 C C . ARG B 1 62 ? -26.719 25.328 -17.828 1 73.19 62 ARG B C 1
ATOM 3677 O O . ARG B 1 62 ? -26.562 24.109 -17.734 1 73.19 62 ARG B O 1
ATOM 3684 N N . LEU B 1 63 ? -25.922 26.203 -17.375 1 74.25 63 LEU B N 1
ATOM 3685 C CA . LEU B 1 63 ? -24.719 25.75 -16.672 1 74.25 63 LEU B CA 1
ATOM 3686 C C . LEU B 1 63 ? -25.094 25.062 -15.359 1 74.25 63 LEU B C 1
ATOM 3688 O O . LEU B 1 63 ? -24.484 24.047 -15 1 74.25 63 LEU B O 1
ATOM 3692 N N . VAL B 1 64 ? -26.078 25.656 -14.711 1 73.75 64 VAL B N 1
ATOM 3693 C CA . VAL B 1 64 ? -26.562 25.047 -13.477 1 73.75 64 VAL B CA 1
ATOM 3694 C C . VAL B 1 64 ? -27.172 23.672 -13.781 1 73.75 64 VAL B C 1
ATOM 3696 O O . VAL B 1 64 ? -26.938 22.703 -13.047 1 73.75 64 VAL B O 1
ATOM 3699 N N . GLU B 1 65 ? -27.844 23.609 -14.836 1 72.81 65 GLU B N 1
ATOM 3700 C CA . GLU B 1 65 ? -28.453 22.344 -15.227 1 72.81 65 GLU B CA 1
ATOM 3701 C C . GLU B 1 65 ? -27.391 21.312 -15.617 1 72.81 65 GLU B C 1
ATOM 3703 O O . GLU B 1 65 ? -27.5 20.141 -15.289 1 72.81 65 GLU B O 1
ATOM 3708 N N . ARG B 1 66 ? -26.453 21.766 -16.281 1 66 66 ARG B N 1
ATOM 3709 C CA . ARG B 1 66 ? -25.344 20.875 -16.656 1 66 66 ARG B CA 1
ATOM 3710 C C . ARG B 1 66 ? -24.594 20.391 -15.414 1 66 66 ARG B C 1
ATOM 3712 O O . ARG B 1 66 ? -24.25 19.219 -15.32 1 66 66 ARG B O 1
ATOM 3719 N N . ARG B 1 67 ? -24.375 21.328 -14.555 1 66.62 67 ARG B N 1
ATOM 3720 C CA . ARG B 1 67 ? -23.719 20.969 -13.305 1 66.62 67 ARG B CA 1
ATOM 3721 C C . ARG B 1 67 ? -24.531 19.938 -12.531 1 66.62 67 ARG B C 1
ATOM 3723 O O . ARG B 1 67 ? -23.984 18.969 -12 1 66.62 67 ARG B O 1
ATOM 3730 N N . ARG B 1 68 ? -25.812 20.156 -12.508 1 66.94 68 ARG B N 1
ATOM 3731 C CA . ARG B 1 68 ? -26.703 19.219 -11.828 1 66.94 68 ARG B CA 1
ATOM 3732 C C . ARG B 1 68 ? -26.703 17.859 -12.516 1 66.94 68 ARG B C 1
ATOM 3734 O O . ARG B 1 68 ? -26.719 16.812 -11.852 1 66.94 68 ARG B O 1
ATOM 3741 N N . ALA B 1 69 ? -26.641 17.938 -13.781 1 67.38 69 ALA B N 1
ATOM 3742 C CA . ALA B 1 69 ? -26.594 16.688 -14.547 1 67.38 69 ALA B CA 1
ATOM 3743 C C . ALA B 1 69 ? -25.281 15.945 -14.297 1 67.38 69 ALA B C 1
ATOM 3745 O O . ALA B 1 69 ? -25.281 14.727 -14.125 1 67.38 69 ALA B O 1
ATOM 3746 N N . ILE B 1 70 ? -24.281 16.703 -14.289 1 66.06 70 ILE B N 1
ATOM 3747 C CA . ILE B 1 70 ? -22.984 16.109 -14.008 1 66.06 70 ILE B CA 1
ATOM 3748 C C . ILE B 1 70 ? -22.969 15.57 -12.578 1 66.06 70 ILE B C 1
ATOM 3750 O O . ILE B 1 70 ? -22.484 14.453 -12.336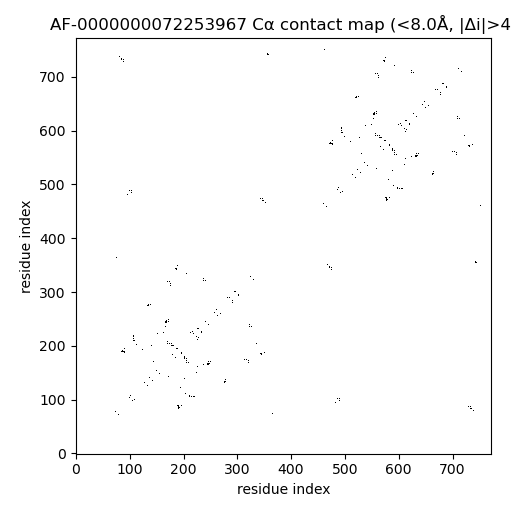 1 66.06 70 ILE B O 1
ATOM 3754 N N . GLU B 1 71 ? -23.5 16.297 -11.742 1 66.88 71 GLU B N 1
ATOM 3755 C CA . GLU B 1 71 ? -23.578 15.883 -10.344 1 66.88 71 GLU B CA 1
ATOM 3756 C C . GLU B 1 71 ? -24.391 14.602 -10.195 1 66.88 71 GLU B C 1
ATOM 3758 O O . GLU B 1 71 ? -24.047 13.727 -9.398 1 66.88 71 GLU B O 1
ATOM 3763 N N . ARG B 1 72 ? -25.375 14.516 -10.977 1 66.44 72 ARG B N 1
ATOM 3764 C CA . ARG B 1 72 ? -26.219 13.32 -10.953 1 66.44 72 ARG B CA 1
ATOM 3765 C C . ARG B 1 72 ? -25.469 12.117 -11.523 1 66.44 72 ARG B C 1
ATOM 3767 O O . ARG B 1 72 ? -25.578 11 -11.008 1 66.44 72 ARG B O 1
ATOM 3774 N N . ARG B 1 73 ? -24.734 12.453 -12.516 1 64.25 73 ARG B N 1
ATOM 3775 C CA . ARG B 1 73 ? -24 11.375 -13.18 1 64.25 73 ARG B CA 1
ATOM 3776 C C . ARG B 1 73 ? -22.844 10.891 -12.312 1 64.25 73 ARG B C 1
ATOM 3778 O O . ARG B 1 73 ? -22.562 9.688 -12.273 1 64.25 73 ARG B O 1
ATOM 3785 N N . VAL B 1 74 ? -22.312 11.812 -11.625 1 69.12 74 VAL B N 1
ATOM 3786 C CA . VAL B 1 74 ? -21.141 11.477 -10.82 1 69.12 74 VAL B CA 1
ATOM 3787 C C . VAL B 1 74 ? -21.578 10.812 -9.516 1 69.12 74 VAL B C 1
ATOM 3789 O O . VAL B 1 74 ? -20.781 10.148 -8.852 1 69.12 74 VAL B O 1
ATOM 3792 N N . ARG B 1 75 ? -22.891 10.789 -9.414 1 69.12 75 ARG B N 1
ATOM 3793 C CA . ARG B 1 75 ? -23.391 10.234 -8.164 1 69.12 75 ARG B CA 1
ATOM 3794 C C . ARG B 1 75 ? -24 8.852 -8.375 1 69.12 75 ARG B C 1
ATOM 3796 O O . ARG B 1 75 ? -24.578 8.273 -7.457 1 69.12 75 ARG B O 1
ATOM 3803 N N . THR B 1 76 ? -23.719 8.367 -9.555 1 71 76 THR B N 1
ATOM 3804 C CA . THR B 1 76 ? -24.156 6.996 -9.781 1 71 76 THR B CA 1
ATOM 3805 C C . THR B 1 76 ? -23.188 6.012 -9.117 1 71 76 THR B C 1
ATOM 3807 O O . THR B 1 76 ? -22 6.301 -8.977 1 71 76 THR B O 1
ATOM 3810 N N . PRO B 1 77 ? -23.703 4.938 -8.617 1 75.19 77 PRO B N 1
ATOM 3811 C CA . PRO B 1 77 ? -22.859 3.951 -7.938 1 75.19 77 PRO B CA 1
ATOM 3812 C C . PRO B 1 77 ? -21.672 3.496 -8.789 1 75.19 77 PRO B C 1
ATOM 3814 O O . PRO B 1 77 ? -20.594 3.248 -8.258 1 75.19 77 PRO B O 1
ATOM 3817 N N . GLU B 1 78 ? -21.922 3.43 -10.039 1 79.06 78 GLU B N 1
ATOM 3818 C CA . GLU B 1 78 ? -20.859 2.979 -10.93 1 79.06 78 GLU B CA 1
ATOM 3819 C C . GLU B 1 78 ? -19.703 3.988 -10.977 1 79.06 78 GLU B C 1
ATOM 3821 O O . GLU B 1 78 ? -18.531 3.607 -10.938 1 79.06 78 GLU B O 1
ATOM 3826 N N . VAL B 1 79 ? -20.125 5.199 -11.039 1 79.38 79 VAL B N 1
ATOM 3827 C CA . VAL B 1 79 ? -19.125 6.25 -11.133 1 79.38 79 VAL B CA 1
ATOM 3828 C C . VAL B 1 79 ? -18.406 6.395 -9.789 1 79.38 79 VAL B C 1
ATOM 3830 O O . VAL B 1 79 ? -17.188 6.59 -9.75 1 79.38 79 VAL B O 1
ATOM 3833 N N . ILE B 1 80 ? -19.078 6.289 -8.734 1 81.69 80 ILE B N 1
ATOM 3834 C CA . ILE B 1 80 ? -18.484 6.371 -7.41 1 81.69 80 ILE B CA 1
ATOM 3835 C C . ILE B 1 80 ? -17.484 5.238 -7.223 1 81.69 80 ILE B C 1
ATOM 3837 O O . ILE B 1 80 ? -16.359 5.457 -6.734 1 81.69 80 ILE B O 1
ATOM 3841 N N . ARG B 1 81 ? -17.859 4.102 -7.656 1 85 81 ARG B N 1
ATOM 3842 C CA . ARG B 1 81 ? -16.969 2.947 -7.543 1 85 81 ARG B CA 1
ATOM 3843 C C . ARG B 1 81 ? -15.711 3.145 -8.375 1 85 81 ARG B C 1
ATOM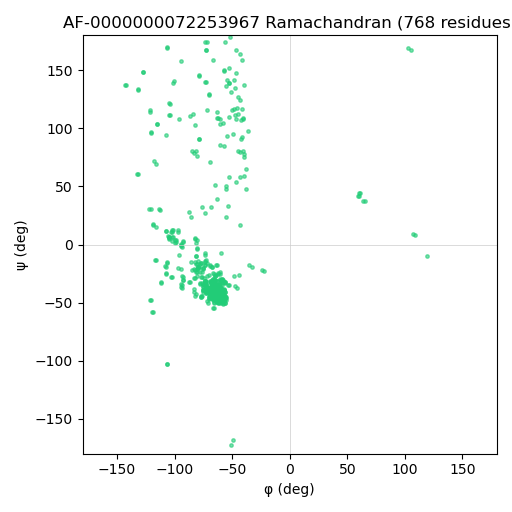 3845 O O . ARG B 1 81 ? -14.602 2.857 -7.906 1 85 81 ARG B O 1
ATOM 3852 N N . LEU B 1 82 ? -15.922 3.586 -9.539 1 88.94 82 LEU B N 1
ATOM 3853 C CA . LEU B 1 82 ? -14.773 3.807 -10.422 1 88.94 82 LEU B CA 1
ATOM 3854 C C . LEU B 1 82 ? -13.828 4.844 -9.828 1 88.94 82 LEU B C 1
ATOM 3856 O O . LEU B 1 82 ? -12.609 4.656 -9.844 1 88.94 82 LEU B O 1
ATOM 3860 N N . ARG B 1 83 ? -14.398 5.891 -9.328 1 88.44 83 ARG B N 1
ATOM 3861 C CA . ARG B 1 83 ? -13.586 6.938 -8.711 1 88.44 83 ARG B CA 1
ATOM 3862 C C . ARG B 1 83 ? -12.805 6.395 -7.52 1 88.44 83 ARG B C 1
ATOM 3864 O O . ARG B 1 83 ? -11.617 6.68 -7.363 1 88.44 83 ARG B O 1
ATOM 3871 N N . ASP B 1 84 ? -13.438 5.676 -6.746 1 90.06 84 ASP B N 1
ATOM 3872 C CA . ASP B 1 84 ? -12.789 5.121 -5.562 1 90.06 84 ASP B CA 1
ATOM 3873 C C . ASP B 1 84 ? -11.695 4.129 -5.953 1 90.06 84 ASP B C 1
ATOM 3875 O O . ASP B 1 84 ? -10.625 4.102 -5.332 1 90.06 84 ASP B O 1
ATOM 3879 N N . LYS B 1 85 ? -11.969 3.332 -6.961 1 93.38 85 LYS B N 1
ATOM 3880 C CA . LYS B 1 85 ? -10.977 2.383 -7.449 1 93.38 85 LYS B CA 1
ATOM 3881 C C . LYS B 1 85 ? -9.742 3.104 -7.992 1 93.38 85 LYS B C 1
ATOM 3883 O O . LYS B 1 85 ? -8.609 2.75 -7.656 1 93.38 85 LYS B O 1
ATOM 3888 N N . LEU B 1 86 ? -9.984 4.094 -8.766 1 94 86 LEU B N 1
ATOM 3889 C CA . LEU B 1 86 ? -8.891 4.871 -9.336 1 94 86 LEU B CA 1
ATOM 3890 C C . LEU B 1 86 ? -8.094 5.57 -8.234 1 94 86 LEU B C 1
ATOM 3892 O O . LEU B 1 86 ? -6.863 5.609 -8.289 1 94 86 LEU B O 1
ATOM 3896 N N . SER B 1 87 ? -8.781 6.129 -7.277 1 94.5 87 SER B N 1
ATOM 3897 C CA . SER B 1 87 ? -8.125 6.805 -6.164 1 94.5 87 SER B CA 1
ATOM 3898 C C . SER B 1 87 ? -7.277 5.832 -5.348 1 94.5 87 SER B C 1
ATOM 3900 O O . SER B 1 87 ? -6.18 6.176 -4.906 1 94.5 87 SER B O 1
ATOM 3902 N N . PHE B 1 88 ? -7.859 4.676 -5.211 1 96.62 88 PHE B N 1
ATOM 3903 C CA . PHE B 1 88 ? -7.117 3.648 -4.492 1 96.62 88 PHE B CA 1
ATOM 3904 C C . PHE B 1 88 ? -5.805 3.332 -5.199 1 96.62 88 PHE B C 1
ATOM 3906 O O . PHE B 1 88 ? -4.746 3.318 -4.574 1 96.62 88 PHE B O 1
ATOM 3913 N N . VAL B 1 89 ? -5.867 3.094 -6.457 1 97.5 89 VAL B N 1
ATOM 3914 C CA . VAL B 1 89 ? -4.703 2.736 -7.262 1 97.5 89 VAL B CA 1
ATOM 3915 C C . VAL B 1 89 ? -3.689 3.879 -7.238 1 97.5 89 VAL B C 1
ATOM 3917 O O . VAL B 1 89 ? -2.506 3.662 -6.969 1 97.5 89 VAL B O 1
ATOM 3920 N N . LEU B 1 90 ? -4.148 5.082 -7.414 1 96.56 90 LEU B N 1
ATOM 3921 C CA . LEU B 1 90 ? -3.26 6.234 -7.445 1 96.56 90 LEU B CA 1
ATOM 3922 C C . LEU B 1 90 ? -2.643 6.484 -6.074 1 96.56 90 LEU B C 1
ATOM 3924 O O . LEU B 1 90 ? -1.476 6.875 -5.973 1 96.56 90 LEU B O 1
ATOM 3928 N N . GLY B 1 91 ? -3.451 6.305 -5.051 1 97.31 91 GLY B N 1
ATOM 3929 C CA . GLY B 1 91 ? -2.932 6.449 -3.699 1 97.31 91 GLY B CA 1
ATOM 3930 C C . GLY B 1 91 ? -1.811 5.477 -3.387 1 97.31 91 GLY B C 1
ATOM 3931 O O . GLY B 1 91 ? -0.766 5.871 -2.865 1 97.31 91 GLY B O 1
ATOM 3932 N N . LEU B 1 92 ? -2.049 4.227 -3.717 1 97.62 92 LEU B N 1
ATOM 3933 C CA . LEU B 1 92 ? -1.037 3.203 -3.477 1 97.62 92 LEU B CA 1
ATOM 3934 C C . LEU B 1 92 ? 0.207 3.459 -4.32 1 97.62 92 LEU B C 1
ATOM 3936 O O . LEU B 1 92 ? 1.33 3.381 -3.818 1 97.62 92 LEU B O 1
ATOM 3940 N N . LEU B 1 93 ? 0.069 3.77 -5.582 1 97.44 93 LEU B N 1
ATOM 3941 C CA . LEU B 1 93 ? 1.198 4.047 -6.465 1 97.44 93 LEU B CA 1
ATOM 3942 C C . LEU B 1 93 ? 1.987 5.254 -5.973 1 97.44 93 LEU B C 1
ATOM 3944 O O . LEU B 1 93 ? 3.213 5.297 -6.102 1 97.44 93 LEU B O 1
ATOM 3948 N N . ASN B 1 94 ? 1.273 6.242 -5.438 1 97.31 94 ASN B N 1
ATOM 3949 C CA . ASN B 1 94 ? 1.952 7.41 -4.887 1 97.31 94 ASN B CA 1
ATOM 3950 C C . ASN B 1 94 ? 2.865 7.035 -3.725 1 97.31 94 ASN B C 1
ATOM 3952 O O . ASN B 1 94 ? 3.986 7.535 -3.623 1 97.31 94 ASN B O 1
ATOM 3956 N N . VAL B 1 95 ? 2.381 6.18 -2.848 1 97.62 95 VAL B N 1
ATOM 3957 C CA . VAL B 1 95 ? 3.182 5.73 -1.712 1 97.62 95 VAL B CA 1
ATOM 3958 C C . VAL B 1 95 ? 4.41 4.977 -2.213 1 97.62 95 VAL B C 1
ATOM 3960 O O . VAL B 1 95 ? 5.527 5.223 -1.759 1 97.62 95 VAL B O 1
ATOM 3963 N N . LEU B 1 96 ? 4.238 4.098 -3.201 1 97.44 96 LEU B N 1
ATOM 3964 C CA . LEU B 1 96 ? 5.332 3.307 -3.754 1 97.44 96 LEU B CA 1
ATOM 3965 C C . LEU B 1 96 ? 6.332 4.195 -4.48 1 97.44 96 LEU B C 1
ATOM 3967 O O . LEU B 1 96 ? 7.547 4.012 -4.344 1 97.44 96 LEU B O 1
ATOM 3971 N N . PHE B 1 97 ? 5.871 5.16 -5.191 1 97.06 97 PHE B N 1
ATOM 3972 C CA . PHE B 1 97 ? 6.766 6.055 -5.922 1 97.06 97 PHE B CA 1
ATOM 3973 C C . PHE B 1 97 ? 7.52 6.961 -4.957 1 97.06 97 PHE B C 1
ATOM 3975 O O . PHE B 1 97 ? 8.688 7.277 -5.188 1 97.06 97 PHE B O 1
ATOM 3982 N N . THR B 1 98 ? 6.82 7.441 -3.953 1 96.94 98 THR B N 1
ATOM 3983 C CA . THR B 1 98 ? 7.488 8.242 -2.932 1 96.94 98 THR B CA 1
ATOM 3984 C C . THR B 1 98 ? 8.625 7.457 -2.285 1 96.94 98 THR B C 1
ATOM 3986 O O . THR B 1 98 ? 9.711 7.992 -2.07 1 96.94 98 THR B O 1
ATOM 3989 N N . GLU B 1 99 ? 8.367 6.207 -2.006 1 96.75 99 GLU B N 1
ATOM 3990 C CA . GLU B 1 99 ? 9.43 5.363 -1.466 1 96.75 99 GLU B CA 1
ATOM 3991 C C . GLU B 1 99 ? 10.586 5.242 -2.449 1 96.75 99 GLU B C 1
ATOM 3993 O O . GLU B 1 99 ? 11.75 5.285 -2.049 1 96.75 99 GLU B O 1
ATOM 3998 N N . TYR B 1 100 ? 10.305 5.094 -3.693 1 96.56 100 TYR B N 1
ATOM 3999 C CA . TYR B 1 100 ? 11.344 5.051 -4.719 1 96.56 100 TYR B CA 1
ATOM 4000 C C . TYR B 1 100 ? 12.211 6.301 -4.668 1 96.56 100 TYR B C 1
ATOM 4002 O O . TYR B 1 100 ? 13.445 6.211 -4.707 1 96.56 100 TYR B O 1
ATOM 4010 N N . VAL B 1 101 ? 11.609 7.441 -4.551 1 94.62 101 VAL B N 1
ATOM 4011 C CA . VAL B 1 101 ? 12.344 8.703 -4.539 1 94.62 101 VAL B CA 1
ATOM 4012 C C . VAL B 1 101 ? 13.219 8.781 -3.291 1 94.62 101 VAL B C 1
ATOM 4014 O O . VAL B 1 101 ? 14.391 9.141 -3.371 1 94.62 101 VAL B O 1
ATOM 4017 N N . ILE B 1 102 ? 12.648 8.367 -2.141 1 93.62 102 ILE B N 1
ATOM 4018 C CA . ILE B 1 102 ? 13.367 8.422 -0.873 1 93.62 102 ILE B CA 1
ATOM 4019 C C . ILE B 1 102 ? 14.609 7.527 -0.944 1 93.62 102 ILE B C 1
ATOM 4021 O O . ILE B 1 102 ? 15.68 7.91 -0.48 1 93.62 102 ILE B O 1
ATOM 4025 N N . LEU B 1 103 ? 14.461 6.414 -1.641 1 92.81 103 LEU B N 1
ATOM 4026 C CA . LEU B 1 103 ? 15.508 5.398 -1.59 1 92.81 103 LEU B CA 1
ATOM 4027 C C . LEU B 1 103 ? 16.5 5.586 -2.729 1 92.81 103 LEU B C 1
ATOM 4029 O O . LEU B 1 103 ? 17.703 5.352 -2.555 1 92.81 103 LEU B O 1
ATOM 4033 N N . ARG B 1 104 ? 16.047 6.117 -3.893 1 91.75 104 ARG B N 1
ATOM 4034 C CA . ARG B 1 104 ? 16.906 6.125 -5.07 1 91.75 104 ARG B CA 1
ATOM 4035 C C . ARG B 1 104 ? 17.328 7.543 -5.438 1 91.75 104 ARG B C 1
ATOM 4037 O O . ARG B 1 104 ? 18.406 7.754 -5.996 1 91.75 104 ARG B O 1
ATOM 4044 N N . GLN B 1 105 ? 16.438 8.453 -5.18 1 90.94 105 GLN B N 1
ATOM 4045 C CA . GLN B 1 105 ? 16.719 9.836 -5.555 1 90.94 105 GLN B CA 1
ATOM 4046 C C . GLN B 1 105 ? 16.422 10.789 -4.398 1 90.94 105 GLN B C 1
ATOM 4048 O O . GLN B 1 105 ? 15.664 11.758 -4.566 1 90.94 105 GLN B O 1
ATOM 4053 N N . PRO B 1 106 ? 17.109 10.578 -3.334 1 87.94 106 PRO B N 1
ATOM 4054 C CA . PRO B 1 106 ? 16.797 11.414 -2.174 1 87.94 106 PRO B CA 1
ATOM 4055 C C . PRO B 1 106 ? 17.016 12.906 -2.445 1 87.94 106 PRO B C 1
ATOM 4057 O O . PRO B 1 106 ? 16.328 13.75 -1.879 1 87.94 106 PRO B O 1
ATOM 4060 N N . ALA B 1 107 ? 17.938 13.312 -3.303 1 84.19 107 ALA B N 1
ATOM 4061 C CA . ALA B 1 107 ? 18.219 14.711 -3.645 1 84.19 107 ALA B CA 1
ATOM 4062 C C . ALA B 1 107 ? 17 15.367 -4.305 1 84.19 107 ALA B C 1
ATOM 4064 O O . ALA B 1 107 ? 16.875 16.594 -4.305 1 84.19 107 ALA B O 1
ATOM 4065 N N . ARG B 1 108 ? 16.109 14.508 -4.777 1 89.88 108 ARG B N 1
ATOM 4066 C CA . ARG B 1 108 ? 14.969 15.039 -5.516 1 89.88 108 ARG B CA 1
ATOM 4067 C C . ARG B 1 108 ? 13.703 14.992 -4.672 1 89.88 108 ARG B C 1
ATOM 4069 O O . ARG B 1 108 ? 12.625 15.352 -5.145 1 89.88 108 ARG B O 1
ATOM 4076 N N . LEU B 1 109 ? 13.852 14.633 -3.48 1 93.38 109 LEU B N 1
ATOM 4077 C CA . LEU B 1 109 ? 12.672 14.469 -2.631 1 93.38 109 LEU B CA 1
ATOM 4078 C C . LEU B 1 109 ? 11.953 15.797 -2.445 1 93.38 109 LEU B C 1
ATOM 4080 O O . LEU B 1 109 ? 10.719 15.852 -2.453 1 93.38 109 LEU B O 1
ATOM 4084 N N . TRP B 1 110 ? 12.695 16.906 -2.232 1 91.12 110 TRP B N 1
ATOM 4085 C CA . TRP B 1 110 ? 12.07 18.203 -2.029 1 91.12 110 TRP B CA 1
ATOM 4086 C C . TRP B 1 110 ? 11.281 18.625 -3.266 1 91.12 110 TRP B C 1
ATOM 4088 O O . TRP B 1 110 ? 10.227 19.266 -3.152 1 91.12 110 TRP B O 1
ATOM 4098 N N . GLN B 1 111 ? 11.766 18.281 -4.426 1 93.56 111 GLN B N 1
ATOM 4099 C CA . GLN B 1 111 ? 11.031 18.578 -5.652 1 93.56 111 GLN B CA 1
ATOM 4100 C C . GLN B 1 111 ? 9.742 17.766 -5.734 1 93.56 111 GLN B C 1
ATOM 4102 O O . GLN B 1 111 ? 8.688 18.297 -6.109 1 93.56 111 GLN B O 1
ATOM 4107 N N . TRP B 1 112 ? 9.891 16.469 -5.438 1 95.88 112 TRP B N 1
ATOM 4108 C CA . TRP B 1 112 ? 8.711 15.609 -5.41 1 95.88 112 TRP B CA 1
ATOM 4109 C C . TRP B 1 112 ? 7.676 16.141 -4.422 1 95.88 112 TRP B C 1
ATOM 4111 O O . TRP B 1 112 ? 6.477 16.125 -4.707 1 95.88 112 TRP B O 1
ATOM 4121 N N . TYR B 1 113 ? 8.148 16.625 -3.324 1 96.81 113 TYR B N 1
ATOM 4122 C CA . TYR B 1 113 ? 7.309 17.25 -2.309 1 96.81 113 TYR B CA 1
ATOM 4123 C C . TYR B 1 113 ? 6.57 18.453 -2.879 1 96.81 113 TYR B C 1
ATOM 4125 O O . TYR B 1 113 ? 5.344 18.547 -2.764 1 96.81 113 TYR B O 1
ATOM 4133 N N . LEU B 1 114 ? 7.238 19.281 -3.527 1 95.94 114 LEU B N 1
ATOM 4134 C CA . LEU B 1 114 ? 6.633 20.5 -4.07 1 95.94 114 LEU B CA 1
ATOM 4135 C C . LEU B 1 114 ? 5.652 20.156 -5.188 1 95.94 114 LEU B C 1
ATOM 4137 O O . LEU B 1 114 ? 4.605 20.797 -5.312 1 95.94 114 LEU B O 1
ATOM 4141 N N . TYR B 1 115 ? 5.98 19.188 -5.969 1 96.62 115 TYR B N 1
ATOM 4142 C CA . TYR B 1 115 ? 5.121 18.766 -7.066 1 96.62 115 TYR B CA 1
ATOM 4143 C C . TYR B 1 115 ? 3.771 18.281 -6.551 1 96.62 115 TYR B C 1
ATOM 4145 O O . TYR B 1 115 ? 2.734 18.531 -7.172 1 96.62 115 TYR B O 1
ATOM 4153 N N . GLN B 1 116 ? 3.732 17.641 -5.418 1 97.44 116 GLN B N 1
ATOM 4154 C CA . GLN B 1 116 ? 2.494 17.094 -4.875 1 97.44 116 GLN B CA 1
ATOM 4155 C C . GLN B 1 116 ? 1.747 18.141 -4.043 1 97.44 116 GLN B C 1
ATOM 4157 O O . GLN B 1 116 ? 0.516 18.141 -4 1 97.44 116 GLN B O 1
ATOM 4162 N N . LEU B 1 117 ? 2.467 19.016 -3.402 1 97.5 117 LEU B N 1
ATOM 4163 C CA . LEU B 1 117 ? 1.888 19.969 -2.453 1 97.5 117 LEU B CA 1
ATOM 4164 C C . LEU B 1 117 ? 0.867 20.875 -3.139 1 97.5 117 LEU B C 1
ATOM 4166 O O . LEU B 1 117 ? -0.251 21.031 -2.645 1 97.5 117 LEU B O 1
ATOM 4170 N N . THR B 1 118 ? 1.168 21.344 -4.293 1 94.12 118 THR B N 1
ATOM 4171 C CA . THR B 1 118 ? 0.364 22.359 -4.957 1 94.12 118 THR B CA 1
ATOM 4172 C C . THR B 1 118 ? -1.01 21.812 -5.328 1 94.12 118 THR B C 1
ATOM 4174 O O . THR B 1 118 ? -2.035 22.328 -4.875 1 94.12 118 THR B O 1
ATOM 4177 N N . PRO B 1 119 ? -1.101 20.719 -6.047 1 95.56 119 PRO B N 1
ATOM 4178 C CA . PRO B 1 119 ? -2.439 20.219 -6.371 1 95.56 119 PRO B CA 1
ATOM 4179 C C . PRO B 1 119 ? -3.203 19.719 -5.145 1 95.56 119 PRO B C 1
ATOM 4181 O O . PRO B 1 119 ? -4.422 19.891 -5.066 1 95.56 119 PRO B O 1
ATOM 4184 N N . LEU B 1 120 ? -2.582 19.172 -4.215 1 96.88 120 LEU B N 1
ATOM 4185 C CA . LEU B 1 120 ? -3.254 18.672 -3.023 1 96.88 120 LEU B CA 1
ATOM 4186 C C . LEU B 1 120 ? -3.861 19.812 -2.217 1 96.88 120 LEU B C 1
ATOM 4188 O O . LEU B 1 120 ? -5.004 19.719 -1.757 1 96.88 120 LEU B O 1
ATOM 4192 N N . LEU B 1 121 ? -3.133 20.906 -2.088 1 96.56 121 LEU B N 1
ATOM 4193 C CA . LEU B 1 121 ? -3.635 22.031 -1.299 1 96.56 121 LEU B CA 1
ATOM 4194 C C . LEU B 1 121 ? -4.738 22.766 -2.045 1 96.56 121 LEU B C 1
ATOM 4196 O O . LEU B 1 121 ? -5.691 23.25 -1.431 1 96.56 121 LEU B O 1
ATOM 4200 N N . ILE B 1 122 ? -4.602 22.844 -3.371 1 95.44 122 ILE B N 1
ATOM 4201 C CA . ILE B 1 122 ? -5.648 23.469 -4.168 1 95.44 122 ILE B CA 1
ATOM 4202 C C . ILE B 1 122 ? -6.949 22.688 -4.031 1 95.44 122 ILE B C 1
ATOM 4204 O O . ILE B 1 122 ? -8.008 23.25 -3.758 1 95.44 122 ILE B O 1
ATOM 4208 N N . LEU B 1 123 ? -6.875 21.406 -4.125 1 95.44 123 LEU B N 1
ATOM 4209 C CA . LEU B 1 123 ? -8.055 20.562 -4.023 1 95.44 123 LEU B CA 1
ATOM 4210 C C . LEU B 1 123 ? -8.625 20.578 -2.611 1 95.44 123 LEU B C 1
ATOM 4212 O O . LEU B 1 123 ? -9.844 20.594 -2.432 1 95.44 123 LEU B O 1
ATOM 4216 N N . ARG B 1 124 ? -7.82 20.641 -1.637 1 96.19 124 ARG B N 1
ATOM 4217 C CA . ARG B 1 124 ? -8.289 20.703 -0.258 1 96.19 124 ARG B CA 1
ATOM 4218 C C . ARG B 1 124 ? -9 22.031 0.019 1 96.19 124 ARG B C 1
ATOM 4220 O O . ARG B 1 124 ? -10.047 22.047 0.671 1 96.19 124 ARG B O 1
ATOM 4227 N N . TYR B 1 125 ? -8.367 23.062 -0.463 1 96 125 TYR B N 1
ATOM 4228 C CA . TYR B 1 125 ? -9 24.375 -0.262 1 96 125 TYR B CA 1
ATOM 4229 C C . TYR B 1 125 ? -10.414 24.375 -0.834 1 96 125 TYR B C 1
ATOM 4231 O O . TYR B 1 125 ? -11.344 24.859 -0.186 1 96 125 TYR B O 1
ATOM 4239 N N . TYR B 1 126 ? -10.5 23.844 -2 1 94.06 126 TYR B N 1
ATOM 4240 C CA . TYR B 1 126 ? -11.805 23.781 -2.65 1 94.06 126 TYR B CA 1
ATOM 4241 C C . TYR B 1 126 ? -12.773 22.922 -1.842 1 94.06 126 TYR B C 1
ATOM 4243 O O . TYR B 1 126 ? -13.906 23.344 -1.575 1 94.06 126 TYR B O 1
ATOM 4251 N N . SER B 1 127 ? -12.367 21.812 -1.458 1 93.81 127 SER B N 1
ATOM 4252 C CA . SER B 1 127 ? -13.219 20.891 -0.709 1 93.81 127 SER B CA 1
ATOM 4253 C C . SER B 1 127 ? -13.57 21.453 0.663 1 93.81 127 SER B C 1
ATOM 4255 O O . SER B 1 127 ? -14.719 21.344 1.106 1 93.81 127 SER B O 1
ATOM 4257 N N . TYR B 1 128 ? -12.625 22.078 1.307 1 94.56 128 TYR B N 1
ATOM 4258 C CA . TYR B 1 128 ? -12.836 22.594 2.656 1 94.56 128 TYR B CA 1
ATOM 4259 C C . TYR B 1 128 ? -13.727 23.828 2.641 1 94.56 128 TYR B C 1
ATOM 4261 O O . TYR B 1 128 ? -14.508 24.047 3.572 1 94.56 128 TYR B O 1
ATOM 4269 N N . ARG B 1 129 ? -13.633 24.578 1.595 1 93.31 129 ARG B N 1
ATOM 4270 C CA . ARG B 1 129 ? -14.531 25.719 1.458 1 93.31 129 ARG B CA 1
ATOM 4271 C C . ARG B 1 129 ? -15.977 25.25 1.273 1 93.31 129 ARG B C 1
ATOM 4273 O O . ARG B 1 129 ? -16.891 25.828 1.86 1 93.31 129 ARG B O 1
ATOM 4280 N N . LYS B 1 130 ? -16.125 24.25 0.556 1 91.19 130 LYS B N 1
ATOM 4281 C CA . LYS B 1 130 ? -17.453 23.703 0.3 1 91.19 130 LYS B CA 1
ATOM 4282 C C . LYS B 1 130 ? -18.047 23.094 1.567 1 91.19 130 LYS B C 1
ATOM 4284 O O . LYS B 1 130 ? -19.266 23.172 1.777 1 91.19 130 LYS B O 1
ATOM 4289 N N . SER B 1 131 ? -17.203 22.578 2.395 1 92.75 131 SER B N 1
ATOM 4290 C CA . SER B 1 131 ? -17.703 21.906 3.598 1 92.75 131 SER B CA 1
ATOM 4291 C C . SER B 1 131 ? -17.547 22.797 4.824 1 92.75 131 SER B C 1
ATOM 4293 O O . SER B 1 131 ? -17.656 22.328 5.957 1 92.75 131 SER B O 1
ATOM 4295 N N . ALA B 1 132 ? -17.141 24 4.652 1 93.81 132 ALA B N 1
ATOM 4296 C CA . ALA B 1 132 ? -17.016 25 5.715 1 93.81 132 ALA B CA 1
ATOM 4297 C C . ALA B 1 132 ? -15.945 24.594 6.723 1 93.81 132 ALA B C 1
ATOM 4299 O O . ALA B 1 132 ? -16.125 24.766 7.93 1 93.81 132 ALA B O 1
ATOM 4300 N N . GLN B 1 133 ? -14.852 23.984 6.199 1 94.88 133 GLN B N 1
ATOM 4301 C CA . GLN B 1 133 ? -13.781 23.516 7.062 1 94.88 133 GLN B CA 1
ATOM 4302 C C . GLN B 1 133 ? -12.469 24.219 6.738 1 94.88 133 GLN B C 1
ATOM 4304 O O . GLN B 1 133 ? -11.398 23.781 7.172 1 94.88 133 GLN B O 1
ATOM 4309 N N . HIS B 1 134 ? -12.539 25.297 6.051 1 94.62 134 HIS B N 1
ATOM 4310 C CA . HIS B 1 134 ? -11.328 25.938 5.539 1 94.62 134 HIS B CA 1
ATOM 4311 C C . HIS B 1 134 ? -10.531 26.594 6.66 1 94.62 134 HIS B C 1
ATOM 4313 O O . HIS B 1 134 ? -9.359 26.922 6.484 1 94.62 134 HIS B O 1
ATOM 4319 N N . TYR B 1 135 ? -11.109 26.797 7.809 1 95.19 135 TYR B N 1
ATOM 4320 C CA . TYR B 1 135 ? -10.367 27.359 8.93 1 95.19 135 TYR B CA 1
ATOM 4321 C C . TYR B 1 135 ? -9.305 26.406 9.43 1 95.19 135 TYR B C 1
ATOM 4323 O O . TYR B 1 135 ? -8.352 26.812 10.094 1 95.19 135 TYR B O 1
ATOM 4331 N N . PHE B 1 136 ? -9.43 25.109 9.094 1 94.44 136 PHE B N 1
ATOM 4332 C CA . PHE B 1 136 ? -8.383 24.141 9.406 1 94.44 136 PHE B CA 1
ATOM 4333 C C . PHE B 1 136 ? -7.078 24.516 8.719 1 94.44 136 PHE B C 1
ATOM 4335 O O . PHE B 1 136 ? -5.996 24.188 9.203 1 94.44 136 PHE B O 1
ATOM 4342 N N . MET B 1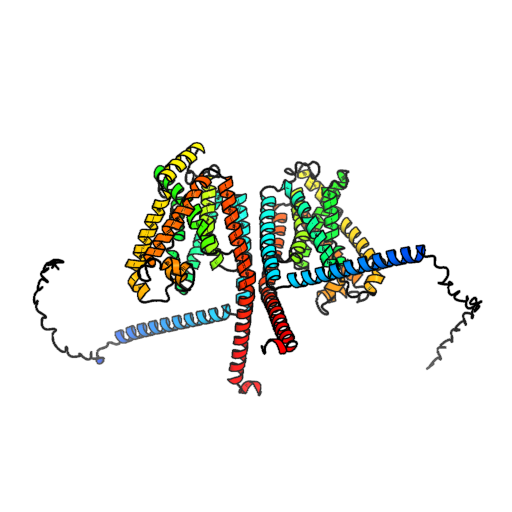 137 ? -7.184 25.219 7.676 1 96.44 137 MET B N 1
ATOM 4343 C CA . MET B 1 137 ? -6.008 25.5 6.855 1 96.44 137 MET B CA 1
ATOM 4344 C C . MET B 1 137 ? -5.191 26.641 7.441 1 96.44 137 MET B C 1
ATOM 4346 O O . MET B 1 137 ? -4.168 27.031 6.879 1 96.44 137 MET B O 1
ATOM 4350 N N . TYR B 1 138 ? -5.594 27.172 8.648 1 96.12 138 TYR B N 1
ATOM 4351 C CA . TYR B 1 138 ? -4.809 28.156 9.391 1 96.12 138 TYR B CA 1
ATOM 4352 C C . TYR B 1 138 ? -4.012 27.484 10.5 1 96.12 138 TYR B C 1
ATOM 4354 O O . TYR B 1 138 ? -3.281 28.156 11.242 1 96.12 138 TYR B O 1
ATOM 4362 N N . ASP B 1 139 ? -4.074 26.219 10.562 1 96.62 139 ASP B N 1
ATOM 4363 C CA . ASP B 1 139 ? -3.389 25.484 11.625 1 96.62 139 ASP B CA 1
ATOM 4364 C C . ASP B 1 139 ? -1.878 25.484 11.398 1 96.62 139 ASP B C 1
ATOM 4366 O O . ASP B 1 139 ? -1.403 25.859 10.32 1 96.62 139 ASP B O 1
ATOM 4370 N N . TYR B 1 140 ? -1.193 25.078 12.406 1 97.56 140 TYR B N 1
ATOM 4371 C CA . TYR B 1 140 ? 0.259 25.203 12.461 1 97.56 140 TYR B CA 1
ATOM 4372 C C . TYR B 1 140 ? 0.915 24.422 11.32 1 97.56 140 TYR B C 1
ATOM 4374 O O . TYR B 1 140 ? 1.918 24.875 10.758 1 97.56 140 TYR B O 1
ATOM 4382 N N . CYS B 1 141 ? 0.39 23.281 10.953 1 97.19 141 CYS B N 1
ATOM 4383 C CA . CYS B 1 141 ? 0.98 22.438 9.914 1 97.19 141 CYS B CA 1
ATOM 4384 C C . CYS B 1 141 ? 1.022 23.188 8.578 1 97.19 141 CYS B C 1
ATOM 4386 O O . CYS B 1 141 ? 1.976 23.047 7.812 1 97.19 141 CYS B O 1
ATOM 4388 N N . TYR B 1 142 ? 0.069 23.984 8.352 1 97.56 142 TYR B N 1
ATOM 4389 C CA . TYR B 1 142 ? 0.047 24.766 7.113 1 97.56 142 TYR B CA 1
ATOM 4390 C C . TYR B 1 142 ? 1.039 25.906 7.18 1 97.56 142 TYR B C 1
ATOM 4392 O O . TYR B 1 142 ? 1.621 26.297 6.164 1 97.56 142 TYR B O 1
ATOM 4400 N N . PHE B 1 143 ? 1.171 26.469 8.352 1 97.19 143 PHE B N 1
ATOM 4401 C CA . PHE B 1 143 ? 2.174 27.5 8.547 1 97.19 143 PHE B CA 1
ATOM 4402 C C . PHE B 1 143 ? 3.574 26.969 8.289 1 97.19 143 PHE B C 1
ATOM 4404 O O . PHE B 1 143 ? 4.375 27.609 7.602 1 97.19 143 PHE B O 1
ATOM 4411 N N . VAL B 1 144 ? 3.809 25.828 8.812 1 97.38 144 VAL B N 1
ATOM 4412 C CA . VAL B 1 144 ? 5.102 25.172 8.609 1 97.38 144 VAL B CA 1
ATOM 4413 C C . VAL B 1 144 ? 5.301 24.859 7.133 1 97.38 144 VAL B C 1
ATOM 4415 O O . VAL B 1 144 ? 6.398 25.031 6.598 1 97.38 144 VAL B O 1
ATOM 4418 N N . GLN B 1 145 ? 4.258 24.438 6.438 1 97.25 145 GLN B N 1
ATOM 4419 C CA . GLN B 1 145 ? 4.32 24.203 4.996 1 97.25 145 GLN B CA 1
ATOM 4420 C C . GLN B 1 145 ? 4.75 25.453 4.25 1 97.25 145 GLN B C 1
ATOM 4422 O O . GLN B 1 145 ? 5.621 25.406 3.379 1 97.25 145 GLN B O 1
ATOM 4427 N N . ALA B 1 146 ? 4.141 26.516 4.582 1 96.62 146 ALA B N 1
ATOM 4428 C CA . ALA B 1 146 ? 4.426 27.781 3.906 1 96.62 146 ALA B CA 1
ATOM 4429 C C . ALA B 1 146 ? 5.883 28.188 4.102 1 96.62 146 ALA B C 1
ATOM 4431 O O . ALA B 1 146 ? 6.551 28.594 3.148 1 96.62 146 ALA B O 1
ATOM 4432 N N . LEU B 1 147 ? 6.371 28.062 5.301 1 96 147 LEU B N 1
ATOM 4433 C CA . LEU B 1 147 ? 7.754 28.438 5.594 1 96 147 LEU B CA 1
ATOM 4434 C C . LEU B 1 147 ? 8.727 27.484 4.906 1 96 147 LEU B C 1
ATOM 4436 O O . LEU B 1 147 ? 9.789 27.906 4.445 1 96 147 LEU B O 1
ATOM 4440 N N . LEU B 1 148 ? 8.344 26.234 4.887 1 96.06 148 LEU B N 1
ATOM 4441 C CA . LEU B 1 148 ? 9.188 25.234 4.242 1 96.06 148 LEU B CA 1
ATOM 4442 C C . LEU B 1 148 ? 9.297 25.5 2.744 1 96.06 148 LEU B C 1
ATOM 4444 O O . LEU B 1 148 ? 10.375 25.375 2.164 1 96.06 148 LEU B O 1
ATOM 4448 N N . VAL B 1 149 ? 8.188 25.828 2.119 1 96.12 149 VAL B N 1
ATOM 4449 C CA . VAL B 1 149 ? 8.195 26.188 0.703 1 96.12 149 VAL B CA 1
ATOM 4450 C C . VAL B 1 149 ? 9.07 27.406 0.476 1 96.12 149 VAL B C 1
ATOM 4452 O O . VAL B 1 149 ? 9.898 27.422 -0.444 1 96.12 149 VAL B O 1
ATOM 4455 N N . ALA B 1 150 ? 8.961 28.406 1.342 1 94.25 150 ALA B N 1
ATOM 4456 C CA . ALA B 1 150 ? 9.789 29.609 1.245 1 94.25 150 ALA B CA 1
ATOM 4457 C C . ALA B 1 150 ? 11.273 29.266 1.366 1 94.25 150 ALA B C 1
ATOM 4459 O O . ALA B 1 150 ? 12.102 29.781 0.618 1 94.25 150 ALA B O 1
ATOM 4460 N N . PHE B 1 151 ? 11.547 28.359 2.295 1 93.25 151 PHE B N 1
ATOM 4461 C CA . PHE B 1 151 ? 12.922 27.922 2.508 1 93.25 151 PHE B CA 1
ATOM 4462 C C . PHE B 1 151 ? 13.492 27.297 1.245 1 93.25 151 PHE B C 1
ATOM 4464 O O . PHE B 1 151 ? 14.594 27.641 0.811 1 93.25 151 PHE B O 1
ATOM 4471 N N . TYR B 1 152 ? 12.758 26.422 0.607 1 90.31 152 TYR B N 1
ATOM 4472 C CA . TYR B 1 152 ? 13.242 25.703 -0.562 1 90.31 152 TYR B CA 1
ATOM 4473 C C . TYR B 1 152 ? 13.297 26.609 -1.782 1 90.31 152 TYR B C 1
ATOM 4475 O O . TYR B 1 152 ? 13.992 26.312 -2.758 1 90.31 152 TYR B O 1
ATOM 4483 N N . PHE B 1 153 ? 12.602 27.688 -1.683 1 90.75 153 PHE B N 1
ATOM 4484 C CA . PHE B 1 153 ? 12.68 28.672 -2.768 1 90.75 153 PHE B CA 1
ATOM 4485 C C . PHE B 1 153 ? 13.75 29.719 -2.48 1 90.75 153 PHE B C 1
ATOM 4487 O O . PHE B 1 153 ? 13.836 30.719 -3.186 1 90.75 153 PHE B O 1
ATOM 4494 N N . GLY B 1 154 ? 14.477 29.609 -1.428 1 87.69 154 GLY B N 1
ATOM 4495 C CA . GLY B 1 154 ? 15.688 30.391 -1.225 1 87.69 154 GLY B CA 1
ATOM 4496 C C . GLY B 1 154 ? 15.531 31.484 -0.177 1 87.69 154 GLY B C 1
ATOM 4497 O O . GLY B 1 154 ? 16.406 32.344 -0.031 1 87.69 154 GLY B O 1
ATOM 4498 N N . TRP B 1 155 ? 14.406 31.453 0.526 1 89.38 155 TRP B N 1
ATOM 4499 C CA . TRP B 1 155 ? 14.203 32.438 1.577 1 89.38 155 TRP B CA 1
ATOM 4500 C C . TRP B 1 155 ? 14.469 31.844 2.953 1 89.38 155 TRP B C 1
ATOM 4502 O O . TRP B 1 155 ? 14.07 30.703 3.229 1 89.38 155 TRP B O 1
ATOM 4512 N N . PRO B 1 156 ? 15.109 32.469 3.932 1 88.31 156 PRO B N 1
ATOM 4513 C CA . PRO B 1 156 ? 15.766 33.781 3.715 1 88.31 156 PRO B CA 1
ATOM 4514 C C . PRO B 1 156 ? 17.047 33.656 2.895 1 88.31 156 PRO B C 1
ATOM 4516 O O . PRO B 1 156 ? 17.578 32.562 2.719 1 88.31 156 PRO B O 1
ATOM 4519 N N . ARG B 1 157 ? 17.734 34.719 2.48 1 87.44 157 ARG B N 1
ATOM 4520 C CA . ARG B 1 157 ? 18.859 34.719 1.552 1 87.44 157 ARG B CA 1
ATOM 4521 C C . ARG B 1 157 ? 20.188 34.656 2.299 1 87.44 157 ARG B C 1
ATOM 4523 O O . ARG B 1 157 ? 21.156 34.062 1.82 1 87.44 157 ARG B O 1
ATOM 4530 N N . THR B 1 158 ? 20.188 35.312 3.459 1 87.81 158 THR B N 1
ATOM 4531 C CA . THR B 1 158 ? 21.422 35.312 4.234 1 87.81 158 THR B CA 1
ATOM 4532 C C . THR B 1 158 ? 21.656 33.938 4.859 1 87.81 158 THR B C 1
ATOM 4534 O O . THR B 1 158 ? 20.734 33.344 5.395 1 87.81 158 THR B O 1
ATOM 4537 N N . GLN B 1 159 ? 22.859 33.469 4.871 1 83.5 159 GLN B N 1
ATOM 4538 C CA . GLN B 1 159 ? 23.219 32.125 5.301 1 83.5 159 GLN B CA 1
ATOM 4539 C C . GLN B 1 159 ? 22.906 31.922 6.781 1 83.5 159 GLN B C 1
ATOM 4541 O O . GLN B 1 159 ? 22.391 30.875 7.176 1 83.5 159 GLN B O 1
ATOM 4546 N N . ALA B 1 160 ? 23.188 32.875 7.52 1 83.56 160 ALA B N 1
ATOM 4547 C CA . ALA B 1 160 ? 22.969 32.781 8.961 1 83.56 160 ALA B CA 1
ATOM 4548 C C . ALA B 1 160 ? 21.5 32.594 9.289 1 83.56 160 ALA B C 1
ATOM 4550 O O . ALA B 1 160 ? 21.141 31.719 10.078 1 83.56 160 ALA B O 1
ATOM 4551 N N . TRP B 1 161 ? 20.672 33.312 8.656 1 87.25 161 TRP B N 1
ATOM 4552 C CA . TRP B 1 161 ? 19.234 33.25 8.898 1 87.25 161 TRP B CA 1
ATOM 4553 C C . TRP B 1 161 ? 18.641 31.969 8.312 1 87.25 161 TRP B C 1
ATOM 4555 O O . TRP B 1 161 ? 17.688 31.406 8.867 1 87.25 161 TRP B O 1
ATOM 4565 N N . ARG B 1 162 ? 19.203 31.516 7.273 1 89.06 162 ARG B N 1
ATOM 4566 C CA . ARG B 1 162 ? 18.75 30.266 6.66 1 89.06 162 ARG B CA 1
ATOM 4567 C C . ARG B 1 162 ? 19.016 29.078 7.57 1 89.06 162 ARG B C 1
ATOM 4569 O O . ARG B 1 162 ? 18.172 28.188 7.703 1 89.06 162 ARG B O 1
ATOM 4576 N N . GLN B 1 163 ? 20.172 29.125 8.172 1 87.5 163 GLN B N 1
ATOM 4577 C CA . GLN B 1 163 ? 20.547 28.047 9.078 1 87.5 163 GLN B CA 1
ATOM 4578 C C . GLN B 1 163 ? 19.625 28.016 10.297 1 87.5 163 GLN B C 1
ATOM 4580 O O . GLN B 1 163 ? 19.141 26.953 10.688 1 87.5 163 GLN B O 1
ATOM 4585 N N . VAL B 1 164 ? 19.312 29.125 10.781 1 87.69 164 VAL B N 1
ATOM 4586 C CA . VAL B 1 164 ? 18.453 29.234 11.953 1 87.69 164 VAL B CA 1
ATOM 4587 C C . VAL B 1 164 ? 17.031 28.797 11.578 1 87.69 164 VAL B C 1
ATOM 4589 O O . VAL B 1 164 ? 16.391 28.062 12.32 1 87.69 164 VAL B O 1
ATOM 4592 N N . MET B 1 165 ? 16.625 29.25 10.469 1 91.06 165 MET B N 1
ATOM 4593 C CA . MET B 1 165 ? 15.289 28.891 10 1 91.06 165 MET B CA 1
ATOM 4594 C C . MET B 1 165 ? 15.18 27.391 9.789 1 91.06 165 MET B C 1
ATOM 4596 O O . MET B 1 165 ? 14.172 26.781 10.133 1 91.06 165 MET B O 1
ATOM 4600 N N . PHE B 1 166 ? 16.219 26.812 9.281 1 92.19 166 PHE B N 1
ATOM 4601 C CA . PHE B 1 166 ? 16.188 25.391 9.016 1 92.19 166 PHE B CA 1
ATOM 4602 C C . PHE B 1 166 ? 16.062 24.594 10.32 1 92.19 166 PHE B C 1
ATOM 4604 O O . PHE B 1 166 ? 15.312 23.625 10.398 1 92.19 166 PHE B O 1
ATOM 4611 N N . VAL B 1 167 ? 16.781 25.016 11.273 1 92.56 167 VAL B N 1
ATOM 4612 C CA . VAL B 1 167 ? 16.719 24.297 12.547 1 92.56 167 VAL B CA 1
ATOM 4613 C C . VAL B 1 167 ? 15.305 24.422 13.133 1 92.56 167 VAL B C 1
ATOM 4615 O O . VAL B 1 167 ? 14.766 23.453 13.664 1 92.56 167 VAL B O 1
ATOM 4618 N N . ALA B 1 168 ? 14.742 25.609 13.031 1 94.12 168 ALA B N 1
ATOM 4619 C CA . ALA B 1 168 ? 13.383 25.828 13.516 1 94.12 168 ALA B CA 1
ATOM 4620 C C . ALA B 1 168 ? 12.391 24.953 12.742 1 94.12 168 ALA B C 1
ATOM 4622 O O . ALA B 1 168 ? 11.5 24.344 13.336 1 94.12 168 ALA B O 1
ATOM 4623 N N . LEU B 1 169 ? 12.594 24.875 11.445 1 95.75 169 LEU B N 1
ATOM 4624 C CA . LEU B 1 169 ? 11.719 24.078 10.594 1 95.75 169 LEU B CA 1
ATOM 4625 C C . LEU B 1 169 ? 11.898 22.594 10.867 1 95.75 169 LEU B C 1
ATOM 4627 O O . LEU B 1 169 ? 10.922 21.844 10.898 1 95.75 169 LEU B O 1
ATOM 4631 N N . PHE B 1 170 ? 13.148 22.219 11.039 1 96 170 PHE B N 1
ATOM 4632 C CA . PHE B 1 170 ? 13.445 20.828 11.367 1 96 170 PHE B CA 1
ATOM 4633 C C . PHE B 1 170 ? 12.734 20.422 12.648 1 96 170 PHE B C 1
ATOM 4635 O O . PHE B 1 170 ? 12.07 19.375 12.688 1 96 170 PHE B O 1
ATOM 4642 N N . ALA B 1 171 ? 12.828 21.25 13.617 1 97.25 171 ALA B N 1
ATOM 4643 C CA . ALA B 1 171 ? 12.219 20.938 14.906 1 97.25 171 ALA B CA 1
ATOM 4644 C C . ALA B 1 171 ? 10.695 20.938 14.805 1 97.25 171 ALA B C 1
ATOM 4646 O O . ALA B 1 171 ? 10.023 20.078 15.367 1 97.25 171 ALA B O 1
ATOM 4647 N N . SER B 1 172 ? 10.148 21.859 14.102 1 97.69 172 SER B N 1
ATOM 4648 C CA . SER B 1 172 ? 8.703 21.969 13.938 1 97.69 172 SER B CA 1
ATOM 4649 C C . SER B 1 172 ? 8.156 20.781 13.156 1 97.69 172 SER B C 1
ATOM 4651 O O . SER B 1 172 ? 7.117 20.219 13.516 1 97.69 172 SER B O 1
ATOM 4653 N N . ALA B 1 173 ? 8.852 20.406 12.094 1 98.31 173 ALA B N 1
ATOM 4654 C CA . ALA B 1 173 ? 8.414 19.328 11.227 1 98.31 173 ALA B CA 1
ATOM 4655 C C . ALA B 1 173 ? 8.484 17.984 11.953 1 98.31 173 ALA B C 1
ATOM 4657 O O . ALA B 1 173 ? 7.555 17.172 11.867 1 98.31 173 ALA B O 1
ATOM 4658 N N . ASN B 1 174 ? 9.578 17.797 12.703 1 98.44 174 ASN B N 1
ATOM 4659 C CA . ASN B 1 174 ? 9.82 16.5 13.344 1 98.44 174 ASN B CA 1
ATOM 4660 C C . ASN B 1 174 ? 9.289 16.484 14.773 1 98.44 174 ASN B C 1
ATOM 4662 O O . ASN B 1 174 ? 9.406 15.477 15.469 1 98.44 174 ASN B O 1
ATOM 4666 N N . GLY B 1 175 ? 8.742 17.562 15.211 1 98.12 175 GLY B N 1
ATOM 4667 C CA . GLY B 1 175 ? 8.078 17.688 16.5 1 98.12 175 GLY B CA 1
ATOM 4668 C C . GLY B 1 175 ? 6.566 17.766 16.391 1 98.12 175 GLY B C 1
ATOM 4669 O O . GLY B 1 175 ? 5.91 16.766 16.047 1 98.12 175 GLY B O 1
ATOM 4670 N N . PRO B 1 176 ? 6.027 18.969 16.531 1 98 176 PRO B N 1
ATOM 4671 C CA . PRO B 1 176 ? 4.566 19.062 16.609 1 98 176 PRO B CA 1
ATOM 4672 C C . PRO B 1 176 ? 3.891 18.594 15.312 1 98 176 PRO B C 1
ATOM 4674 O O . PRO B 1 176 ? 2.818 18 15.352 1 98 176 PRO B O 1
ATOM 4677 N N . VAL B 1 177 ? 4.41 18.844 14.117 1 98.5 177 VAL B N 1
ATOM 4678 C CA . VAL B 1 177 ? 3.771 18.469 12.867 1 98.5 177 VAL B CA 1
ATOM 4679 C C . VAL B 1 177 ? 3.742 16.953 12.734 1 98.5 177 VAL B C 1
ATOM 4681 O O . VAL B 1 177 ? 2.707 16.359 12.406 1 98.5 177 VAL B O 1
ATOM 4684 N N . LEU B 1 178 ? 4.793 16.312 13.039 1 98.75 178 LEU B N 1
ATOM 4685 C CA . LEU B 1 178 ? 4.875 14.867 12.961 1 98.75 178 LEU B CA 1
ATOM 4686 C C . LEU B 1 178 ? 3.939 14.211 13.977 1 98.75 178 LEU B C 1
ATOM 4688 O O . LEU B 1 178 ? 3.146 13.336 13.625 1 98.75 178 LEU B O 1
ATOM 4692 N N . TRP B 1 179 ? 3.986 14.688 15.148 1 98.5 179 TRP B N 1
ATOM 4693 C CA . TRP B 1 179 ? 3.238 14.047 16.234 1 98.5 179 TRP B CA 1
ATOM 4694 C C . TRP B 1 179 ? 1.758 14.398 16.156 1 98.5 179 TRP B C 1
ATOM 4696 O O . TRP B 1 179 ? 0.922 13.742 16.781 1 98.5 179 TRP B O 1
ATOM 4706 N N . ALA B 1 180 ? 1.432 15.391 15.414 1 98.06 180 ALA B N 1
ATOM 4707 C CA . ALA B 1 180 ? 0.022 15.664 15.148 1 98.06 180 ALA B CA 1
ATOM 4708 C C . ALA B 1 180 ? -0.631 14.508 14.406 1 98.06 180 ALA B C 1
ATOM 4710 O O . ALA B 1 180 ? -1.847 14.312 14.484 1 98.06 180 ALA B O 1
ATOM 4711 N N . MET B 1 181 ? 0.13 13.719 13.672 1 98.44 181 MET B N 1
ATOM 4712 C CA . MET B 1 181 ? -0.419 12.555 12.984 1 98.44 181 MET B CA 1
ATOM 4713 C C . MET B 1 181 ? -1.012 11.562 13.977 1 98.44 181 MET B C 1
ATOM 4715 O O . MET B 1 181 ? -2.029 10.922 13.695 1 98.44 181 MET B O 1
ATOM 4719 N N . VAL B 1 182 ? -0.359 11.477 15.117 1 97.5 182 VAL B N 1
ATOM 4720 C CA . VAL B 1 182 ? -0.843 10.594 16.172 1 97.5 182 VAL B CA 1
ATOM 4721 C C . VAL B 1 182 ? -2.037 11.242 16.875 1 97.5 182 VAL B C 1
ATOM 4723 O O . VAL B 1 182 ? -3.078 10.602 17.062 1 97.5 182 VAL B O 1
ATOM 4726 N N . ALA B 1 183 ? -1.909 12.5 17.156 1 94.81 183 ALA B N 1
ATOM 4727 C CA . ALA B 1 183 ? -2.93 13.219 17.906 1 94.81 183 ALA B CA 1
ATOM 4728 C C . ALA B 1 183 ? -4.234 13.32 17.125 1 94.81 183 ALA B C 1
ATOM 4730 O O . ALA B 1 183 ? -5.32 13.211 17.688 1 94.81 183 ALA B O 1
ATOM 4731 N N . TRP B 1 184 ? -4.102 13.531 15.836 1 94.81 184 TRP B N 1
ATOM 4732 C CA . TRP B 1 184 ? -5.285 13.719 15.008 1 94.81 184 TRP B CA 1
ATOM 4733 C C . TRP B 1 184 ? -5.656 12.43 14.289 1 94.81 184 TRP B C 1
ATOM 4735 O O . TRP B 1 184 ? -6.527 12.422 13.414 1 94.81 184 TRP B O 1
ATOM 4745 N N . ARG B 1 185 ? -4.914 11.336 14.523 1 95.94 185 ARG B N 1
ATOM 4746 C CA . ARG B 1 185 ? -5.215 10 14.016 1 95.94 185 ARG B CA 1
ATOM 4747 C C . ARG B 1 185 ? -5.234 9.984 12.492 1 95.94 185 ARG B C 1
ATOM 4749 O O . ARG B 1 185 ? -6.18 9.477 11.883 1 95.94 185 ARG B O 1
ATOM 4756 N N . ASN B 1 186 ? -4.25 10.617 11.953 1 98.06 186 ASN B N 1
ATOM 4757 C CA . ASN B 1 186 ? -4.09 10.477 10.516 1 98.06 186 ASN B CA 1
ATOM 4758 C C . ASN B 1 186 ? -4.059 9.008 10.094 1 98.06 186 ASN B C 1
ATOM 4760 O O . ASN B 1 186 ? -3.475 8.172 10.781 1 98.06 186 ASN B O 1
ATOM 4764 N N . ALA B 1 187 ? -4.715 8.688 9 1 98.25 187 ALA B N 1
ATOM 4765 C CA . ALA B 1 187 ? -4.867 7.305 8.539 1 98.25 187 ALA B CA 1
ATOM 4766 C C . ALA B 1 187 ? -4.523 7.18 7.055 1 98.25 187 ALA B C 1
ATOM 4768 O O . ALA B 1 187 ? -4.953 8 6.242 1 98.25 187 ALA B O 1
ATOM 4769 N N . LEU B 1 188 ? -3.717 6.16 6.738 1 97.88 188 LEU B N 1
ATOM 4770 C CA . LEU B 1 188 ? -3.373 5.875 5.352 1 97.88 188 LEU B CA 1
ATOM 4771 C C . LEU B 1 188 ? -4.508 5.137 4.648 1 97.88 188 LEU B C 1
ATOM 4773 O O . LEU B 1 188 ? -4.582 3.906 4.703 1 97.88 188 LEU B O 1
ATOM 4777 N N . VAL B 1 189 ? -5.383 5.883 4.051 1 97.12 189 VAL B N 1
ATOM 4778 C CA . VAL B 1 189 ? -6.547 5.375 3.334 1 97.12 189 VAL B CA 1
ATOM 4779 C C . VAL B 1 189 ? -6.422 5.707 1.849 1 97.12 189 VAL B C 1
ATOM 4781 O O . VAL B 1 189 ? -6.777 6.809 1.423 1 97.12 189 VAL B O 1
ATOM 4784 N N . PHE B 1 190 ? -6.094 4.797 1.068 1 97 190 PHE B N 1
ATOM 4785 C CA . PHE B 1 190 ? -5.605 5.02 -0.288 1 97 190 PHE B CA 1
ATOM 4786 C C . PHE B 1 190 ? -6.688 5.645 -1.158 1 97 190 PHE B C 1
ATOM 4788 O O . PHE B 1 190 ? -6.387 6.41 -2.076 1 97 190 PHE B O 1
ATOM 4795 N N . HIS B 1 191 ? -7.914 5.363 -0.908 1 94.44 191 HIS B N 1
ATOM 4796 C CA . HIS B 1 191 ? -8.961 5.828 -1.814 1 94.44 191 HIS B CA 1
ATOM 4797 C C . HIS B 1 191 ? -9.547 7.156 -1.34 1 94.44 191 HIS B C 1
ATOM 4799 O O . HIS B 1 191 ? -10.422 7.723 -2 1 94.44 191 HIS B O 1
ATOM 4805 N N . SER B 1 192 ? -9.078 7.703 -0.221 1 95.56 192 SER B N 1
ATOM 4806 C CA . SER B 1 192 ? -9.57 8.969 0.311 1 95.56 192 SER B CA 1
ATOM 4807 C C . SER B 1 192 ? -8.586 10.102 0.054 1 95.56 192 SER B C 1
ATOM 4809 O O . SER B 1 192 ? -7.555 10.195 0.72 1 95.56 192 SER B O 1
ATOM 4811 N N . LEU B 1 193 ? -8.969 10.977 -0.775 1 94.38 193 LEU B N 1
ATOM 4812 C CA . LEU B 1 193 ? -8.109 12.117 -1.072 1 94.38 193 LEU B CA 1
ATOM 4813 C C . LEU B 1 193 ? -7.898 12.977 0.169 1 94.38 193 LEU B C 1
ATOM 4815 O O . LEU B 1 193 ? -6.797 13.477 0.404 1 94.38 193 LEU B O 1
ATOM 4819 N N . ASP B 1 194 ? -8.906 13.164 0.952 1 95.12 194 ASP B N 1
ATOM 4820 C CA . ASP B 1 194 ? -8.836 13.984 2.16 1 95.12 194 ASP B CA 1
ATOM 4821 C C . ASP B 1 194 ? -7.848 13.398 3.162 1 95.12 194 ASP B C 1
ATOM 4823 O O . ASP B 1 194 ? -6.953 14.094 3.643 1 95.12 194 ASP B O 1
ATOM 4827 N N . LYS B 1 195 ? -7.961 12.141 3.426 1 96.94 195 LYS B N 1
ATOM 4828 C CA . LYS B 1 195 ? -7.086 11.492 4.398 1 96.94 195 LYS B CA 1
ATOM 4829 C C . LYS B 1 195 ? -5.656 11.398 3.873 1 96.94 195 LYS B C 1
ATOM 4831 O O . LYS B 1 195 ? -4.699 11.594 4.621 1 96.94 195 LYS B O 1
ATOM 4836 N N . MET B 1 196 ? -5.547 11.133 2.613 1 97.62 196 MET B N 1
ATOM 4837 C CA . MET B 1 196 ? -4.219 11.07 2.014 1 97.62 196 MET B CA 1
ATOM 4838 C C . MET B 1 196 ? -3.539 12.438 2.066 1 97.62 196 MET B C 1
ATOM 4840 O O . MET B 1 196 ? -2.332 12.531 2.293 1 97.62 196 MET B O 1
ATOM 4844 N N . THR B 1 197 ? -4.289 13.492 1.812 1 97.62 197 THR B N 1
ATOM 4845 C CA . THR B 1 197 ? -3.742 14.844 1.883 1 97.62 197 THR B CA 1
ATOM 4846 C C . THR B 1 197 ? -3.291 15.172 3.303 1 97.62 197 THR B C 1
ATOM 4848 O O . THR B 1 197 ? -2.229 15.766 3.5 1 97.62 197 THR B O 1
ATOM 4851 N N . SER B 1 198 ? -4.113 14.766 4.301 1 98 198 SER B N 1
ATOM 4852 C CA . SER B 1 198 ? -3.732 14.977 5.691 1 98 198 SER B CA 1
ATOM 4853 C C . SER B 1 198 ? -2.432 14.258 6.023 1 98 198 SER B C 1
ATOM 4855 O O . SER B 1 198 ? -1.552 14.82 6.68 1 98 198 SER B O 1
ATOM 4857 N N . VAL B 1 199 ? -2.297 13.047 5.512 1 98.44 199 VAL B N 1
ATOM 4858 C CA . VAL B 1 199 ? -1.061 12.297 5.715 1 98.44 199 VAL B CA 1
ATOM 4859 C C . VAL B 1 199 ? 0.099 13.016 5.031 1 98.44 199 VAL B C 1
ATOM 4861 O O . VAL B 1 199 ? 1.167 13.188 5.621 1 98.44 199 VAL B O 1
ATOM 4864 N N . PHE B 1 200 ? -0.105 13.531 3.877 1 98 200 PHE B N 1
ATOM 4865 C CA . PHE B 1 200 ? 0.924 14.211 3.094 1 98 200 PHE B CA 1
ATOM 4866 C C . PHE B 1 200 ? 1.435 15.445 3.82 1 98 200 PHE B C 1
ATOM 4868 O O . PHE B 1 200 ? 2.645 15.617 3.988 1 98 200 PHE B O 1
ATOM 4875 N N . ILE B 1 201 ? 0.588 16.25 4.266 1 97.81 201 ILE B N 1
ATOM 4876 C CA . ILE B 1 201 ? 0.977 17.562 4.789 1 97.81 201 ILE B CA 1
ATOM 4877 C C . ILE B 1 201 ? 1.734 17.375 6.105 1 97.81 201 ILE B C 1
ATOM 4879 O O . ILE B 1 201 ? 2.443 18.297 6.547 1 97.81 201 ILE B O 1
ATOM 4883 N N . HIS B 1 202 ? 1.574 16.234 6.699 1 98.62 202 HIS B N 1
ATOM 4884 C CA . HIS B 1 202 ? 2.232 16.031 7.984 1 98.62 202 HIS B CA 1
ATOM 4885 C C . HIS B 1 202 ? 3.488 15.18 7.84 1 98.62 202 HIS B C 1
ATOM 4887 O O . HIS B 1 202 ? 4.453 15.359 8.586 1 98.62 202 HIS B O 1
ATOM 4893 N N . ILE B 1 203 ? 3.57 14.281 6.844 1 98.31 203 ILE B N 1
ATOM 4894 C CA . ILE B 1 203 ? 4.691 13.344 6.781 1 98.31 203 ILE B CA 1
ATOM 4895 C C . ILE B 1 203 ? 5.797 13.922 5.898 1 98.31 203 ILE B C 1
ATOM 4897 O O . ILE B 1 203 ? 6.977 13.625 6.102 1 98.31 203 ILE B O 1
ATOM 4901 N N . PHE B 1 204 ? 5.496 14.734 4.977 1 98.25 204 PHE B N 1
ATOM 4902 C CA . PHE B 1 204 ? 6.492 15.172 4.008 1 98.25 204 PHE B CA 1
ATOM 4903 C C . PHE B 1 204 ? 7.449 16.188 4.625 1 98.25 204 PHE B C 1
ATOM 4905 O O . PHE B 1 204 ? 8.656 16.141 4.379 1 98.25 204 PHE B O 1
ATOM 4912 N N . PRO B 1 205 ? 6.938 17.109 5.477 1 98 205 PRO B N 1
ATOM 4913 C CA . PRO B 1 205 ? 7.898 18.031 6.086 1 98 205 PRO B CA 1
ATOM 4914 C C . PRO B 1 205 ? 9 17.312 6.859 1 98 205 PRO B C 1
ATOM 4916 O O . PRO B 1 205 ? 10.188 17.578 6.629 1 98 205 PRO B O 1
ATOM 4919 N N . PRO B 1 206 ? 8.672 16.359 7.715 1 98.06 206 PRO B N 1
ATOM 4920 C CA . PRO B 1 206 ? 9.758 15.641 8.375 1 98.06 206 PRO B CA 1
ATOM 4921 C C . PRO B 1 206 ? 10.633 14.859 7.395 1 98.06 206 PRO B C 1
ATOM 4923 O O . PRO B 1 206 ? 11.844 14.75 7.598 1 98.06 206 PRO B O 1
ATOM 4926 N N . LEU B 1 207 ? 10.109 14.359 6.309 1 96.75 207 LEU B N 1
ATOM 4927 C CA . LEU B 1 207 ? 10.883 13.594 5.336 1 96.75 207 LEU B CA 1
ATOM 4928 C C . LEU B 1 207 ? 11.875 14.492 4.594 1 96.75 207 LEU B C 1
ATOM 4930 O O . LEU B 1 207 ? 13.047 14.141 4.453 1 96.75 207 LEU B O 1
ATOM 4934 N N . VAL B 1 208 ? 11.422 15.625 4.16 1 95.12 208 VAL B N 1
ATOM 4935 C CA . VAL B 1 208 ? 12.289 16.484 3.361 1 95.12 208 VAL B CA 1
ATOM 4936 C C . VAL B 1 208 ? 13.344 17.125 4.262 1 95.12 208 VAL B C 1
ATOM 4938 O O . VAL B 1 208 ? 14.477 17.359 3.834 1 95.12 208 VAL B O 1
ATOM 4941 N N . THR B 1 209 ? 13.016 17.453 5.531 1 94.19 209 THR B N 1
ATOM 4942 C CA . THR B 1 209 ? 14.016 18 6.438 1 94.19 209 THR B CA 1
ATOM 4943 C C . THR B 1 209 ? 15.008 16.922 6.875 1 94.19 209 THR B C 1
ATOM 4945 O O . THR B 1 209 ? 16.188 17.219 7.094 1 94.19 209 THR B O 1
ATOM 4948 N N . TYR B 1 210 ? 14.516 15.688 7.016 1 94 210 TYR B N 1
ATOM 4949 C CA . TYR B 1 210 ? 15.406 14.555 7.234 1 94 210 TYR B CA 1
ATOM 4950 C C . TYR B 1 210 ? 16.438 14.453 6.121 1 94 210 TYR B C 1
ATOM 4952 O O . TYR B 1 210 ? 17.641 14.32 6.387 1 94 210 TYR B O 1
ATOM 4960 N N . ASN B 1 211 ? 15.875 14.5 4.961 1 90 211 ASN B N 1
ATOM 4961 C CA . ASN B 1 211 ? 16.75 14.391 3.805 1 90 211 ASN B CA 1
ATOM 4962 C C . ASN B 1 211 ? 17.766 15.531 3.77 1 90 211 ASN B C 1
ATOM 4964 O O . ASN B 1 211 ? 18.953 15.312 3.494 1 90 211 ASN B O 1
ATOM 4968 N N . ALA B 1 212 ? 17.391 16.703 4.039 1 88.31 212 ALA B N 1
ATOM 4969 C CA . ALA B 1 212 ? 18.266 17.859 4.02 1 88.31 212 ALA B CA 1
ATOM 4970 C C . ALA B 1 212 ? 19.328 17.766 5.102 1 88.31 212 ALA B C 1
ATOM 4972 O O . ALA B 1 212 ? 20.484 18.125 4.879 1 88.31 212 ALA B O 1
ATOM 4973 N N . ARG B 1 213 ? 18.969 17.234 6.215 1 89.25 213 ARG B N 1
ATOM 4974 C CA . ARG B 1 213 ? 19.891 17.125 7.34 1 89.25 213 ARG B CA 1
ATOM 4975 C C . ARG B 1 213 ? 20.906 16 7.117 1 89.25 213 ARG B C 1
ATOM 4977 O O . ARG B 1 213 ? 22.094 16.172 7.398 1 89.25 213 ARG B O 1
ATOM 4984 N N . TRP B 1 214 ? 20.438 14.906 6.598 1 88.12 214 TRP B N 1
ATOM 4985 C CA . TRP B 1 214 ? 21.281 13.719 6.637 1 88.12 214 TRP B CA 1
ATOM 4986 C C . TRP B 1 214 ? 21.828 13.398 5.25 1 88.12 214 TRP B C 1
ATOM 4988 O O . TRP B 1 214 ? 22.781 12.633 5.117 1 88.12 214 TRP B O 1
ATOM 4998 N N . HIS B 1 215 ? 21.266 13.883 4.227 1 79.44 215 HIS B N 1
ATOM 4999 C CA . HIS B 1 215 ? 21.75 13.594 2.885 1 79.44 215 HIS B CA 1
ATOM 5000 C C . HIS B 1 215 ? 22.141 14.875 2.15 1 79.44 215 HIS B C 1
ATOM 5002 O O . HIS B 1 215 ? 21.922 14.992 0.943 1 79.44 215 HIS B O 1
ATOM 5008 N N . SER B 1 216 ? 22.578 15.859 2.889 1 64.19 216 SER B N 1
ATOM 5009 C CA . SER B 1 216 ? 22.953 17.172 2.387 1 64.19 216 SER B CA 1
ATOM 5010 C C . SER B 1 216 ? 24.109 17.078 1.388 1 64.19 216 SER B C 1
ATOM 5012 O O . SER B 1 216 ? 24.203 17.891 0.465 1 64.19 216 SER B O 1
ATOM 5014 N N . ASP B 1 217 ? 24.922 16.219 1.736 1 58.88 217 ASP B N 1
ATOM 5015 C CA . ASP B 1 217 ? 26.047 16.078 0.833 1 58.88 217 ASP B CA 1
ATOM 5016 C C . ASP B 1 217 ? 25.594 15.727 -0.58 1 58.88 217 ASP B C 1
ATOM 5018 O O . ASP B 1 217 ? 26.281 16.047 -1.557 1 58.88 217 ASP B O 1
ATOM 5022 N N . LEU B 1 218 ? 24.562 15.062 -0.583 1 52.97 218 LEU B N 1
ATOM 5023 C CA . LEU B 1 218 ? 24 14.672 -1.875 1 52.97 218 LEU B CA 1
ATOM 5024 C C . LEU B 1 218 ? 23.219 15.82 -2.504 1 52.97 218 LEU B C 1
ATOM 5026 O O . LEU B 1 218 ? 22.953 15.805 -3.707 1 52.97 218 LEU B O 1
ATOM 5030 N N . ILE B 1 219 ? 22.891 16.688 -1.496 1 54 219 ILE B N 1
ATOM 5031 C CA . ILE B 1 219 ? 22.094 17.828 -1.969 1 54 219 ILE B CA 1
ATOM 5032 C C . ILE B 1 219 ? 23.016 18.906 -2.535 1 54 219 ILE B C 1
ATOM 5034 O O . ILE B 1 219 ? 23.812 19.5 -1.801 1 54 219 ILE B O 1
ATOM 5038 N N . ILE B 1 220 ? 23.453 18.688 -3.717 1 47.25 220 ILE B N 1
ATOM 5039 C CA . ILE B 1 220 ? 24.438 19.469 -4.453 1 47.25 220 ILE B CA 1
ATOM 5040 C C . ILE B 1 220 ? 24.125 20.953 -4.285 1 47.25 220 ILE B C 1
ATOM 5042 O O . ILE B 1 220 ? 25 21.797 -4.48 1 47.25 220 ILE B O 1
ATOM 5046 N N . SER B 1 221 ? 22.859 21.25 -4.035 1 49.69 221 SER B N 1
ATOM 5047 C CA . SER B 1 221 ? 22.641 22.672 -4.27 1 49.69 221 SER B CA 1
ATOM 5048 C C . SER B 1 221 ? 22.969 23.5 -3.027 1 49.69 221 SER B C 1
ATOM 5050 O O . SER B 1 221 ? 22.609 23.125 -1.911 1 49.69 221 SER B O 1
ATOM 5052 N N . ARG B 1 222 ? 24.016 24.25 -3.113 1 49.91 222 ARG B N 1
ATOM 5053 C CA . ARG B 1 222 ? 24.25 25.391 -2.238 1 49.91 222 ARG B CA 1
ATOM 5054 C C . ARG B 1 222 ? 22.953 25.906 -1.631 1 49.91 222 ARG B C 1
ATOM 5056 O O . ARG B 1 222 ? 22.953 26.562 -0.584 1 49.91 222 ARG B O 1
ATOM 5063 N N . ARG B 1 223 ? 21.922 25.594 -2.299 1 52.69 223 ARG B N 1
ATOM 5064 C CA . ARG B 1 223 ? 20.625 26.172 -1.95 1 52.69 223 ARG B CA 1
ATOM 5065 C C . ARG B 1 223 ? 20.047 25.484 -0.716 1 52.69 223 ARG B C 1
ATOM 5067 O O . ARG B 1 223 ? 19.359 26.125 0.087 1 52.69 223 ARG B O 1
ATOM 5074 N N . ILE B 1 224 ? 20.469 24.188 -0.56 1 60.03 224 ILE B N 1
ATOM 5075 C CA . ILE B 1 224 ? 19.828 23.5 0.56 1 60.03 224 ILE B CA 1
ATOM 5076 C C . ILE B 1 224 ? 20.891 23.141 1.607 1 60.03 224 ILE B C 1
ATOM 5078 O O . ILE B 1 224 ? 20.547 22.891 2.77 1 60.03 224 ILE B O 1
ATOM 5082 N N . GLY B 1 225 ? 22.016 23.234 1.239 1 62.59 225 GLY B N 1
ATOM 5083 C CA . GLY B 1 225 ? 23.078 22.859 2.146 1 62.59 225 GLY B CA 1
ATOM 5084 C C . GLY B 1 225 ? 23.125 23.703 3.406 1 62.59 225 GLY B C 1
ATOM 5085 O O . GLY B 1 225 ? 23.203 24.922 3.334 1 62.59 225 GLY B O 1
ATOM 5086 N N . ILE B 1 226 ? 22.75 23.062 4.488 1 71.88 226 ILE B N 1
ATOM 5087 C CA . ILE B 1 226 ? 22.656 23.734 5.785 1 71.88 226 ILE B CA 1
ATOM 5088 C C . ILE B 1 226 ? 24.047 23.812 6.414 1 71.88 226 ILE B C 1
ATOM 5090 O O . ILE B 1 226 ? 24.422 24.859 6.961 1 71.88 226 ILE B O 1
ATOM 5094 N N . CYS B 1 227 ? 24.703 22.672 6.258 1 73.5 227 CYS B N 1
ATOM 5095 C CA . CYS B 1 227 ? 26.047 22.594 6.828 1 73.5 227 CYS B CA 1
ATOM 5096 C C . CYS B 1 227 ? 26.969 21.781 5.934 1 73.5 227 CYS B C 1
ATOM 5098 O O . CYS B 1 227 ? 26.547 20.812 5.301 1 73.5 227 CYS B O 1
ATOM 5100 N N . SER B 1 228 ? 28.141 22.297 5.793 1 70.19 228 SER B N 1
ATOM 5101 C CA . SER B 1 228 ? 29.125 21.641 4.938 1 70.19 228 SER B CA 1
ATOM 5102 C C . SER B 1 228 ? 29.75 20.438 5.641 1 70.19 228 SER B C 1
ATOM 5104 O O . SER B 1 228 ? 30.094 19.438 4.992 1 70.19 228 SER B O 1
ATOM 5106 N N . HIS B 1 229 ? 29.891 20.562 6.98 1 75.75 229 HIS B N 1
ATOM 5107 C CA . HIS B 1 229 ? 30.484 19.5 7.766 1 75.75 229 HIS B CA 1
ATOM 5108 C C . HIS B 1 229 ? 29.594 19.094 8.938 1 75.75 229 HIS B C 1
ATOM 5110 O O . HIS B 1 229 ? 28.875 19.938 9.492 1 75.75 229 HIS B O 1
ATOM 5116 N N . GLU B 1 230 ? 29.672 17.828 9.281 1 82.88 230 GLU B N 1
ATOM 5117 C CA . GLU B 1 230 ? 28.844 17.281 10.352 1 82.88 230 GLU B CA 1
ATOM 5118 C C . GLU B 1 230 ? 29.094 18.016 11.664 1 82.88 230 GLU B C 1
ATOM 5120 O O . GLU B 1 230 ? 28.156 18.297 12.414 1 82.88 230 GLU B O 1
ATOM 5125 N N . ALA B 1 231 ? 30.312 18.328 11.891 1 83 231 ALA B N 1
ATOM 5126 C CA . ALA B 1 231 ? 30.656 19.047 13.125 1 83 231 ALA B CA 1
ATOM 5127 C C . ALA B 1 231 ? 29.969 20.406 13.188 1 83 231 ALA B C 1
ATOM 5129 O O . ALA B 1 231 ? 29.5 20.828 14.25 1 83 231 ALA B O 1
ATOM 5130 N N . ASP B 1 232 ? 29.875 21.109 12.102 1 81.5 232 ASP B N 1
ATOM 5131 C CA . ASP B 1 232 ? 29.203 22.391 12.016 1 81.5 232 ASP B CA 1
ATOM 5132 C C . ASP B 1 232 ? 27.688 22.25 12.219 1 81.5 232 ASP B C 1
ATOM 5134 O O . ASP B 1 232 ? 27.062 23.109 12.836 1 81.5 232 ASP B O 1
ATOM 5138 N N . CYS B 1 233 ? 27.203 21.188 11.719 1 84.06 233 CYS B N 1
ATOM 5139 C CA . CYS B 1 233 ? 25.781 20.938 11.883 1 84.06 233 CYS B CA 1
ATOM 5140 C C . CYS B 1 233 ? 25.422 20.688 13.344 1 84.06 233 CYS B C 1
ATOM 5142 O O . CYS B 1 233 ? 24.422 21.203 13.844 1 84.06 233 CYS B O 1
ATOM 5144 N N . ILE B 1 234 ? 26.297 19.938 13.961 1 85.69 234 ILE B N 1
ATOM 5145 C CA . ILE B 1 234 ? 26.078 19.625 15.367 1 85.69 234 ILE B CA 1
ATOM 5146 C C . ILE B 1 234 ? 26.156 20.906 16.203 1 85.69 234 ILE B C 1
ATOM 5148 O O . ILE B 1 234 ? 25.312 21.141 17.078 1 85.69 234 ILE B O 1
ATOM 5152 N N . ALA B 1 235 ? 27.141 21.719 15.938 1 85.62 235 ALA B N 1
ATOM 5153 C CA . ALA B 1 235 ? 27.297 22.984 16.656 1 85.62 235 ALA B CA 1
ATOM 5154 C C . ALA B 1 235 ? 26.094 23.906 16.422 1 85.62 235 ALA B C 1
ATOM 5156 O O . ALA B 1 235 ? 25.609 24.547 17.359 1 85.62 235 ALA B O 1
ATOM 5157 N N . LEU B 1 236 ? 25.641 23.906 15.266 1 84 236 LEU B N 1
ATOM 5158 C CA . LEU B 1 236 ? 24.469 24.703 14.906 1 84 236 LEU B CA 1
ATOM 5159 C C . LEU B 1 236 ? 23.25 24.2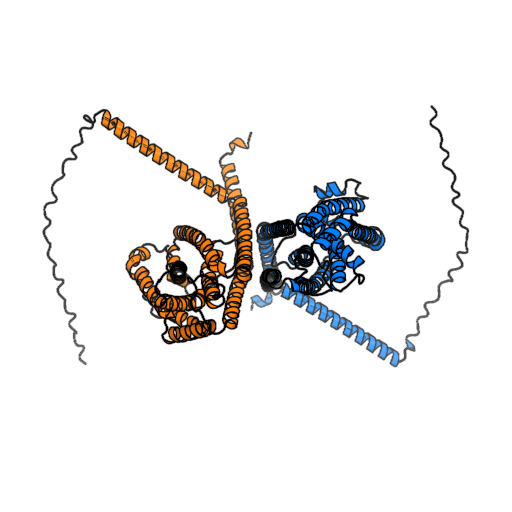66 15.688 1 84 236 LEU B C 1
ATOM 5161 O O . LEU B 1 236 ? 22.531 25.078 16.281 1 84 236 LEU B O 1
ATOM 5165 N N . GLY B 1 237 ? 23.016 23.031 15.688 1 88 237 GLY B N 1
ATOM 5166 C CA . GLY B 1 237 ? 21.891 22.484 16.422 1 88 237 GLY B CA 1
ATOM 5167 C C . GLY B 1 237 ? 21.953 22.766 17.922 1 88 237 GLY B C 1
ATOM 5168 O O . GLY B 1 237 ? 20.969 23.188 18.516 1 88 237 GLY B O 1
ATOM 5169 N N . ARG B 1 238 ? 23.125 22.547 18.406 1 86.69 238 ARG B N 1
ATOM 5170 C CA . ARG B 1 238 ? 23.312 22.797 19.828 1 86.69 238 ARG B CA 1
ATOM 5171 C C . ARG B 1 238 ? 22.969 24.25 20.188 1 86.69 238 ARG B C 1
ATOM 5173 O O . ARG B 1 238 ? 22.234 24.5 21.141 1 86.69 238 ARG B O 1
ATOM 5180 N N . ARG B 1 239 ? 23.422 25.156 19.422 1 84.44 239 ARG B N 1
ATOM 5181 C CA . ARG B 1 239 ? 23.172 26.578 19.672 1 84.44 239 ARG B CA 1
ATOM 5182 C C . ARG B 1 239 ? 21.688 26.906 19.5 1 84.44 239 ARG B C 1
ATOM 5184 O O . ARG B 1 239 ? 21.094 27.562 20.359 1 84.44 239 ARG B O 1
ATOM 5191 N N . ALA B 1 240 ? 21.125 26.422 18.484 1 84.19 240 ALA B N 1
ATOM 5192 C CA . ALA B 1 240 ? 19.75 26.766 18.141 1 84.19 240 ALA B CA 1
ATOM 5193 C C . ALA B 1 240 ? 18.766 26.141 19.141 1 84.19 240 ALA B C 1
ATOM 5195 O O . ALA B 1 240 ? 17.828 26.797 19.578 1 84.19 240 ALA B O 1
ATOM 5196 N N . PHE B 1 241 ? 19.031 24.953 19.547 1 83.31 241 PHE B N 1
ATOM 5197 C CA . PHE B 1 241 ? 18.125 24.266 20.469 1 83.31 241 PHE B CA 1
ATOM 5198 C C . PHE B 1 241 ? 18.281 24.812 21.875 1 83.31 241 PHE B C 1
ATOM 5200 O O . PHE B 1 241 ? 17.297 24.891 22.625 1 83.31 241 PHE B O 1
ATOM 5207 N N . THR B 1 242 ? 19.5 25.203 22.172 1 79 242 THR B N 1
ATOM 5208 C CA . THR B 1 242 ? 19.766 25.75 23.5 1 79 242 THR B CA 1
ATOM 5209 C C . THR B 1 242 ? 19 27.062 23.703 1 79 242 THR B C 1
ATOM 5211 O O . THR B 1 242 ? 18.484 27.312 24.781 1 79 242 THR B O 1
ATOM 5214 N N . VAL B 1 243 ? 18.844 27.828 22.688 1 79.5 243 VAL B N 1
ATOM 5215 C CA . VAL B 1 243 ? 18.156 29.094 22.812 1 79.5 243 VAL B CA 1
ATOM 5216 C C . VAL B 1 243 ? 16.703 28.953 22.391 1 79.5 243 VAL B C 1
ATOM 5218 O O . VAL B 1 243 ? 16 29.938 22.156 1 79.5 243 VAL B O 1
ATOM 5221 N N . ALA B 1 244 ? 16.156 27.828 22.188 1 86.88 244 ALA B N 1
ATOM 5222 C CA . ALA B 1 244 ? 14.773 27.453 21.922 1 86.88 244 ALA B CA 1
ATOM 5223 C C . ALA B 1 244 ? 14.266 28.125 20.641 1 86.88 244 ALA B C 1
ATOM 5225 O O . ALA B 1 244 ? 13.133 28.594 20.594 1 86.88 244 ALA B O 1
ATOM 5226 N N . VAL B 1 245 ? 15.023 28.188 19.609 1 84.12 245 VAL B N 1
ATOM 5227 C CA . VAL B 1 245 ? 14.672 28.766 18.312 1 84.12 245 VAL B CA 1
ATOM 5228 C C . VAL B 1 245 ? 13.422 28.078 17.766 1 84.12 245 VAL B C 1
ATOM 5230 O O . VAL B 1 245 ? 12.539 28.734 17.219 1 84.12 245 VAL B O 1
ATOM 5233 N N . PRO B 1 246 ? 13.234 26.875 18.031 1 85.56 246 PRO B N 1
ATOM 5234 C CA . PRO B 1 246 ? 12.07 26.188 17.469 1 85.56 246 PRO B CA 1
ATOM 5235 C C . PRO B 1 246 ? 10.742 26.75 17.969 1 85.56 246 PRO B C 1
ATOM 5237 O O . PRO B 1 246 ? 9.742 26.734 17.25 1 85.56 246 PRO B O 1
ATOM 5240 N N . LEU B 1 247 ? 10.781 27.297 19.094 1 92.62 247 LEU B N 1
ATOM 5241 C CA . LEU B 1 247 ? 9.539 27.781 19.688 1 92.62 247 LEU B CA 1
ATOM 5242 C C . LEU B 1 247 ? 9.172 29.141 19.109 1 92.62 247 LEU B C 1
ATOM 5244 O O . LEU B 1 247 ? 8.023 29.594 19.234 1 92.62 247 LEU B O 1
ATOM 5248 N N . VAL B 1 248 ? 10.133 29.766 18.5 1 91 248 VAL B N 1
ATOM 5249 C CA . VAL B 1 248 ? 9.914 31.109 18.016 1 91 248 VAL B CA 1
ATOM 5250 C C . VAL B 1 248 ? 8.875 31.094 16.891 1 91 248 VAL B C 1
ATOM 5252 O O . VAL B 1 248 ? 7.922 31.875 16.906 1 91 248 VAL B O 1
ATOM 5255 N N . ILE B 1 249 ? 9.07 30.234 15.945 1 92.06 249 ILE B N 1
ATOM 5256 C CA . ILE B 1 249 ? 8.148 30.219 14.812 1 92.06 249 ILE B CA 1
ATOM 5257 C C . ILE B 1 249 ? 6.762 29.797 15.281 1 92.06 249 ILE B C 1
ATOM 5259 O O . ILE B 1 249 ? 5.75 30.266 14.758 1 92.06 249 ILE B O 1
ATOM 5263 N N . PHE B 1 250 ? 6.684 28.984 16.281 1 96.81 250 PHE B N 1
ATOM 5264 C CA . PHE B 1 250 ? 5.398 28.578 16.828 1 96.81 250 PHE B CA 1
ATOM 5265 C C . PHE B 1 250 ? 4.684 29.75 17.484 1 96.81 250 PHE B C 1
ATOM 5267 O O . PHE B 1 250 ? 3.48 29.938 17.281 1 96.81 250 PHE B O 1
ATOM 5274 N N . LEU B 1 251 ? 5.445 30.484 18.266 1 96.56 251 LEU B N 1
ATOM 5275 C CA . LEU B 1 251 ? 4.852 31.609 18.969 1 96.56 251 LEU B CA 1
ATOM 5276 C C . LEU B 1 251 ? 4.336 32.656 17.984 1 96.56 251 LEU B C 1
ATOM 5278 O O . LEU B 1 251 ? 3.301 33.281 18.219 1 96.56 251 LEU B O 1
ATOM 5282 N N . ILE B 1 252 ? 5.086 32.812 16.938 1 95.94 252 ILE B N 1
ATOM 5283 C CA . ILE B 1 252 ? 4.633 33.719 15.891 1 95.94 252 ILE B CA 1
ATOM 5284 C C . ILE B 1 252 ? 3.316 33.219 15.305 1 95.94 252 ILE B C 1
ATOM 5286 O O . ILE B 1 252 ? 2.346 33.969 15.211 1 95.94 252 ILE B O 1
ATOM 5290 N N . TRP B 1 253 ? 3.254 32 14.961 1 97.5 253 TRP B N 1
ATOM 5291 C CA . TRP B 1 253 ? 2.037 31.422 14.406 1 97.5 253 TRP B CA 1
ATOM 5292 C C . TRP B 1 253 ? 0.882 31.516 15.398 1 97.5 253 TRP B C 1
ATOM 5294 O O . TRP B 1 253 ? -0.236 31.875 15.023 1 97.5 253 TRP B O 1
ATOM 5304 N N . GLN B 1 254 ? 1.126 31.141 16.672 1 97.69 254 GLN B N 1
ATOM 5305 C CA . GLN B 1 254 ? 0.073 31.125 17.672 1 97.69 254 GLN B CA 1
ATOM 5306 C C . GLN B 1 254 ? -0.551 32.5 17.828 1 97.69 254 GLN B C 1
ATOM 5308 O O . GLN B 1 254 ? -1.771 32.625 17.969 1 97.69 254 GLN B O 1
ATOM 5313 N N . THR B 1 255 ? 0.304 33.531 17.828 1 97.19 255 THR B N 1
ATOM 5314 C CA . THR B 1 255 ? -0.169 34.906 17.953 1 97.19 255 THR B CA 1
ATOM 5315 C C . THR B 1 255 ? -1.021 35.281 16.75 1 97.19 255 THR B C 1
ATOM 5317 O O . THR B 1 255 ? -2.102 35.844 16.906 1 97.19 255 THR B O 1
ATOM 5320 N N . LEU B 1 256 ? -0.545 34.938 15.586 1 97.31 256 LEU B N 1
ATOM 5321 C CA . LEU B 1 256 ? -1.279 35.219 14.359 1 97.31 256 LEU B CA 1
ATOM 5322 C C . LEU B 1 256 ? -2.6 34.469 14.328 1 97.31 256 LEU B C 1
ATOM 5324 O O . LEU B 1 256 ? -3.621 35 13.891 1 97.31 256 LEU B O 1
ATOM 5328 N N . TYR B 1 257 ? -2.549 33.219 14.766 1 96.94 257 TYR B N 1
ATOM 5329 C CA . TYR B 1 257 ? -3.742 32.406 14.773 1 96.94 257 TYR B CA 1
ATOM 5330 C C . TYR B 1 257 ? -4.805 32.969 15.703 1 96.94 257 TYR B C 1
ATOM 5332 O O . TYR B 1 257 ? -5.977 33.062 15.344 1 96.94 257 TYR B O 1
ATOM 5340 N N . LEU B 1 258 ? -4.398 33.344 16.906 1 96 258 LEU B N 1
ATOM 5341 C CA . LEU B 1 258 ? -5.336 33.938 17.859 1 96 258 LEU B CA 1
ATOM 5342 C C . LEU B 1 258 ? -5.898 35.25 17.344 1 96 258 LEU B C 1
ATOM 5344 O O . LEU B 1 258 ? -7.086 35.531 17.531 1 96 258 LEU B O 1
ATOM 5348 N N . ALA B 1 259 ? -5.059 36.031 16.719 1 97.19 259 ALA B N 1
ATOM 5349 C CA . ALA B 1 259 ? -5.539 37.281 16.094 1 97.19 259 ALA B CA 1
ATOM 5350 C C . ALA B 1 259 ? -6.578 36.969 15.023 1 97.19 259 ALA B C 1
ATOM 5352 O O . ALA B 1 259 ? -7.59 37.688 14.922 1 97.19 259 ALA B O 1
ATOM 5353 N N . LYS B 1 260 ? -6.328 35.938 14.234 1 96.88 260 LYS B N 1
ATOM 5354 C CA . LYS B 1 260 ? -7.246 35.562 13.172 1 96.88 260 LYS B CA 1
ATOM 5355 C C . LYS B 1 260 ? -8.586 35.094 13.734 1 96.88 260 LYS B C 1
ATOM 5357 O O . LYS B 1 260 ? -9.641 35.562 13.297 1 96.88 260 LYS B O 1
ATOM 5362 N N . ILE B 1 261 ? -8.562 34.281 14.758 1 94.81 261 ILE B N 1
ATOM 5363 C CA . ILE B 1 261 ? -9.758 33.625 15.273 1 94.81 261 ILE B CA 1
ATOM 5364 C C . ILE B 1 261 ? -10.508 34.562 16.219 1 94.81 261 ILE B C 1
ATOM 5366 O O . ILE B 1 261 ? -11.734 34.688 16.156 1 94.81 261 ILE B O 1
ATOM 5370 N N . LEU B 1 262 ? -9.836 35.375 17.062 1 94.38 262 LEU B N 1
ATOM 5371 C CA . LEU B 1 262 ? -10.469 36.125 18.141 1 94.38 262 LEU B CA 1
ATOM 5372 C C . LEU B 1 262 ? -10.766 37.562 17.703 1 94.38 262 LEU B C 1
ATOM 5374 O O . LEU B 1 262 ? -11.57 38.25 18.328 1 94.38 262 LEU B O 1
ATOM 5378 N N . VAL B 1 263 ? -10.062 38 16.672 1 95.81 263 VAL B N 1
ATOM 5379 C CA . VAL B 1 263 ? -10.234 39.406 16.312 1 95.81 263 VAL B CA 1
ATOM 5380 C C . VAL B 1 263 ? -10.758 39.5 14.875 1 95.81 263 VAL B C 1
ATOM 5382 O O . VAL B 1 263 ? -11.891 39.938 14.648 1 95.81 263 VAL B O 1
ATOM 5385 N N . ILE B 1 264 ? -10.055 38.969 13.953 1 96.56 264 ILE B N 1
ATOM 5386 C CA . ILE B 1 264 ? -10.344 39.188 12.539 1 96.56 264 ILE B CA 1
ATOM 5387 C C . ILE B 1 264 ? -11.617 38.438 12.148 1 96.56 264 ILE B C 1
ATOM 5389 O O . ILE B 1 264 ? -12.508 39 11.516 1 96.56 264 ILE B O 1
ATOM 5393 N N . SER B 1 265 ? -11.703 37.156 12.531 1 95.94 265 SER B N 1
ATOM 5394 C CA . SER B 1 265 ? -12.828 36.344 12.086 1 95.94 265 SER B CA 1
ATOM 5395 C C . SER B 1 265 ? -13.875 36.188 13.188 1 95.94 265 SER B C 1
ATOM 5397 O O . SER B 1 265 ? -14.781 35.375 13.086 1 95.94 265 SER B O 1
ATOM 5399 N N . ARG B 1 266 ? -13.836 36.906 14.234 1 93.75 266 ARG B N 1
ATOM 5400 C CA . ARG B 1 266 ? -14.703 36.75 15.391 1 93.75 266 ARG B CA 1
ATOM 5401 C C . ARG B 1 266 ? -16.172 36.875 15 1 93.75 266 ARG B C 1
ATOM 5403 O O . ARG B 1 266 ? -17 36.031 15.32 1 93.75 266 ARG B O 1
ATOM 5410 N N . ARG B 1 267 ? -16.516 37.906 14.289 1 94.38 267 ARG B N 1
ATOM 5411 C CA . ARG B 1 267 ? -17.891 38.188 13.906 1 94.38 267 ARG B CA 1
ATOM 5412 C C . ARG B 1 267 ? -18.422 37.094 12.977 1 94.38 267 ARG B C 1
ATOM 5414 O O . ARG B 1 267 ? -19.562 36.656 13.117 1 94.38 267 ARG B O 1
ATOM 5421 N N . LYS B 1 268 ? -17.562 36.75 12.055 1 95.19 268 LYS B N 1
ATOM 5422 C CA . LYS B 1 268 ? -17.953 35.719 11.102 1 95.19 268 LYS B CA 1
ATOM 5423 C C . LYS B 1 268 ? -18.203 34.375 11.805 1 95.19 268 LYS B C 1
ATOM 5425 O O . LYS B 1 268 ? -19.172 33.688 11.5 1 95.19 268 LYS B O 1
ATOM 5430 N N . LEU B 1 269 ? -17.344 34.031 12.703 1 94.12 269 LEU B N 1
ATOM 5431 C CA . LEU B 1 269 ? -17.453 32.781 13.43 1 94.12 269 LEU B CA 1
ATOM 5432 C C . LEU B 1 269 ? -18.656 32.781 14.367 1 94.12 269 LEU B C 1
ATOM 5434 O O . LEU B 1 269 ? -19.328 31.766 14.531 1 94.12 269 LEU B O 1
ATOM 5438 N N . ASP B 1 270 ? -18.969 33.906 14.867 1 92.19 270 ASP B N 1
ATOM 5439 C CA . ASP B 1 270 ? -20.125 34.031 15.75 1 92.19 270 ASP B CA 1
ATOM 5440 C C . ASP B 1 270 ? -21.422 33.938 14.961 1 92.19 270 ASP B C 1
ATOM 5442 O O . ASP B 1 270 ? -22.391 33.344 15.43 1 92.19 270 ASP B O 1
ATOM 5446 N N . ARG B 1 271 ? -21.406 34.406 13.82 1 93.31 271 ARG B N 1
ATOM 5447 C CA . ARG B 1 271 ? -22.609 34.469 13 1 93.31 271 ARG B CA 1
ATOM 5448 C C . ARG B 1 271 ? -22.875 33.156 12.305 1 93.31 271 ARG B C 1
ATOM 5450 O O . ARG B 1 271 ? -24.031 32.812 12.008 1 93.31 271 ARG B O 1
ATOM 5457 N N . ASN B 1 272 ? -21.828 32.438 12.047 1 94.44 272 ASN B N 1
ATOM 5458 C CA . ASN B 1 272 ? -21.953 31.188 11.281 1 94.44 272 ASN B CA 1
ATOM 5459 C C . ASN B 1 272 ? -21.469 29.984 12.078 1 94.44 272 ASN B C 1
ATOM 5461 O O . ASN B 1 272 ? -20.297 29.609 11.977 1 94.44 272 ASN B O 1
ATOM 5465 N N . PRO B 1 273 ? -22.281 29.328 12.672 1 90.12 273 PRO B N 1
ATOM 5466 C CA . PRO B 1 273 ? -21.891 28.188 13.492 1 90.12 273 PRO B CA 1
ATOM 5467 C C . PRO B 1 273 ? -21.484 26.984 12.656 1 90.12 273 PRO B C 1
ATOM 5469 O O . PRO B 1 273 ? -20.906 26.016 13.18 1 90.12 273 PRO B O 1
ATOM 5472 N N . GLU B 1 274 ? -21.656 27.031 11.367 1 90.94 274 GLU B N 1
ATOM 5473 C CA . GLU B 1 274 ? -21.328 25.922 10.492 1 90.94 274 GLU B CA 1
ATOM 5474 C C . GLU B 1 274 ? -19.828 25.859 10.203 1 90.94 274 GLU B C 1
ATOM 5476 O O . GLU B 1 274 ? -19.312 24.828 9.797 1 90.94 274 GLU B O 1
ATOM 5481 N N . LEU B 1 275 ? -19.266 27.016 10.438 1 93.75 275 LEU B N 1
ATOM 5482 C CA . LEU B 1 275 ? -17.828 27.047 10.219 1 93.75 275 LEU B CA 1
ATOM 5483 C C . LEU B 1 275 ? -17.094 26.234 11.289 1 93.75 275 LEU B C 1
ATOM 5485 O O . LEU B 1 275 ? -17.281 26.469 12.484 1 93.75 275 LEU B O 1
ATOM 5489 N N . ILE B 1 276 ? -16.219 25.359 10.781 1 92.5 276 ILE B N 1
ATOM 5490 C CA . ILE B 1 276 ? -15.555 24.453 11.703 1 92.5 276 ILE B CA 1
ATOM 5491 C C . ILE B 1 276 ? -14.109 24.906 11.906 1 92.5 276 ILE B C 1
ATOM 5493 O O . ILE B 1 276 ? -13.359 25.078 10.938 1 92.5 276 ILE B O 1
ATOM 5497 N N . THR B 1 277 ? -13.781 25.156 13.117 1 92.75 277 THR B N 1
ATOM 5498 C CA . THR B 1 277 ? -12.406 25.406 13.539 1 92.75 277 THR B CA 1
ATOM 5499 C C . THR B 1 277 ? -11.859 24.203 14.32 1 92.75 277 THR B C 1
ATOM 5501 O O . THR B 1 277 ? -12.609 23.297 14.664 1 92.75 277 THR B O 1
ATOM 5504 N N . SER B 1 278 ? -10.594 24.219 14.547 1 92.62 278 SER B N 1
ATOM 5505 C CA . SER B 1 278 ? -9.992 23.156 15.336 1 92.62 278 SER B CA 1
ATOM 5506 C C . SER B 1 278 ? -10.641 23.047 16.703 1 92.62 278 SER B C 1
ATOM 5508 O O . SER B 1 278 ? -10.898 21.953 17.203 1 92.62 278 SER B O 1
ATOM 5510 N N . LEU B 1 279 ? -10.969 24.188 17.312 1 91.81 279 LEU B N 1
ATOM 5511 C CA . LEU B 1 279 ? -11.617 24.188 18.625 1 91.81 279 LEU B CA 1
ATOM 5512 C C . LEU B 1 279 ? -13.008 23.562 18.547 1 91.81 279 LEU B C 1
ATOM 5514 O O . LEU B 1 279 ? -13.352 22.688 19.344 1 91.81 279 LEU B O 1
ATOM 5518 N N . ARG B 1 280 ? -13.805 23.953 17.594 1 90.56 280 ARG B N 1
ATOM 5519 C CA . ARG B 1 280 ? -15.164 23.453 17.438 1 90.56 280 ARG B CA 1
ATOM 5520 C C . ARG B 1 280 ? -15.164 21.953 17.125 1 90.56 280 ARG B C 1
ATOM 5522 O O . ARG B 1 280 ? -16.031 21.219 17.594 1 90.56 280 ARG B O 1
ATOM 5529 N N . TRP B 1 281 ? -14.18 21.562 16.375 1 90.81 281 TRP B N 1
ATOM 5530 C CA . TRP B 1 281 ? -14.047 20.156 16.047 1 90.81 281 TRP B CA 1
ATOM 5531 C C . TRP B 1 281 ? -13.711 19.328 17.281 1 90.81 281 TRP B C 1
ATOM 5533 O O . TRP B 1 281 ? -14.312 18.266 17.516 1 90.81 281 TRP B O 1
ATOM 5543 N N . LEU B 1 282 ? -12.844 19.844 18.078 1 90.5 282 LEU B N 1
ATOM 5544 C CA . LEU B 1 282 ? -12.352 19.109 19.234 1 90.5 282 LEU B CA 1
ATOM 5545 C C . LEU B 1 282 ? -13.398 19.078 20.344 1 90.5 282 LEU B C 1
ATOM 5547 O O . LEU B 1 282 ? -13.391 18.172 21.188 1 90.5 282 LEU B O 1
ATOM 5551 N N . THR B 1 283 ? -14.344 20 20.312 1 87.88 283 THR B N 1
ATOM 5552 C CA . THR B 1 283 ? -15.344 20.078 21.375 1 87.88 283 THR B CA 1
ATOM 5553 C C . THR B 1 283 ? -16.688 19.547 20.875 1 87.88 283 THR B C 1
ATOM 5555 O O . THR B 1 283 ? -17.719 19.719 21.547 1 87.88 283 THR B O 1
ATOM 5558 N N . ARG B 1 284 ? -16.672 19 19.703 1 85.31 284 ARG B N 1
ATOM 5559 C CA . ARG B 1 284 ? -17.922 18.516 19.125 1 85.31 284 ARG B CA 1
ATOM 5560 C C . ARG B 1 284 ? -18.562 17.453 20 1 85.31 284 ARG B C 1
ATOM 5562 O O . ARG B 1 284 ? -19.781 17.359 20.078 1 85.31 284 ARG B O 1
ATOM 5569 N N . HIS B 1 285 ? -17.781 16.641 20.547 1 81.62 285 HIS B N 1
ATOM 5570 C CA . HIS B 1 285 ? -18.281 15.641 21.469 1 81.62 285 HIS B CA 1
ATOM 5571 C C . HIS B 1 285 ? -18.141 16.094 22.922 1 81.62 285 HIS B C 1
ATOM 5573 O O . HIS B 1 285 ? -17.062 16.016 23.5 1 81.62 285 HIS B O 1
ATOM 5579 N N . SER B 1 286 ? -19.375 16.359 23.328 1 77.06 286 SER B N 1
ATOM 5580 C CA . SER B 1 286 ? -19.406 16.859 24.703 1 77.06 286 SER B CA 1
ATOM 5581 C C . SER B 1 286 ? -19.109 15.766 25.703 1 77.06 286 SER B C 1
ATOM 5583 O O . SER B 1 286 ? -19.5 14.609 25.516 1 77.06 286 SER B O 1
ATOM 5585 N N . GLY B 1 287 ? -17.984 15.867 26.469 1 79.62 287 GLY B N 1
ATOM 5586 C CA . GLY B 1 287 ? -17.688 14.898 27.516 1 79.62 287 GLY B CA 1
ATOM 5587 C C . GLY B 1 287 ? -16.375 14.156 27.281 1 79.62 287 GLY B C 1
ATOM 5588 O O . GLY B 1 287 ? -15.93 13.391 28.141 1 79.62 287 GLY B O 1
ATOM 5589 N N . SER B 1 288 ? -15.969 14.398 26.188 1 84.81 288 SER B N 1
ATOM 5590 C CA . SER B 1 288 ? -14.695 13.727 25.922 1 84.81 288 SER B CA 1
ATOM 5591 C C . SER B 1 288 ? -13.586 14.281 26.797 1 84.81 288 SER B C 1
ATOM 5593 O O . SER B 1 288 ? -13.727 15.344 27.391 1 84.81 288 SER B O 1
ATOM 5595 N N . ALA B 1 289 ? -12.57 13.492 26.953 1 87.94 289 ALA B N 1
ATOM 5596 C CA . ALA B 1 289 ? -11.398 13.93 27.703 1 87.94 289 ALA B CA 1
ATOM 5597 C C . ALA B 1 289 ? -10.828 15.219 27.125 1 87.94 289 ALA B C 1
ATOM 5599 O O . ALA B 1 289 ? -10.391 16.109 27.859 1 87.94 289 ALA B O 1
ATOM 5600 N N . VAL B 1 290 ? -10.945 15.391 25.859 1 88.5 290 VAL B N 1
ATOM 5601 C CA . VAL B 1 290 ? -10.406 16.562 25.188 1 88.5 290 VAL B CA 1
ATOM 5602 C C . VAL B 1 290 ? -11.25 17.797 25.516 1 88.5 290 VAL B C 1
ATOM 5604 O O . VAL B 1 290 ? -10.711 18.859 25.797 1 88.5 290 VAL B O 1
ATOM 5607 N N . SER B 1 291 ? -12.484 17.609 25.547 1 87.94 291 SER B N 1
ATOM 5608 C CA . SER B 1 291 ? -13.375 18.719 25.891 1 87.94 291 SER B CA 1
ATOM 5609 C C . SER B 1 291 ? -13.148 19.188 27.328 1 87.94 291 SER B C 1
ATOM 5611 O O . SER B 1 291 ? -13.188 20.391 27.594 1 87.94 291 SER B O 1
ATOM 5613 N N . ARG B 1 292 ? -12.906 18.297 28.172 1 90.31 292 ARG B N 1
ATOM 5614 C CA . ARG B 1 292 ? -12.641 18.641 29.562 1 90.31 292 ARG B CA 1
ATOM 5615 C C . ARG B 1 292 ? -11.344 19.422 29.688 1 90.31 292 ARG B C 1
ATOM 5617 O O . ARG B 1 292 ? -11.281 20.406 30.453 1 90.31 292 ARG B O 1
ATOM 5624 N N . MET B 1 293 ? -10.422 19 28.953 1 92.5 293 MET B N 1
ATOM 5625 C CA . MET B 1 293 ? -9.133 19.688 28.969 1 92.5 293 MET B CA 1
ATOM 5626 C C . MET B 1 293 ? -9.273 21.109 28.438 1 92.5 293 MET B C 1
ATOM 5628 O O . MET B 1 293 ? -8.641 22.031 28.953 1 92.5 293 MET B O 1
ATOM 5632 N N . LEU B 1 294 ? -10.102 21.281 27.5 1 93.06 294 LEU B N 1
ATOM 5633 C CA . LEU B 1 294 ? -10.242 22.578 26.844 1 93.06 294 LEU B CA 1
ATOM 5634 C C . LEU B 1 294 ? -11.133 23.5 27.672 1 93.06 294 LEU B C 1
ATOM 5636 O O . LEU B 1 294 ? -11.164 24.703 27.422 1 93.06 294 LEU B O 1
ATOM 5640 N N . ASN B 1 295 ? -11.773 22.953 28.672 1 90.69 295 ASN B N 1
ATOM 5641 C CA . ASN B 1 295 ? -12.656 23.734 29.531 1 90.69 295 ASN B CA 1
ATOM 5642 C C . ASN B 1 295 ? -12 24.078 30.859 1 90.69 295 ASN B C 1
ATOM 5644 O O . ASN B 1 295 ? -12.664 24.562 31.781 1 90.69 295 ASN B O 1
ATOM 5648 N N . ILE B 1 296 ? -10.812 23.859 30.969 1 90.69 296 ILE B N 1
ATOM 5649 C CA . ILE B 1 296 ? -10.109 24.031 32.219 1 90.69 296 ILE B CA 1
ATOM 5650 C C . ILE B 1 296 ? -10.227 25.469 32.688 1 90.69 296 ILE B C 1
ATOM 5652 O O . ILE B 1 296 ? -10.25 25.75 33.906 1 90.69 296 ILE B O 1
ATOM 5656 N N . PHE B 1 297 ? -10.328 26.484 31.828 1 90.38 297 PHE B N 1
ATOM 5657 C CA . PHE B 1 297 ? -10.438 27.891 32.188 1 90.38 297 PHE B CA 1
ATOM 5658 C C . PHE B 1 297 ? -11.867 28.375 32 1 90.38 297 PHE B C 1
ATOM 5660 O O . PHE B 1 297 ? -12.133 29.578 32.062 1 90.38 297 PHE B O 1
ATOM 5667 N N . GLY B 1 298 ? -12.766 27.438 31.656 1 88.62 298 GLY B N 1
ATOM 5668 C CA . GLY B 1 298 ? -14.148 27.781 31.375 1 88.62 298 GLY B CA 1
ATOM 5669 C C . GLY B 1 298 ? -14.484 27.812 29.906 1 88.62 298 GLY B C 1
ATOM 5670 O O . GLY B 1 298 ? -13.594 27.875 29.062 1 88.62 298 GLY B O 1
ATOM 5671 N N . GLU B 1 299 ? -15.695 27.891 29.562 1 86.12 299 GLU B N 1
ATOM 5672 C CA . GLU B 1 299 ? -16.188 27.797 28.188 1 86.12 299 GLU B CA 1
ATOM 5673 C C . GLU B 1 299 ? -15.828 29.047 27.391 1 86.12 299 GLU B C 1
ATOM 5675 O O . GLU B 1 299 ? -15.594 28.969 26.188 1 86.12 299 GLU B O 1
ATOM 5680 N N . ARG B 1 300 ? -15.695 30.109 28.125 1 87.19 300 ARG B N 1
ATOM 5681 C CA . ARG B 1 300 ? -15.43 31.391 27.469 1 87.19 300 ARG B CA 1
ATOM 5682 C C . ARG B 1 300 ? -13.977 31.484 27.016 1 87.19 300 ARG B C 1
ATOM 5684 O O . ARG B 1 300 ? -13.664 32.219 26.078 1 87.19 300 ARG B O 1
ATOM 5691 N N . TYR B 1 301 ? -13.125 30.719 27.656 1 93 301 TYR B N 1
ATOM 5692 C CA . TYR B 1 301 ? -11.695 30.844 27.406 1 93 301 TYR B CA 1
ATOM 5693 C C . TYR B 1 301 ? -11.141 29.609 26.719 1 93 301 TYR B C 1
ATOM 5695 O O . TYR B 1 301 ? -9.977 29.266 26.891 1 93 301 TYR B O 1
ATOM 5703 N N . GLN B 1 302 ? -11.922 28.953 25.969 1 93.38 302 GLN B N 1
ATOM 5704 C CA . GLN B 1 302 ? -11.516 27.703 25.328 1 93.38 302 GLN B CA 1
ATOM 5705 C C . GLN B 1 302 ? -10.414 27.953 24.297 1 93.38 302 GLN B C 1
ATOM 5707 O O . GLN B 1 302 ? -9.516 27.125 24.141 1 93.38 302 GLN B O 1
ATOM 5712 N N . ASN B 1 303 ? -10.523 29.062 23.641 1 93.69 303 ASN B N 1
ATOM 5713 C CA . ASN B 1 303 ? -9.484 29.375 22.672 1 93.69 303 ASN B CA 1
ATOM 5714 C C . ASN B 1 303 ? -8.125 29.562 23.328 1 93.69 303 ASN B C 1
ATOM 5716 O O . ASN B 1 303 ? -7.105 29.125 22.797 1 93.69 303 ASN B O 1
ATOM 5720 N N . LEU B 1 304 ? -8.141 30.156 24.438 1 93.69 304 LEU B N 1
ATOM 5721 C CA . LEU B 1 304 ? -6.902 30.359 25.172 1 93.69 304 LEU B CA 1
ATOM 5722 C C . LEU B 1 304 ? -6.395 29.047 25.766 1 93.69 304 LEU B C 1
ATOM 5724 O O . LEU B 1 304 ? -5.184 28.812 25.828 1 93.69 304 LEU B O 1
ATOM 5728 N N . ALA B 1 305 ? -7.328 28.234 26.203 1 95.75 305 ALA B N 1
ATOM 5729 C CA . ALA B 1 305 ? -6.949 26.906 26.703 1 95.75 305 ALA B CA 1
ATOM 5730 C C . ALA B 1 305 ? -6.305 26.078 25.594 1 95.75 305 ALA B C 1
ATOM 5732 O O . ALA B 1 305 ? -5.293 25.406 25.812 1 95.75 305 ALA B O 1
ATOM 5733 N N . LEU B 1 306 ? -6.934 26.141 24.422 1 95.62 306 LEU B N 1
ATOM 5734 C CA . LEU B 1 306 ? -6.367 25.422 23.281 1 95.62 306 LEU B CA 1
ATOM 5735 C C . LEU B 1 306 ? -4.961 25.922 22.969 1 95.62 306 LEU B C 1
ATOM 5737 O O . LEU B 1 306 ? -4.055 25.125 22.719 1 95.62 306 LEU B O 1
ATOM 5741 N N . ALA B 1 307 ? -4.754 27.203 23 1 95.94 307 ALA B N 1
ATOM 5742 C CA . ALA B 1 307 ? -3.436 27.781 22.766 1 95.94 307 ALA B CA 1
ATOM 5743 C C . ALA B 1 307 ? -2.424 27.297 23.797 1 95.94 307 ALA B C 1
ATOM 5745 O O . ALA B 1 307 ? -1.279 26.984 23.453 1 95.94 307 ALA B O 1
ATOM 5746 N N . PHE B 1 308 ? -2.9 27.234 24.969 1 95.81 308 PHE B N 1
ATOM 5747 C CA . PHE B 1 308 ? -2.059 26.766 26.062 1 95.81 308 PHE B CA 1
ATOM 5748 C C . PHE B 1 308 ? -1.629 25.328 25.844 1 95.81 308 PHE B C 1
ATOM 5750 O O . PHE B 1 308 ? -0.446 25 25.969 1 95.81 308 PHE B O 1
ATOM 5757 N N . TRP B 1 309 ? -2.523 24.469 25.531 1 95.81 309 TRP B N 1
ATOM 5758 C CA . TRP B 1 309 ? -2.223 23.062 25.328 1 95.81 309 TRP B CA 1
ATOM 5759 C C . TRP B 1 309 ? -1.373 22.859 24.078 1 95.81 309 TRP B C 1
ATOM 5761 O O . TRP B 1 309 ? -0.533 21.953 24.031 1 95.81 309 TRP B O 1
ATOM 5771 N N . GLN B 1 310 ? -1.574 23.641 23.078 1 96.81 310 GLN B N 1
ATOM 5772 C CA . GLN B 1 310 ? -0.75 23.562 21.875 1 96.81 310 GLN B CA 1
ATOM 5773 C C . GLN B 1 310 ? 0.692 23.969 22.172 1 96.81 310 GLN B C 1
ATOM 5775 O O . GLN B 1 310 ? 1.629 23.406 21.594 1 96.81 310 GLN B O 1
ATOM 5780 N N . LEU B 1 311 ? 0.839 24.953 23.016 1 96.38 311 LEU B N 1
ATOM 5781 C CA . LEU B 1 311 ? 2.178 25.359 23.438 1 96.38 311 LEU B CA 1
ATOM 5782 C C . LEU B 1 311 ? 2.887 24.234 24.172 1 96.38 311 LEU B C 1
ATOM 5784 O O . LEU B 1 311 ? 4.059 23.953 23.906 1 96.38 311 LEU B O 1
ATOM 5788 N N . ILE B 1 312 ? 2.205 23.578 25.047 1 96.25 312 ILE B N 1
ATOM 5789 C CA . ILE B 1 312 ? 2.764 22.453 25.797 1 96.25 312 ILE B CA 1
ATOM 5790 C C . ILE B 1 312 ? 3.107 21.312 24.828 1 96.25 312 ILE B C 1
ATOM 5792 O O . ILE B 1 312 ? 4.195 20.75 24.891 1 96.25 312 ILE B O 1
ATOM 5796 N N . PHE B 1 313 ? 2.172 21.016 23.984 1 97.12 313 PHE B N 1
ATOM 5797 C CA . PHE B 1 313 ? 2.365 19.969 22.984 1 97.12 313 PHE B CA 1
ATOM 5798 C C . PHE B 1 313 ? 3.602 20.25 22.141 1 97.12 313 PHE B C 1
ATOM 5800 O O . PHE B 1 313 ? 4.426 19.359 21.922 1 97.12 313 PHE B O 1
ATOM 5807 N N . THR B 1 314 ? 3.711 21.453 21.688 1 97.12 314 THR B N 1
ATOM 5808 C CA . THR B 1 314 ? 4.844 21.859 20.859 1 97.12 314 THR B CA 1
ATOM 5809 C C . THR B 1 314 ? 6.148 21.766 21.641 1 97.12 314 THR B C 1
ATOM 5811 O O . THR B 1 314 ? 7.145 21.234 21.141 1 97.12 314 THR B O 1
ATOM 5814 N N . GLY B 1 315 ? 6.148 22.297 22.859 1 95.12 315 GLY B N 1
ATOM 5815 C CA . GLY B 1 315 ? 7.332 22.219 23.703 1 95.12 315 GLY B CA 1
ATOM 5816 C C . GLY B 1 315 ? 7.801 20.797 23.953 1 95.12 315 GLY B C 1
ATOM 5817 O O . GLY B 1 315 ? 8.984 20.5 23.797 1 95.12 315 GLY B O 1
ATOM 5818 N N . VAL B 1 316 ? 6.906 19.906 24.203 1 96.19 316 VAL B N 1
ATOM 5819 C CA . VAL B 1 316 ? 7.215 18.516 24.547 1 96.19 316 VAL B CA 1
ATOM 5820 C C . VAL B 1 316 ? 7.699 17.781 23.312 1 96.19 316 VAL B C 1
ATOM 5822 O O . VAL B 1 316 ? 8.656 17 23.375 1 96.19 316 VAL B O 1
ATOM 5825 N N . THR B 1 317 ? 7.094 17.984 22.203 1 97.19 317 THR B N 1
ATOM 5826 C CA . THR B 1 317 ? 7.414 17.234 21 1 97.19 317 THR B CA 1
ATOM 5827 C C . THR B 1 317 ? 8.68 17.766 20.344 1 97.19 317 THR B C 1
ATOM 5829 O O . THR B 1 317 ? 9.328 17.062 19.562 1 97.19 317 THR B O 1
ATOM 5832 N N . CYS B 1 318 ? 9.055 19 20.688 1 95.62 318 CYS B N 1
ATOM 5833 C CA . CYS B 1 318 ? 10.281 19.578 20.125 1 95.62 318 CYS B CA 1
ATOM 5834 C C . CYS B 1 318 ? 11.508 19.078 20.891 1 95.62 318 CYS B C 1
ATOM 5836 O O . CYS B 1 318 ? 12.609 19.062 20.344 1 95.62 318 CYS B O 1
ATOM 5838 N N . LEU B 1 319 ? 11.344 18.688 22.062 1 93.88 319 LEU B N 1
ATOM 5839 C CA . LEU B 1 319 ? 12.469 18.328 22.906 1 93.88 319 LEU B CA 1
ATOM 5840 C C . LEU B 1 319 ? 13.281 17.203 22.297 1 93.88 319 LEU B C 1
ATOM 5842 O O . LEU B 1 319 ? 14.5 17.312 22.141 1 93.88 319 LEU B O 1
ATOM 5846 N N . PRO B 1 320 ? 12.641 16.125 21.828 1 95.81 320 PRO B N 1
ATOM 5847 C CA . PRO B 1 320 ? 13.438 15.016 21.297 1 95.81 320 PRO B CA 1
ATOM 5848 C C . PRO B 1 320 ? 14.055 15.344 19.938 1 95.81 320 PRO B C 1
ATOM 5850 O O . PRO B 1 320 ? 14.93 14.617 19.469 1 95.81 320 PRO B O 1
ATOM 5853 N N . THR B 1 321 ? 13.633 16.359 19.281 1 96.94 321 THR B N 1
ATOM 5854 C CA . THR B 1 321 ? 14.125 16.656 17.938 1 96.94 321 THR B CA 1
ATOM 5855 C C . THR B 1 321 ? 15.602 17.016 17.969 1 96.94 321 THR B C 1
ATOM 5857 O O . THR B 1 321 ? 16.297 16.891 16.969 1 96.94 321 THR B O 1
ATOM 5860 N N . ALA B 1 322 ? 16.094 17.531 19.156 1 94.5 322 ALA B N 1
ATOM 5861 C CA . ALA B 1 322 ? 17.531 17.75 19.312 1 94.5 322 ALA B CA 1
ATOM 5862 C C . ALA B 1 322 ? 18.312 16.453 19.156 1 94.5 322 ALA B C 1
ATOM 5864 O O . ALA B 1 322 ? 19.406 16.438 18.594 1 94.5 322 ALA B O 1
ATOM 5865 N N . LEU B 1 323 ? 17.766 15.398 19.641 1 95.69 323 LEU B N 1
ATOM 5866 C CA . LEU B 1 323 ? 18.391 14.086 19.5 1 95.69 323 LEU B CA 1
ATOM 5867 C C . LEU B 1 323 ? 18.312 13.609 18.062 1 95.69 323 LEU B C 1
ATOM 5869 O O . LEU B 1 323 ? 19.25 12.984 17.562 1 95.69 323 LEU B O 1
ATOM 5873 N N . PHE B 1 324 ? 17.172 13.906 17.391 1 96.62 324 PHE B N 1
ATOM 5874 C CA . PHE B 1 324 ? 17.062 13.547 15.977 1 96.62 324 PHE B CA 1
ATOM 5875 C C . PHE B 1 324 ? 18.109 14.266 15.141 1 96.62 324 PHE B C 1
ATOM 5877 O O . PHE B 1 324 ? 18.594 13.727 14.148 1 96.62 324 PHE B O 1
ATOM 5884 N N . TRP B 1 325 ? 18.422 15.508 15.547 1 93.88 325 TRP B N 1
ATOM 5885 C CA . TRP B 1 325 ? 19.422 16.312 14.859 1 93.88 325 TRP B CA 1
ATOM 5886 C C . TRP B 1 325 ? 20.812 15.695 15.008 1 93.88 325 TRP B C 1
ATOM 5888 O O . TRP B 1 325 ? 21.641 15.781 14.094 1 93.88 325 TRP B O 1
ATOM 5898 N N . ARG B 1 326 ? 20.984 15.023 16.125 1 92.5 326 ARG B N 1
ATOM 5899 C CA . ARG B 1 326 ? 22.297 14.508 16.453 1 92.5 326 ARG B CA 1
ATOM 5900 C C . ARG B 1 326 ? 22.469 13.07 15.977 1 92.5 326 ARG B C 1
ATOM 5902 O O . ARG B 1 326 ? 23.547 12.672 15.547 1 92.5 326 ARG B O 1
ATOM 5909 N N . TYR B 1 327 ? 21.391 12.297 16.078 1 95.12 327 TYR B N 1
ATOM 5910 C CA . TYR B 1 327 ? 21.484 10.867 15.797 1 95.12 327 TYR B CA 1
ATOM 5911 C C . TYR B 1 327 ? 20.547 10.469 14.672 1 95.12 327 TYR B C 1
ATOM 5913 O O . TYR B 1 327 ? 19.328 10.422 14.859 1 95.12 327 TYR B O 1
ATOM 5921 N N . LYS B 1 328 ? 21.078 10.031 13.609 1 93.62 328 LYS B N 1
ATOM 5922 C CA . LYS B 1 328 ? 20.312 9.672 12.422 1 93.62 328 LYS B CA 1
ATOM 5923 C C . LYS B 1 328 ? 19.406 8.469 12.695 1 93.62 328 LYS B C 1
ATOM 5925 O O . LYS B 1 328 ? 18.25 8.453 12.289 1 93.62 328 LYS B O 1
ATOM 5930 N N . TRP B 1 329 ? 19.953 7.473 13.422 1 95.69 329 TRP B N 1
ATOM 5931 C CA . TRP B 1 329 ? 19.203 6.25 13.664 1 95.69 329 TRP B CA 1
ATOM 5932 C C . TRP B 1 329 ? 17.969 6.531 14.516 1 95.69 329 TRP B C 1
ATOM 5934 O O . TRP B 1 329 ? 16.922 5.914 14.328 1 95.69 329 TRP B O 1
ATOM 5944 N N . MET B 1 330 ? 18.016 7.434 15.438 1 97.5 330 MET B N 1
ATOM 5945 C CA . MET B 1 330 ? 16.859 7.797 16.25 1 97.5 330 MET B CA 1
ATOM 5946 C C . MET B 1 330 ? 15.797 8.477 15.398 1 97.5 330 MET B C 1
ATOM 5948 O O . MET B 1 330 ? 14.602 8.227 15.57 1 97.5 330 MET B O 1
ATOM 5952 N N . HIS B 1 331 ? 16.25 9.359 14.547 1 97.06 331 HIS B N 1
ATOM 5953 C CA . HIS B 1 331 ? 15.359 10.039 13.609 1 97.06 331 HIS B CA 1
ATOM 5954 C C . HIS B 1 331 ? 14.586 9.031 12.758 1 97.06 331 HIS B C 1
ATOM 5956 O O . HIS B 1 331 ? 13.359 9.117 12.648 1 97.06 331 HIS B O 1
ATOM 5962 N N . GLU B 1 332 ? 15.273 8.039 12.25 1 96.75 332 GLU B N 1
ATOM 5963 C CA . GLU B 1 332 ? 14.695 7.023 11.383 1 96.75 332 GLU B CA 1
ATOM 5964 C C . GLU B 1 332 ? 13.703 6.145 12.141 1 96.75 332 GLU B C 1
ATOM 5966 O O . GLU B 1 332 ? 12.641 5.805 11.609 1 96.75 332 GLU B O 1
ATOM 5971 N N . ILE B 1 333 ? 14 5.812 13.312 1 97.75 333 ILE B N 1
ATOM 5972 C CA . ILE B 1 333 ? 13.133 4.969 14.117 1 97.75 333 ILE B CA 1
ATOM 5973 C C . ILE B 1 333 ? 11.82 5.695 14.406 1 97.75 333 ILE B C 1
ATOM 5975 O O . ILE B 1 333 ? 10.742 5.102 14.312 1 97.75 333 ILE B O 1
ATOM 5979 N N . VAL B 1 334 ? 11.914 6.957 14.734 1 98.31 334 VAL B N 1
ATOM 5980 C CA . VAL B 1 334 ? 10.711 7.715 15.07 1 98.31 334 VAL B CA 1
ATOM 5981 C C . VAL B 1 334 ? 9.844 7.891 13.828 1 98.31 334 VAL B C 1
ATOM 5983 O O . VAL B 1 334 ? 8.617 7.758 13.891 1 98.31 334 VAL B O 1
ATOM 5986 N N . LEU B 1 335 ? 10.477 8.188 12.703 1 98 335 LEU B N 1
ATOM 5987 C CA . LEU B 1 335 ? 9.719 8.305 11.461 1 98 335 LEU B CA 1
ATOM 5988 C C . LEU B 1 335 ? 9.016 6.988 11.125 1 98 335 LEU B C 1
ATOM 5990 O O . LEU B 1 335 ? 7.844 6.988 10.75 1 98 335 LEU B O 1
ATOM 5994 N N . ALA B 1 336 ? 9.719 5.875 11.297 1 97.31 336 ALA B N 1
ATOM 5995 C CA . ALA B 1 336 ? 9.141 4.562 11.039 1 97.31 336 ALA B CA 1
ATOM 5996 C C . ALA B 1 336 ? 7.996 4.266 12.008 1 97.31 336 ALA B C 1
ATOM 5998 O O . ALA B 1 336 ? 6.965 3.713 11.609 1 97.31 336 ALA B O 1
ATOM 5999 N N . PHE B 1 337 ? 8.219 4.652 13.234 1 98.19 337 PHE B N 1
ATOM 6000 C CA . PHE B 1 337 ? 7.223 4.406 14.273 1 98.19 337 PHE B CA 1
ATOM 6001 C C . PHE B 1 337 ? 5.93 5.152 13.969 1 98.19 337 PHE B C 1
ATOM 6003 O O . PHE B 1 337 ? 4.848 4.57 14.008 1 98.19 337 PHE B O 1
ATOM 6010 N N . VAL B 1 338 ? 6.016 6.402 13.664 1 98.25 338 VAL B N 1
ATOM 6011 C CA . VAL B 1 338 ? 4.828 7.195 13.352 1 98.25 338 VAL B CA 1
ATOM 6012 C C . VAL B 1 338 ? 4.184 6.672 12.062 1 98.25 338 VAL B C 1
ATOM 6014 O O . VAL B 1 338 ? 2.957 6.602 11.961 1 98.25 338 VAL B O 1
ATOM 6017 N N . GLY B 1 339 ? 5.051 6.293 11.086 1 97.88 339 GLY B N 1
ATOM 6018 C CA . GLY B 1 339 ? 4.527 5.664 9.883 1 97.88 339 GLY B CA 1
ATOM 6019 C C . GLY B 1 339 ? 3.701 4.422 10.164 1 97.88 339 GLY B C 1
ATOM 6020 O O . GLY B 1 339 ? 2.646 4.223 9.562 1 97.88 339 GLY B O 1
ATOM 6021 N N . LEU B 1 340 ? 4.141 3.65 11.062 1 97.81 340 LEU B N 1
ATOM 6022 C CA . LEU B 1 340 ? 3.436 2.428 11.43 1 97.81 340 LEU B CA 1
ATOM 6023 C C . LEU B 1 340 ? 2.086 2.75 12.062 1 97.81 340 LEU B C 1
ATOM 6025 O O . LEU B 1 340 ? 1.09 2.078 11.789 1 97.81 340 LEU B O 1
ATOM 6029 N N . ILE B 1 341 ? 2.035 3.771 12.844 1 98.06 341 ILE B N 1
ATOM 6030 C CA . ILE B 1 341 ? 0.794 4.188 13.484 1 98.06 341 ILE B CA 1
ATOM 6031 C C . ILE B 1 341 ? -0.216 4.621 12.43 1 98.06 341 ILE B C 1
ATOM 6033 O O . ILE B 1 341 ? -1.398 4.281 12.508 1 98.06 341 ILE B O 1
ATOM 6037 N N . VAL B 1 342 ? 0.265 5.301 11.477 1 98.38 342 VAL B N 1
ATOM 6038 C CA . VAL B 1 342 ? -0.607 5.809 10.43 1 98.38 342 VAL B CA 1
ATOM 6039 C C . VAL B 1 342 ? -1.164 4.645 9.609 1 98.38 342 VAL B C 1
ATOM 6041 O O . VAL B 1 342 ? -2.334 4.656 9.219 1 98.38 342 VAL B O 1
ATOM 6044 N N . VAL B 1 343 ? -0.35 3.609 9.359 1 98.06 343 VAL B N 1
ATOM 6045 C CA . VAL B 1 343 ? -0.786 2.41 8.648 1 98.06 343 VAL B CA 1
ATOM 6046 C C . VAL B 1 343 ? -1.818 1.66 9.492 1 98.06 343 VAL B C 1
ATOM 6048 O O . VAL B 1 343 ? -2.848 1.22 8.969 1 98.06 343 VAL B O 1
ATOM 6051 N N . TRP B 1 344 ? -1.555 1.541 10.734 1 97.69 344 TRP B N 1
ATOM 6052 C CA . TRP B 1 344 ? -2.496 0.901 11.648 1 97.69 344 TRP B CA 1
ATOM 6053 C C . TRP B 1 344 ? -3.832 1.636 11.656 1 97.69 344 TRP B C 1
ATOM 6055 O O . TRP B 1 344 ? -4.895 1.008 11.602 1 97.69 344 TRP B O 1
ATOM 6065 N N . ASN B 1 345 ? -3.746 2.951 11.742 1 97.69 345 ASN B N 1
ATOM 6066 C CA . ASN B 1 345 ? -4.969 3.744 11.68 1 97.69 345 ASN B CA 1
ATOM 6067 C C . ASN B 1 345 ? -5.727 3.514 10.375 1 97.69 345 ASN B C 1
ATOM 6069 O O . ASN B 1 345 ? -6.957 3.508 10.359 1 97.69 345 ASN B O 1
ATOM 6073 N N . GLY B 1 346 ? -4.949 3.377 9.297 1 97.25 346 GLY B N 1
ATOM 6074 C CA . GLY B 1 346 ? -5.578 3.037 8.031 1 97.25 346 GLY B CA 1
ATOM 6075 C C . GLY B 1 346 ? -6.336 1.722 8.078 1 97.25 346 GLY B C 1
ATOM 6076 O O . GLY B 1 346 ? -7.465 1.633 7.602 1 97.25 346 GLY B O 1
ATOM 6077 N N . SER B 1 347 ? -5.742 0.749 8.688 1 96 347 SER B N 1
ATOM 6078 C CA . SER B 1 347 ? -6.398 -0.547 8.82 1 96 347 SER B CA 1
ATOM 6079 C C . SER B 1 347 ? -7.656 -0.447 9.672 1 96 347 SER B C 1
ATOM 6081 O O . SER B 1 347 ? -8.68 -1.056 9.359 1 96 347 SER B O 1
ATOM 6083 N N . ASN B 1 348 ? -7.598 0.343 10.742 1 93.56 348 ASN B N 1
ATOM 6084 C CA . ASN B 1 348 ? -8.781 0.594 11.562 1 93.56 348 ASN B CA 1
ATOM 6085 C C . ASN B 1 348 ? -9.914 1.186 10.734 1 93.56 348 ASN B C 1
ATOM 6087 O O . ASN B 1 348 ? -11.062 0.758 10.852 1 93.56 348 ASN B O 1
ATOM 6091 N N . TYR B 1 349 ? -9.57 2.09 9.93 1 92.62 349 TYR B N 1
ATOM 6092 C CA . TYR B 1 349 ? -10.578 2.734 9.094 1 92.62 349 TYR B CA 1
ATOM 6093 C C . TYR B 1 349 ? -11.211 1.735 8.133 1 92.62 349 TYR B C 1
ATOM 6095 O O . TYR B 1 349 ? -12.43 1.694 7.98 1 92.62 349 TYR B O 1
ATOM 6103 N N . TYR B 1 350 ? -10.461 0.908 7.516 1 89.06 350 TYR B N 1
ATOM 6104 C CA . TYR B 1 350 ? -10.945 -0.028 6.504 1 89.06 350 TYR B CA 1
ATOM 6105 C C . TYR B 1 350 ? -11.859 -1.078 7.125 1 89.06 350 TYR B C 1
ATOM 6107 O O . TYR B 1 350 ? -12.898 -1.416 6.562 1 89.06 350 TYR B O 1
ATOM 6115 N N . PHE B 1 351 ? -11.578 -1.474 8.344 1 87.5 351 PHE B N 1
ATOM 6116 C CA . PHE B 1 351 ? -12.266 -2.658 8.844 1 87.5 351 PHE B CA 1
ATOM 6117 C C . PHE B 1 351 ? -13.32 -2.275 9.875 1 87.5 351 PHE B C 1
ATOM 6119 O O . PHE B 1 351 ? -14.227 -3.061 10.172 1 87.5 351 PHE B O 1
ATOM 6126 N N . GLU B 1 352 ? -13.203 -1.077 10.352 1 83 352 GLU B N 1
ATOM 6127 C CA . GLU B 1 352 ? -14.203 -0.681 11.344 1 83 352 GLU B CA 1
ATOM 6128 C C . GLU B 1 352 ? -15.188 0.328 10.766 1 83 352 GLU B C 1
ATOM 6130 O O . GLU B 1 352 ? -16.328 0.423 11.219 1 83 352 GLU B O 1
ATOM 6135 N N . VAL B 1 353 ? -14.789 1.037 9.781 1 78.75 353 VAL B N 1
ATOM 6136 C CA . VAL B 1 353 ? -15.617 2.146 9.32 1 78.75 353 VAL B CA 1
ATOM 6137 C C . VAL B 1 353 ? -15.992 1.939 7.855 1 78.75 353 VAL B C 1
ATOM 6139 O O . VAL B 1 353 ? -17.188 1.904 7.516 1 78.75 353 VAL B O 1
ATOM 6142 N N . PHE B 1 354 ? -15.086 1.637 7.105 1 78 354 PHE B N 1
ATOM 6143 C CA . PHE B 1 354 ? -15.258 1.692 5.66 1 78 354 PHE B CA 1
ATOM 6144 C C . PHE B 1 354 ? -16.203 0.593 5.184 1 78 354 PHE B C 1
ATOM 6146 O O . PHE B 1 354 ? -17.156 0.861 4.449 1 78 354 PHE B O 1
ATOM 6153 N N . ALA B 1 355 ? -15.938 -0.595 5.691 1 73.06 355 ALA B N 1
ATOM 6154 C CA . ALA B 1 355 ? -16.719 -1.708 5.172 1 73.06 355 ALA B CA 1
ATOM 6155 C C . ALA B 1 355 ? -18.219 -1.493 5.434 1 73.06 355 ALA B C 1
ATOM 6157 O O . ALA B 1 355 ? -19.031 -1.649 4.531 1 73.06 355 ALA B O 1
ATOM 6158 N N . SER B 1 356 ? -18.531 -1.006 6.512 1 72.94 356 SER B N 1
ATOM 6159 C CA . SER B 1 356 ? -19.922 -0.795 6.891 1 72.94 356 SER B CA 1
ATOM 6160 C C . SER B 1 356 ? -20.5 0.429 6.191 1 72.94 356 SER B C 1
ATOM 6162 O O . SER B 1 356 ? -21.594 0.367 5.633 1 72.94 356 SER B O 1
ATOM 6164 N N . ARG B 1 357 ? -19.781 1.491 6.164 1 70.94 357 ARG B N 1
ATOM 6165 C CA . ARG B 1 357 ? -20.266 2.738 5.578 1 70.94 357 ARG B CA 1
ATOM 6166 C C . ARG B 1 357 ? -20.422 2.611 4.066 1 70.94 357 ARG B C 1
ATOM 6168 O O . ARG B 1 357 ? -21.375 3.143 3.49 1 70.94 357 ARG B O 1
ATOM 6175 N N . TYR B 1 358 ? -19.547 1.973 3.531 1 70.56 358 TYR B N 1
ATOM 6176 C CA . TYR B 1 358 ? -19.578 1.821 2.08 1 70.56 358 TYR B CA 1
ATOM 6177 C C . TYR B 1 358 ? -20.781 0.996 1.644 1 70.56 358 TYR B C 1
ATOM 6179 O O . TYR B 1 358 ? -21.484 1.362 0.697 1 70.56 358 TYR B O 1
ATOM 6187 N N . THR B 1 359 ? -21.031 -0.06 2.342 1 69 359 THR B N 1
ATOM 6188 C CA . THR B 1 359 ? -22.172 -0.905 2.018 1 69 359 THR B CA 1
ATOM 6189 C C . THR B 1 359 ? -23.484 -0.151 2.236 1 69 359 THR B C 1
ATOM 6191 O O . THR B 1 359 ? -24.406 -0.244 1.42 1 69 359 THR B O 1
ATOM 6194 N N . ARG B 1 360 ? -23.484 0.54 3.291 1 68.31 360 ARG B N 1
ATOM 6195 C CA . ARG B 1 360 ? -24.672 1.322 3.584 1 68.31 360 ARG B CA 1
ATOM 6196 C C . ARG B 1 360 ? -24.938 2.355 2.492 1 68.31 360 ARG B C 1
ATOM 6198 O O . ARG B 1 360 ? -26.078 2.531 2.057 1 68.31 360 ARG B O 1
ATOM 6205 N N . ARG B 1 361 ? -23.969 3.049 2.053 1 66 361 ARG B N 1
ATOM 6206 C CA . ARG B 1 361 ? -24.078 4.059 1.007 1 66 361 ARG B CA 1
ATOM 6207 C C . ARG B 1 361 ? -24.578 3.441 -0.297 1 66 361 ARG B C 1
ATOM 6209 O O . ARG B 1 361 ? -25.438 4.004 -0.967 1 66 361 ARG B O 1
ATOM 6216 N N . MET B 1 362 ? -24.047 2.273 -0.607 1 65.44 362 MET B N 1
ATOM 6217 C CA . MET B 1 362 ? -24.453 1.6 -1.839 1 65.44 362 MET B CA 1
ATOM 6218 C C . MET B 1 362 ? -25.906 1.143 -1.758 1 65.44 362 MET B C 1
ATOM 6220 O O . MET B 1 362 ? -26.641 1.218 -2.744 1 65.44 362 MET B O 1
ATOM 6224 N N . LEU B 1 363 ? -26.219 0.738 -0.581 1 66.12 363 LEU B N 1
ATOM 6225 C CA . LEU B 1 363 ? -27.594 0.303 -0.372 1 66.12 363 LEU B CA 1
ATOM 6226 C C . LEU B 1 363 ? -28.562 1.487 -0.428 1 66.12 363 LEU B C 1
ATOM 6228 O O . LEU B 1 363 ? -29.672 1.366 -0.948 1 66.12 363 LEU B O 1
ATOM 6232 N N . GLU B 1 364 ? -28.188 2.607 0.143 1 67.25 364 GLU B N 1
ATOM 6233 C CA . GLU B 1 364 ? -28.984 3.822 0.089 1 67.25 364 GLU B CA 1
ATOM 6234 C C . GLU B 1 364 ? -29.203 4.277 -1.352 1 67.25 364 GLU B C 1
ATOM 6236 O O . GLU B 1 364 ? -30.312 4.668 -1.726 1 67.25 364 GLU B O 1
ATOM 6241 N N . TYR B 1 365 ? -28.234 4.219 -2.16 1 63.72 365 TYR B N 1
ATOM 6242 C CA . TYR B 1 365 ? -28.359 4.574 -3.57 1 63.72 365 TYR B CA 1
ATOM 6243 C C . TYR B 1 365 ? -29.297 3.619 -4.293 1 63.72 365 TYR B C 1
ATOM 6245 O O . TYR B 1 365 ? -30.109 4.047 -5.113 1 63.72 365 TYR B O 1
ATOM 6253 N N . ALA B 1 366 ? -29.141 2.316 -3.941 1 63.34 366 ALA B N 1
ATOM 6254 C CA . ALA B 1 366 ? -30.016 1.316 -4.547 1 63.34 366 ALA B CA 1
ATOM 6255 C C . ALA B 1 366 ? -31.469 1.552 -4.152 1 63.34 366 ALA B C 1
ATOM 6257 O O . ALA B 1 366 ? -32.375 1.436 -4.988 1 63.34 366 ALA B O 1
ATOM 6258 N N . ARG B 1 367 ? -31.609 1.882 -2.959 1 62.41 367 ARG B N 1
ATOM 6259 C CA . ARG B 1 367 ? -32.969 2.158 -2.467 1 62.41 367 ARG B CA 1
ATOM 6260 C C . ARG B 1 367 ? -33.531 3.396 -3.137 1 62.41 367 ARG B C 1
ATOM 6262 O O . ARG B 1 367 ? -34.719 3.4 -3.533 1 62.41 367 ARG B O 1
ATOM 6269 N N . ASP B 1 368 ? -32.781 4.445 -3.182 1 64.38 368 ASP B N 1
ATOM 6270 C CA . ASP B 1 368 ? -33.219 5.684 -3.82 1 64.38 368 ASP B CA 1
ATOM 6271 C C . ASP B 1 368 ? -33.562 5.445 -5.285 1 64.38 368 ASP B C 1
ATOM 6273 O O . ASP B 1 368 ? -34.531 6.02 -5.797 1 64.38 368 ASP B O 1
ATOM 6277 N N . ARG B 1 369 ? -32.875 4.551 -5.938 1 59.53 369 ARG B N 1
ATOM 6278 C CA . ARG B 1 369 ? -33.125 4.227 -7.34 1 59.53 369 ARG B CA 1
ATOM 6279 C C . ARG B 1 369 ? -34.438 3.451 -7.488 1 59.53 369 ARG B C 1
ATOM 6281 O O . ARG B 1 369 ? -35.188 3.693 -8.422 1 59.53 369 ARG B O 1
ATOM 6288 N N . VAL B 1 370 ? -34.594 2.562 -6.547 1 60.72 370 VAL B N 1
ATOM 6289 C CA . VAL B 1 370 ? -35.812 1.778 -6.574 1 60.72 370 VAL B CA 1
ATOM 6290 C C . VAL B 1 370 ? -37.031 2.688 -6.316 1 60.72 370 VAL B C 1
ATOM 6292 O O . VAL B 1 370 ? -38.031 2.586 -6.996 1 60.72 370 VAL B O 1
ATOM 6295 N N . GLN B 1 371 ? -36.906 3.508 -5.344 1 58.75 371 GLN B N 1
ATOM 6296 C CA . GLN B 1 371 ? -37.969 4.441 -5.016 1 58.75 371 GLN B CA 1
ATOM 6297 C C . GLN B 1 371 ? -38.281 5.375 -6.188 1 58.75 371 GLN B C 1
ATOM 6299 O O . GLN B 1 371 ? -39.438 5.68 -6.469 1 58.75 371 GLN B O 1
ATOM 6304 N N . LYS B 1 372 ? -37.344 5.828 -6.891 1 60.91 372 LYS B N 1
ATOM 6305 C CA . LYS B 1 372 ? -37.5 6.695 -8.047 1 60.91 372 LYS B CA 1
ATOM 6306 C C . LYS B 1 372 ? -38.188 5.953 -9.195 1 60.91 372 LYS B C 1
ATOM 6308 O O . LYS B 1 372 ? -39.031 6.52 -9.898 1 60.91 372 LYS B O 1
ATOM 6313 N N . ILE B 1 373 ? -37.781 4.711 -9.344 1 58.72 373 ILE B N 1
ATOM 6314 C CA . ILE B 1 373 ? -38.406 3.877 -10.359 1 58.72 373 ILE B CA 1
ATOM 6315 C C . ILE B 1 373 ? -39.875 3.658 -10.023 1 58.72 373 ILE B C 1
ATOM 6317 O O . ILE B 1 373 ? -40.75 3.725 -10.898 1 58.72 373 ILE B O 1
ATOM 6321 N N . GLU B 1 374 ? -40.125 3.477 -8.742 1 59.09 374 GLU B N 1
ATOM 6322 C CA . GLU B 1 374 ? -41.5 3.271 -8.289 1 59.09 374 GLU B CA 1
ATOM 6323 C C . GLU B 1 374 ? -42.312 4.555 -8.414 1 59.09 374 GLU B C 1
ATOM 6325 O O . GLU B 1 374 ? -43.469 4.516 -8.82 1 59.09 374 GLU B O 1
ATOM 6330 N N . THR B 1 375 ? -41.719 5.605 -8.008 1 61.56 375 THR B N 1
ATOM 6331 C CA . THR B 1 375 ? -42.406 6.883 -8.102 1 61.56 375 THR B CA 1
ATOM 6332 C C . THR B 1 375 ? -42.656 7.262 -9.562 1 61.56 375 THR B C 1
ATOM 6334 O O . THR B 1 375 ? -43.719 7.805 -9.898 1 61.56 375 THR B O 1
ATOM 6337 N N . ASN B 1 376 ? -41.75 7.059 -10.398 1 55.94 376 ASN B N 1
ATOM 6338 C CA . ASN B 1 376 ? -41.938 7.32 -11.82 1 55.94 376 ASN B CA 1
ATOM 6339 C C . ASN B 1 376 ? -42.938 6.367 -12.453 1 55.94 376 ASN B C 1
ATOM 6341 O O . ASN B 1 376 ? -43.688 6.754 -13.359 1 55.94 376 ASN B O 1
ATOM 6345 N N . ALA B 1 377 ? -42.969 5.188 -11.938 1 61.84 377 ALA B N 1
ATOM 6346 C CA . ALA B 1 377 ? -43.969 4.215 -12.414 1 61.84 377 ALA B CA 1
ATOM 6347 C C . ALA B 1 377 ? -45.375 4.602 -11.977 1 61.84 377 ALA B C 1
ATOM 6349 O O . ALA B 1 377 ? -46.344 4.43 -12.734 1 61.84 377 ALA B O 1
ATOM 6350 N N . SER B 1 378 ? -45.438 5.098 -10.828 1 59.31 378 SER B N 1
ATOM 6351 C CA . SER B 1 378 ? -46.719 5.531 -10.289 1 59.31 378 SER B CA 1
ATOM 6352 C C . SER B 1 378 ? -47.188 6.832 -10.93 1 59.31 378 SER B C 1
ATOM 6354 O O . SER B 1 378 ? -48.375 7.09 -11.039 1 59.31 378 SER B O 1
ATOM 6356 N N . SER B 1 379 ? -46.312 7.531 -11.305 1 61.81 379 SER B N 1
ATOM 6357 C CA . SER B 1 379 ? -46.688 8.82 -11.883 1 61.81 379 SER B CA 1
ATOM 6358 C C . SER B 1 379 ? -47.031 8.68 -13.352 1 61.81 379 SER B C 1
ATOM 6360 O O . SER B 1 379 ? -47.781 9.516 -13.898 1 61.81 379 SER B O 1
ATOM 6362 N N . ASN B 1 380 ? -46.594 7.637 -14.125 1 48.88 380 ASN B N 1
ATOM 6363 C CA . ASN B 1 380 ? -47.031 7.402 -15.492 1 48.88 380 ASN B CA 1
ATOM 6364 C C . ASN B 1 380 ? -47.75 6.066 -15.617 1 48.88 380 ASN B C 1
ATOM 6366 O O . ASN B 1 380 ? -47.188 5.082 -16.094 1 48.88 380 ASN B O 1
ATOM 6370 N N . PRO B 1 381 ? -49 5.949 -15.07 1 51.53 381 PRO B N 1
ATOM 6371 C CA . PRO B 1 381 ? -49.75 4.711 -15.195 1 51.53 381 PRO B CA 1
ATOM 6372 C C . PRO B 1 381 ? -50.125 4.371 -16.641 1 51.53 381 PRO B C 1
ATOM 6374 O O . PRO B 1 381 ? -50.438 3.223 -16.953 1 51.53 381 PRO B O 1
ATOM 6377 N N . GLU B 1 382 ? -50.25 5.348 -17.5 1 47.47 382 GLU B N 1
ATOM 6378 C CA . GLU B 1 382 ? -50.812 5.094 -18.828 1 47.47 382 GLU B CA 1
ATOM 6379 C C . GLU B 1 382 ? -49.906 4.188 -19.641 1 47.47 382 GLU B C 1
ATOM 6381 O O . GLU B 1 382 ? -50.344 3.637 -20.672 1 47.47 382 GLU B O 1
ATOM 6386 N N . LYS B 1 383 ? -48.625 4.383 -19.562 1 47 383 LYS B N 1
ATOM 6387 C CA . LYS B 1 383 ? -47.812 3.699 -20.562 1 47 383 LYS B CA 1
ATOM 6388 C C . LYS B 1 383 ? -47.688 2.209 -20.266 1 47 383 LYS B C 1
ATOM 6390 O O . LYS B 1 383 ? -47.156 1.447 -21.062 1 47 383 LYS B O 1
ATOM 6395 N N . SER B 1 384 ? -47.906 1.732 -19.078 1 40.44 384 SER B N 1
ATOM 6396 C CA . SER B 1 384 ? -47.719 0.306 -18.812 1 40.44 384 SER B CA 1
ATOM 6397 C C . SER B 1 384 ? -48.938 -0.489 -19.312 1 40.44 384 SER B C 1
ATOM 6399 O O . SER B 1 384 ? -48.969 -1.714 -19.188 1 40.44 384 SER B O 1
ATOM 6401 N N . SER B 1 385 ? -50.031 0.244 -19.609 1 39.16 385 SER B N 1
ATOM 6402 C CA . SER B 1 385 ? -51.188 -0.494 -20.109 1 39.16 385 SER B CA 1
ATOM 6403 C C . SER B 1 385 ? -51.062 -0.761 -21.609 1 39.16 385 SER B C 1
ATOM 6405 O O . SER B 1 385 ? -51.938 -1.418 -22.203 1 39.16 385 SER B O 1
ATOM 6407 N N . MET B 1 386 ? -50.219 0.024 -22.391 1 29.5 386 MET B N 1
ATOM 6408 C CA . MET B 1 386 ? -50.25 -0.365 -23.797 1 29.5 386 MET B CA 1
ATOM 6409 C C . MET B 1 386 ? -49.281 -1.507 -24.094 1 29.5 386 MET B C 1
ATOM 6411 O O . MET B 1 386 ? -48.156 -1.499 -23.609 1 29.5 386 MET B O 1
#

Foldseek 3Di:
DDPDDPPPDDPPPPPPDDDDPDDPDDDPDPPPPPPVPPDPVNVVVVVVVVVVVVVVVVVVVVVVVVVVVVVVVCLDPVNVVVLLVVLLVVLVVLVVVLVVCVVPPLLCLVVVLVVPLVVLVVVCCVVCVVQLANQQCLDPLVVLVVLVVCLLVCPPPDLVVSLLSLLLSLLQLQFLLLCVCVVVVQASARSDSVSSSSVSSRLSSNSNSLSLLPVVVVNPDPSRNNDPDLVVLLVSLVVSVVVPSNVVSVVVSLVVSCCCPVPVCPVVCVVDVSNDHPLCVQCVPVPDPSNVQLQPVHPVCSSVSVSVVSSVRSVVRSVCSSVVSNDVVVSVVSSVVSVVSNHVSNVCCVPPPCVVVVVVSNVVSVVVVVVVVVVVCVVCVPPVVD/DDPDDPPPDPPDPPPPDPPDPDDPDDDPPPPPPPPVPPDPVNCVVVVVVVVVVVVVVVVVVVVVVVVVVVVVVCLDPVNVVVLLVVLLVVLVVLVVVLVVCVVPPLLCLVVVLVVPLVVLVVVCCVVCVVQLANQQCLDVLVVLVVLVVCLLVCPPPDLVVSLLSLLLSLLQLQFLLLCVCVVVVQASARSDSVSSSSVSSRLSSNSNSLSLLPVVVVNPDPSRNNDPDLVVLLVSLVVSVVVPSNCVSVVVSLVVSCCVPVPVCVVVCVVDVSNDHPLCVQPVDPPDPSVVQLQPVHPVCSSVSVSVVSSVRSVVRSVCSSVVSNDVVVSVVSSVVSVVSNHVSNVCCVPPPCVVVVVVSNVVSVVVVVVVVVVVCVVPVPPVVD

Organism: Cyanidioschyzon merolae (strain NIES-3377 / 10D) (NCBI:txid280699)

Solvent-accessible surface area (backbone atoms only — not comparable to full-atom values): 41718 Å² total; per-residue (Å²): 137,78,84,73,77,80,71,78,74,77,80,74,76,73,74,80,78,79,78,81,82,70,80,77,76,81,84,78,77,82,75,72,74,68,76,77,72,62,52,74,66,56,52,48,51,49,47,50,48,49,48,47,49,48,49,50,51,49,49,49,49,50,49,51,49,47,48,51,49,48,51,54,55,55,62,32,70,67,45,44,50,49,50,38,32,52,32,27,44,51,36,49,50,48,54,54,49,51,49,47,30,60,74,74,36,48,70,48,36,57,57,54,48,53,65,50,47,56,61,50,50,53,53,44,49,55,53,21,54,74,65,33,36,48,56,52,66,66,35,67,52,47,53,51,49,53,52,50,53,39,33,76,71,47,43,59,78,54,66,70,57,33,43,53,48,46,53,23,48,41,24,40,22,54,5,41,32,37,51,40,40,66,75,69,58,35,24,60,37,45,48,35,67,67,40,40,44,55,41,45,62,30,50,47,51,33,49,44,44,47,38,45,70,74,43,23,84,64,34,73,47,78,75,62,46,71,50,95,43,72,69,55,40,49,52,48,48,52,54,41,59,72,69,46,45,43,52,49,62,50,51,53,48,53,53,51,42,48,44,41,54,68,57,73,37,31,67,59,52,68,73,34,78,70,54,36,37,67,68,56,59,57,41,66,48,74,82,38,72,61,24,53,61,31,36,72,76,32,81,89,35,28,68,59,36,46,52,51,53,48,50,50,48,37,56,61,36,31,57,59,31,60,52,34,72,70,32,64,69,58,37,52,50,50,53,51,51,54,50,50,49,22,42,48,38,15,30,48,42,50,74,69,42,42,22,52,52,51,37,50,53,54,47,50,52,51,48,53,51,49,51,50,53,49,52,52,46,65,70,47,60,69,66,79,74,107,133,88,81,77,74,82,77,77,75,74,80,78,77,75,73,80,73,82,75,84,81,73,83,73,76,76,84,76,75,78,72,71,72,65,72,77,72,61,50,72,66,53,52,49,51,50,47,48,50,50,48,47,51,48,49,50,51,49,49,49,50,48,49,52,49,48,51,49,48,48,51,52,55,54,62,32,69,68,45,45,50,50,50,38,30,52,32,26,44,52,36,49,51,48,54,55,49,50,49,45,31,59,74,74,36,48,68,46,36,57,56,55,49,53,66,51,48,55,62,49,51,54,52,44,49,55,53,20,55,75,64,32,37,48,57,52,66,67,36,68,52,46,53,50,49,54,51,50,52,39,36,77,71,48,45,58,77,53,67,71,57,32,43,53,50,46,52,22,47,41,24,40,21,53,5,40,32,39,52,40,38,66,75,68,58,34,25,59,36,46,47,35,68,68,40,40,44,56,40,45,64,30,51,45,51,32,48,44,43,47,38,43,70,74,42,22,83,63,32,74,45,80,76,61,45,70,50,95,42,72,70,57,40,49,53,47,47,52,56,41,59,71,70,45,45,42,53,50,63,49,51,53,49,52,53,52,43,48,44,42,56,69,58,74,38,31,67,59,51,69,73,35,77,71,55,37,37,68,67,57,59,56,45,63,49,80,78,36,74,60,30,54,60,31,36,73,74,31,81,89,35,29,70,58,35,47,51,50,51,49,50,51,48,35,55,60,35,32,57,58,29,60,51,35,73,71,32,65,68,58,37,51,50,50,53,50,51,55,49,48,49,23,42,48,39,15,30,48,41,51,72,69,42,41,23,50,51,50,35,49,52,54,48,50,52,52,47,54,49,50,51,49,52,49,52,53,47,66,71,48,60,71,68,78,74,106

Nearest PDB structures (foldseek):
  7n6g-assembly1_3X  TM=1.589E-01  e=9.185E+00  Chlamydomonas reinhardtii
  7n6g-assembly1_3X  TM=1.590E-01  e=9.784E+00  Chlamydomonas reinhardtii